Protein AF-A0AAE0RVQ1-F1 (afdb_monomer_lite)

Structure (mmCIF, N/CA/C/O backbone):
data_AF-A0AAE0RVQ1-F1
#
_entry.id   AF-A0AAE0RVQ1-F1
#
loop_
_atom_site.group_PDB
_atom_site.id
_atom_site.type_symbol
_atom_site.label_atom_id
_atom_site.label_alt_id
_atom_site.label_comp_id
_atom_site.label_asym_id
_atom_site.label_entity_id
_atom_site.label_seq_id
_atom_site.pdbx_PDB_ins_code
_atom_site.Cartn_x
_atom_site.Cartn_y
_atom_site.Cartn_z
_atom_site.occupancy
_atom_site.B_iso_or_equiv
_atom_site.auth_seq_id
_atom_site.auth_comp_id
_atom_site.auth_asym_id
_atom_site.auth_atom_id
_atom_site.pdbx_PDB_model_num
ATOM 1 N N . MET A 1 1 ? -18.631 42.397 43.138 1.00 33.09 1 MET A N 1
ATOM 2 C CA . MET A 1 1 ? -17.195 42.163 42.845 1.00 33.09 1 MET A CA 1
ATOM 3 C C . MET A 1 1 ? -16.879 40.747 42.345 1.00 33.09 1 MET A C 1
ATOM 5 O O . MET A 1 1 ? -16.081 40.637 41.428 1.00 33.09 1 MET A O 1
ATOM 9 N N . PHE A 1 2 ? -17.528 39.677 42.827 1.00 27.31 2 PHE A N 1
ATOM 10 C CA . PHE A 1 2 ? -17.230 38.291 42.397 1.00 27.31 2 PHE A CA 1
ATOM 11 C C . PHE A 1 2 ? -17.694 37.882 40.976 1.00 27.31 2 PHE A C 1
ATOM 13 O O . PHE A 1 2 ? -17.164 36.927 40.413 1.00 27.31 2 PHE A O 1
ATOM 20 N N . ILE A 1 3 ? -18.633 38.607 40.356 1.00 28.92 3 ILE A N 1
ATOM 21 C CA . ILE A 1 3 ? -19.143 38.279 39.004 1.00 28.92 3 ILE A CA 1
ATOM 22 C C . ILE A 1 3 ? -18.223 38.819 37.888 1.00 28.92 3 ILE A C 1
ATOM 24 O O . ILE A 1 3 ? -18.152 38.247 36.807 1.00 28.92 3 ILE A O 1
ATOM 28 N N . VAL A 1 4 ? -17.439 39.868 38.158 1.00 33.12 4 VAL A N 1
ATOM 29 C CA . VAL A 1 4 ? -16.517 40.457 37.164 1.00 33.12 4 VAL A CA 1
ATOM 30 C C . VAL A 1 4 ? -15.215 39.644 37.055 1.00 33.12 4 VAL A C 1
ATOM 32 O O . VAL A 1 4 ? -14.652 39.506 35.971 1.00 33.12 4 VAL A O 1
ATOM 35 N N . ALA A 1 5 ? -14.771 39.018 38.152 1.00 32.78 5 ALA A N 1
ATOM 36 C CA . ALA A 1 5 ? -13.544 38.218 38.184 1.00 32.78 5 ALA A CA 1
ATOM 37 C C . ALA A 1 5 ? -13.661 36.885 37.413 1.00 32.78 5 ALA A C 1
ATOM 39 O O . ALA A 1 5 ? -12.709 36.466 36.757 1.00 32.78 5 ALA A O 1
ATOM 40 N N . THR A 1 6 ? -14.832 36.238 37.425 1.00 34.75 6 THR A N 1
ATOM 41 C CA . THR A 1 6 ? -15.062 34.949 36.738 1.00 34.75 6 THR A CA 1
ATOM 42 C C . THR A 1 6 ? -15.210 35.092 35.218 1.00 34.75 6 THR A C 1
ATOM 44 O O . THR A 1 6 ? -14.806 34.191 34.480 1.00 34.75 6 THR A O 1
ATOM 47 N N . GLY A 1 7 ? -15.716 36.233 34.734 1.00 33.34 7 GLY A N 1
ATOM 48 C CA . GLY A 1 7 ? -15.759 36.565 33.305 1.00 33.34 7 GLY A CA 1
ATOM 49 C C . GLY A 1 7 ? -14.369 36.831 32.713 1.00 33.34 7 GLY A C 1
ATOM 50 O O . GLY A 1 7 ? -14.021 36.249 31.686 1.00 33.34 7 GLY A O 1
ATOM 51 N N . CYS A 1 8 ? -13.536 37.621 33.404 1.00 39.00 8 CYS A N 1
ATOM 52 C CA . CYS A 1 8 ? -12.151 37.902 32.998 1.00 39.00 8 CYS A CA 1
ATOM 53 C C . CYS A 1 8 ? -11.276 36.637 32.965 1.00 39.00 8 CYS A C 1
ATOM 55 O O . CYS A 1 8 ? -10.497 36.451 32.029 1.00 39.00 8 CYS A O 1
ATOM 57 N N . TYR A 1 9 ? -11.431 35.735 33.941 1.00 37.09 9 TYR A N 1
ATOM 58 C CA . TYR A 1 9 ? -10.667 34.483 33.988 1.00 37.09 9 TYR A CA 1
ATOM 59 C C . TYR A 1 9 ? -11.038 33.536 32.833 1.00 37.09 9 TYR A C 1
ATOM 61 O O . TYR A 1 9 ? -10.159 33.024 32.143 1.00 37.09 9 TYR A O 1
ATOM 69 N N . LYS A 1 10 ? -12.339 33.364 32.541 1.00 43.72 10 LYS A N 1
ATOM 70 C CA . LYS A 1 10 ? -12.804 32.530 31.414 1.00 43.72 10 LYS A CA 1
ATOM 71 C C . LYS A 1 10 ? -12.386 33.088 30.052 1.00 43.72 10 LYS A C 1
ATOM 73 O O . LYS A 1 10 ? -12.051 32.303 29.170 1.00 43.72 10 LYS A O 1
ATOM 78 N N . HIS A 1 11 ? -12.377 34.410 29.879 1.00 50.16 11 HIS A N 1
ATOM 79 C CA . HIS A 1 11 ? -11.928 35.043 28.635 1.00 50.16 11 HIS A CA 1
ATOM 80 C C . HIS A 1 11 ? -10.414 34.875 28.419 1.00 50.16 11 HIS A C 1
ATOM 82 O O . HIS A 1 11 ? -9.975 34.587 27.309 1.00 50.16 11 HIS A O 1
ATOM 88 N N . THR A 1 12 ? -9.624 34.966 29.494 1.00 51.38 12 THR A N 1
ATOM 89 C CA . THR A 1 12 ? -8.156 34.838 29.451 1.00 51.38 12 THR A CA 1
ATOM 90 C C . THR A 1 12 ? -7.708 33.401 29.148 1.00 51.38 12 THR A C 1
ATOM 92 O O . THR A 1 12 ? -6.813 33.197 28.331 1.00 51.38 12 THR A O 1
ATOM 95 N N . VAL A 1 13 ? -8.368 32.392 29.736 1.00 51.91 13 VAL A N 1
ATOM 96 C CA . VAL A 1 13 ? -8.079 30.963 29.477 1.00 51.91 13 VAL A CA 1
ATOM 97 C C . VAL A 1 13 ? -8.443 30.564 28.040 1.00 51.91 13 VAL A C 1
ATOM 99 O O . VAL A 1 13 ? -7.648 29.921 27.358 1.00 51.91 13 VAL A O 1
ATOM 102 N N . ARG A 1 14 ? -9.607 31.008 27.545 1.00 56.53 14 ARG A N 1
ATOM 103 C CA . ARG A 1 14 ? -10.054 30.780 26.156 1.00 56.53 14 ARG A CA 1
ATOM 104 C C . ARG A 1 14 ? -9.118 31.422 25.127 1.00 56.53 14 ARG A C 1
ATOM 106 O O . ARG A 1 14 ? -8.891 30.862 24.053 1.00 56.53 14 ARG A O 1
ATOM 113 N N . PHE A 1 15 ? -8.556 32.580 25.467 1.00 57.06 15 PHE A N 1
ATOM 114 C CA . PHE A 1 15 ? -7.592 33.282 24.628 1.00 57.06 15 PHE A CA 1
ATOM 115 C C . PHE A 1 15 ? -6.232 32.583 24.589 1.00 57.06 15 PHE A C 1
ATOM 117 O O . PHE A 1 15 ? -5.670 32.417 23.511 1.00 57.06 15 PHE A O 1
ATOM 124 N N . HIS A 1 16 ? -5.719 32.122 25.734 1.00 60.78 16 HIS A N 1
ATOM 125 C CA . HIS A 1 16 ? -4.441 31.410 25.779 1.00 60.78 16 HIS A CA 1
ATOM 126 C C . HIS A 1 16 ? -4.468 30.142 24.913 1.00 60.78 16 HIS A C 1
ATOM 128 O O . HIS A 1 16 ? -3.546 29.916 24.135 1.00 60.78 16 HIS A O 1
ATOM 134 N N . GLN A 1 17 ? -5.575 29.391 24.962 1.00 61.94 17 GLN A N 1
ATOM 135 C CA . GLN A 1 17 ? -5.802 28.222 24.104 1.00 61.94 17 GLN A CA 1
ATOM 136 C C . GLN A 1 17 ? -5.824 28.587 22.612 1.00 61.94 17 GLN A C 1
ATOM 138 O O . GLN A 1 17 ? -5.143 27.949 21.814 1.00 61.94 17 GLN A O 1
ATOM 143 N N . SER A 1 18 ? -6.534 29.659 22.239 1.00 66.94 18 SER A N 1
ATOM 144 C CA . SER A 1 18 ? -6.611 30.112 20.840 1.00 66.94 18 SER A CA 1
ATOM 145 C C . SER A 1 18 ? -5.250 30.613 20.332 1.00 66.94 18 SER A C 1
ATOM 147 O O . SER A 1 18 ? -4.839 30.276 19.227 1.00 66.94 18 SER A O 1
ATOM 149 N N . LYS A 1 19 ? -4.504 31.359 21.158 1.00 67.62 19 LYS A N 1
ATOM 150 C CA . LYS A 1 19 ? -3.158 31.859 20.840 1.00 67.62 19 LYS A CA 1
ATOM 151 C C . LYS A 1 19 ? -2.155 30.719 20.660 1.00 67.62 19 LYS A C 1
ATOM 153 O O . LYS A 1 19 ? -1.376 30.751 19.716 1.00 67.62 19 LYS A O 1
ATOM 158 N N . GLN A 1 20 ? -2.180 29.720 21.542 1.00 67.12 20 GLN A N 1
ATOM 159 C CA . GLN A 1 20 ? -1.285 28.565 21.462 1.00 67.12 20 GLN A CA 1
ATOM 160 C C . GLN A 1 20 ? -1.560 27.736 20.203 1.00 67.12 20 GLN A C 1
ATOM 162 O O . GLN A 1 20 ? -0.626 27.367 19.498 1.00 67.12 20 GLN A O 1
ATOM 167 N N . LEU A 1 21 ? -2.837 27.534 19.866 1.00 67.25 21 LEU A N 1
ATOM 168 C CA . LEU A 1 21 ? -3.241 26.877 18.626 1.00 67.25 21 LEU A CA 1
ATOM 169 C C . LEU A 1 21 ? -2.760 27.652 17.385 1.00 67.25 21 LEU A C 1
ATOM 171 O O . LEU A 1 21 ? -2.168 27.058 16.489 1.00 67.25 21 LEU A O 1
ATOM 175 N N . ILE A 1 22 ? -2.936 28.978 17.353 1.00 68.25 22 ILE A N 1
ATOM 176 C CA . ILE A 1 22 ? -2.476 29.830 16.241 1.00 68.25 22 ILE A CA 1
ATOM 177 C C . ILE A 1 22 ? -0.947 29.798 16.102 1.00 68.25 22 ILE A C 1
ATOM 179 O O . ILE A 1 22 ? -0.439 29.630 14.992 1.00 68.25 22 ILE A O 1
ATOM 183 N N . CYS A 1 23 ? -0.212 29.917 17.214 1.00 72.06 23 CYS A N 1
ATOM 184 C CA . CYS A 1 23 ? 1.248 29.822 17.223 1.00 72.06 23 CYS A CA 1
ATOM 185 C C . CYS A 1 23 ? 1.730 28.469 16.684 1.00 72.06 23 CYS A C 1
ATOM 187 O O . CYS A 1 23 ? 2.663 28.449 15.885 1.00 72.06 23 CYS A O 1
ATOM 189 N N . ASN A 1 24 ? 1.061 27.371 17.049 1.00 64.69 24 ASN A N 1
ATOM 190 C CA . ASN A 1 24 ? 1.392 26.030 16.569 1.00 64.69 24 ASN A CA 1
ATOM 191 C C . ASN A 1 24 ? 1.082 25.846 15.073 1.00 64.69 24 ASN A C 1
ATOM 193 O O . ASN A 1 24 ? 1.875 25.240 14.360 1.00 64.69 24 ASN A O 1
ATOM 197 N N . ILE A 1 25 ? -0.043 26.379 14.582 1.00 65.50 25 ILE A N 1
ATOM 198 C CA . ILE A 1 25 ? -0.467 26.220 13.179 1.00 65.50 25 ILE A CA 1
ATOM 199 C C . ILE A 1 25 ? 0.388 27.063 12.229 1.00 65.50 25 ILE A C 1
ATOM 201 O O . ILE A 1 25 ? 0.800 26.591 11.172 1.00 65.50 25 ILE A O 1
ATOM 205 N N . LEU A 1 26 ? 0.626 28.331 12.572 1.00 64.69 26 LEU A N 1
ATOM 206 C CA . LEU A 1 26 ? 1.289 29.284 11.675 1.00 64.69 26 LEU A CA 1
ATOM 207 C C . LEU A 1 26 ? 2.795 29.394 11.908 1.00 64.69 26 LEU A C 1
ATOM 209 O O . LEU A 1 26 ? 3.458 30.135 11.181 1.00 64.69 26 LEU A O 1
ATOM 213 N N . ASN A 1 27 ? 3.325 28.700 12.921 1.00 65.69 27 ASN A N 1
ATOM 214 C CA . ASN A 1 27 ? 4.682 28.892 13.430 1.00 65.69 27 ASN A CA 1
ATOM 215 C C . ASN A 1 27 ? 4.978 30.385 13.699 1.00 65.69 27 ASN A C 1
ATOM 217 O O . ASN A 1 27 ? 6.010 30.926 13.300 1.00 65.69 27 ASN A O 1
ATOM 221 N N . SER A 1 28 ? 4.004 31.097 14.283 1.00 72.94 28 SER A N 1
ATOM 222 C CA . SER A 1 28 ? 4.096 32.545 14.503 1.00 72.94 28 SER A CA 1
ATOM 223 C C . SER A 1 28 ? 4.915 32.868 15.749 1.00 72.94 28 SER A C 1
ATOM 225 O O . SER A 1 28 ? 4.635 32.321 16.817 1.00 72.94 28 SER A O 1
ATOM 227 N N . VAL A 1 29 ? 5.833 33.828 15.636 1.00 71.31 29 VAL A N 1
ATOM 228 C CA . VAL A 1 29 ? 6.703 34.296 16.727 1.00 71.31 29 VAL A CA 1
ATOM 229 C C . VAL A 1 29 ? 5.885 35.003 17.809 1.00 71.31 29 VAL A C 1
ATOM 231 O O . VAL A 1 29 ? 6.047 34.744 18.998 1.00 71.31 29 VAL A O 1
ATOM 234 N N . TYR A 1 30 ? 4.940 35.851 17.395 1.00 81.12 30 TYR A N 1
ATOM 235 C CA . TYR A 1 30 ? 4.038 36.558 18.300 1.00 81.12 30 TYR A CA 1
ATOM 236 C C . TYR A 1 30 ? 2.632 36.643 17.712 1.00 81.12 30 TYR A C 1
ATOM 238 O O . TYR A 1 30 ? 2.457 36.826 16.510 1.00 81.12 30 TYR A O 1
ATOM 246 N N . CYS A 1 31 ? 1.626 36.562 18.581 1.00 83.25 31 CYS A N 1
ATOM 247 C CA . CYS A 1 31 ? 0.216 36.701 18.233 1.00 83.25 31 CYS A CA 1
ATOM 248 C C . CYS A 1 31 ? -0.466 37.629 19.244 1.00 83.25 31 CYS A C 1
ATOM 250 O O . CYS A 1 31 ? -0.396 37.388 20.455 1.00 83.25 31 CYS A O 1
ATOM 252 N N . VAL A 1 32 ? -1.118 38.681 18.745 1.00 84.31 32 VAL A N 1
ATOM 253 C CA . VAL A 1 32 ? -1.872 39.659 19.542 1.00 84.31 32 VAL A CA 1
ATOM 254 C C . VAL A 1 32 ? -3.332 39.704 19.109 1.00 84.31 32 VAL A C 1
ATOM 256 O O . VAL A 1 32 ? -3.667 39.427 17.959 1.00 84.31 32 VAL A O 1
ATOM 259 N N . GLU A 1 33 ? -4.202 40.051 20.050 1.00 84.06 33 GLU A N 1
ATOM 260 C CA . GLU A 1 33 ? -5.625 40.262 19.799 1.00 84.06 33 GLU A CA 1
ATOM 261 C C . GLU A 1 33 ? -5.888 41.734 19.509 1.00 84.06 33 GLU A C 1
ATOM 263 O O . GLU A 1 33 ? -5.426 42.598 20.259 1.00 84.06 33 GLU A O 1
ATOM 268 N N . GLY A 1 34 ? -6.666 42.010 18.468 1.00 81.38 34 GLY A N 1
ATOM 269 C CA . GLY A 1 34 ? -7.185 43.340 18.198 1.00 81.38 34 GLY A CA 1
ATOM 270 C C . GLY A 1 34 ? -8.636 43.315 17.762 1.00 81.38 34 GLY A C 1
ATOM 271 O O . GLY A 1 34 ? -9.132 42.320 17.238 1.00 81.38 34 GLY A O 1
ATOM 272 N N . THR A 1 35 ? -9.325 44.429 17.965 1.00 80.94 35 THR A N 1
ATOM 273 C CA . THR A 1 35 ? -10.671 44.640 17.430 1.00 80.94 35 THR A CA 1
ATOM 274 C C . THR A 1 35 ? -10.609 45.591 16.249 1.00 80.94 35 THR A C 1
ATOM 276 O O . THR A 1 35 ? -9.922 46.609 16.297 1.00 80.94 35 THR A O 1
ATOM 279 N N . THR A 1 36 ? -11.312 45.255 15.174 1.00 80.81 36 THR A N 1
ATOM 280 C CA . THR A 1 36 ? -11.461 46.117 14.000 1.00 80.81 36 THR A CA 1
ATOM 281 C C . THR A 1 36 ? -12.943 46.302 13.700 1.00 80.81 36 THR A C 1
ATOM 283 O O . THR A 1 36 ? -13.744 45.390 13.920 1.00 80.81 36 THR A O 1
ATOM 286 N N . GLU A 1 37 ? -13.322 47.490 13.251 1.00 72.88 37 GLU A N 1
ATOM 287 C CA . GLU A 1 37 ? -14.710 47.822 12.945 1.00 72.88 37 GLU A CA 1
ATOM 288 C C . GLU A 1 37 ? -15.016 47.418 11.499 1.00 72.88 37 GLU A C 1
ATOM 290 O O . GLU A 1 37 ? -14.401 47.914 10.554 1.00 72.88 37 GLU A O 1
ATOM 295 N N . VAL A 1 38 ? -15.949 46.481 11.326 1.00 67.50 38 VAL A N 1
ATOM 296 C CA . VAL A 1 38 ? -16.407 46.006 10.015 1.00 67.50 38 VAL A CA 1
ATOM 297 C C . VAL A 1 38 ? -17.926 46.117 9.992 1.00 67.50 38 VAL A C 1
ATOM 299 O O . VAL A 1 38 ? -18.594 45.463 10.786 1.00 67.50 38 VAL A O 1
ATOM 302 N N . ASN A 1 39 ? -18.479 46.931 9.087 1.00 64.38 39 ASN A N 1
ATOM 303 C CA . ASN A 1 39 ? -19.926 47.176 8.962 1.00 64.38 39 ASN A CA 1
ATOM 304 C C . ASN A 1 39 ? -20.595 47.614 10.287 1.00 64.38 39 ASN A C 1
ATOM 306 O O . ASN A 1 39 ? -21.596 47.025 10.692 1.00 64.38 39 ASN A O 1
ATOM 310 N N . ASP A 1 40 ? -20.014 48.601 10.979 1.00 60.69 40 ASP A N 1
ATOM 311 C CA . ASP A 1 40 ? -20.473 49.121 12.283 1.00 60.69 40 ASP A CA 1
ATOM 312 C C . ASP A 1 40 ? -20.512 48.070 13.417 1.00 60.69 40 ASP A C 1
ATOM 314 O O . ASP A 1 40 ? -21.199 48.234 14.430 1.00 60.69 40 ASP A O 1
ATOM 318 N N . GLN A 1 41 ? -19.769 46.966 13.265 1.00 62.53 41 GLN A N 1
ATOM 319 C CA . GLN A 1 41 ? -19.599 45.938 14.289 1.00 62.53 41 GLN A CA 1
ATOM 320 C C . GLN A 1 41 ? -18.121 45.732 14.629 1.00 62.53 41 GLN A C 1
ATOM 322 O O . GLN A 1 41 ? -17.282 45.489 13.758 1.00 62.53 41 GLN A O 1
ATOM 327 N N . ASN A 1 42 ? -17.808 45.765 15.927 1.00 70.00 42 ASN A N 1
ATOM 328 C CA . ASN A 1 42 ? -16.478 45.438 16.433 1.00 70.00 42 ASN A CA 1
ATOM 329 C C . ASN A 1 42 ? -16.228 43.936 16.319 1.00 70.00 42 ASN A C 1
ATOM 331 O O . ASN A 1 42 ? -16.789 43.137 17.071 1.00 70.00 42 ASN A O 1
ATOM 335 N N . CYS A 1 43 ? -15.357 43.562 15.390 1.00 77.12 43 CYS A N 1
ATOM 336 C CA . CYS A 1 43 ? -14.996 42.182 15.127 1.00 77.12 43 CYS A CA 1
ATOM 337 C C . CYS A 1 43 ? -13.586 41.889 15.655 1.00 77.12 43 CYS A C 1
ATOM 339 O O . CYS A 1 43 ? -12.645 42.647 15.412 1.00 77.12 43 CYS A O 1
ATOM 341 N N . GLN A 1 44 ? -13.421 40.768 16.358 1.00 78.69 44 GLN A N 1
ATOM 342 C CA . GLN A 1 44 ? -12.112 40.326 16.846 1.00 78.69 44 GLN A CA 1
ATOM 343 C C . GLN A 1 44 ? -11.246 39.778 15.711 1.00 78.69 44 GLN A C 1
ATOM 345 O O . GLN A 1 44 ? -11.724 39.083 14.806 1.00 78.69 44 GLN A O 1
ATOM 350 N N . ARG A 1 45 ? -9.958 40.104 15.771 1.00 87.62 45 ARG A N 1
ATOM 351 C CA . ARG A 1 45 ? -8.914 39.663 14.852 1.00 87.62 45 ARG A CA 1
ATOM 352 C C . ARG A 1 45 ? -7.675 39.259 15.628 1.00 87.62 45 ARG A C 1
ATOM 354 O O . ARG A 1 45 ? -7.329 39.867 16.640 1.00 87.62 45 ARG A O 1
ATOM 361 N N . PHE A 1 46 ? -6.989 38.254 15.109 1.00 87.06 46 PHE A N 1
ATOM 362 C CA . PHE A 1 46 ? -5.654 37.895 15.555 1.00 87.06 46 PHE A CA 1
ATOM 363 C C . PHE A 1 46 ? -4.649 38.476 14.569 1.00 87.06 46 PHE A C 1
ATOM 365 O O . PHE A 1 46 ? -4.778 38.288 13.358 1.00 87.06 46 PHE A O 1
ATOM 372 N N . VAL A 1 47 ? -3.664 39.200 15.090 1.00 88.44 47 VAL A N 1
ATOM 373 C CA . VAL A 1 47 ? -2.560 39.752 14.306 1.00 88.44 47 VAL A CA 1
ATOM 374 C C . VAL A 1 47 ? -1.300 39.002 14.708 1.00 88.44 47 VAL A C 1
ATOM 376 O O . VAL A 1 47 ? -0.874 39.046 15.865 1.00 88.44 47 VAL A O 1
ATOM 379 N N . CYS A 1 48 ? -0.725 38.276 13.757 1.00 88.00 48 CYS A N 1
ATOM 380 C CA . CYS A 1 48 ? 0.380 37.358 13.990 1.00 88.00 48 CYS A CA 1
ATOM 381 C C . CYS A 1 48 ? 1.606 37.789 13.197 1.00 88.00 48 CYS A C 1
ATOM 383 O O . CYS A 1 48 ? 1.505 38.097 12.012 1.00 88.00 48 CYS A O 1
ATOM 385 N N . LEU A 1 49 ? 2.770 37.766 13.838 1.00 86.94 49 LEU A N 1
ATOM 386 C CA . LEU A 1 49 ? 4.053 37.935 13.172 1.00 86.94 49 LEU A CA 1
ATOM 387 C C . LEU A 1 49 ? 4.628 36.545 12.914 1.00 86.94 49 LEU A C 1
ATOM 389 O O . LEU A 1 49 ? 4.938 35.812 13.852 1.00 86.94 49 LEU A O 1
ATOM 393 N N . ILE A 1 50 ? 4.719 36.171 11.645 1.00 86.88 50 ILE A N 1
ATOM 394 C CA . ILE A 1 50 ? 5.252 34.886 11.195 1.00 86.88 50 ILE A CA 1
ATOM 395 C C . ILE A 1 50 ? 6.632 35.100 10.579 1.00 86.88 50 ILE A C 1
ATOM 397 O O . ILE A 1 50 ? 6.884 36.141 9.972 1.00 86.88 50 ILE A O 1
ATOM 401 N N . THR A 1 51 ? 7.520 34.122 10.736 1.00 80.69 51 THR A N 1
ATOM 402 C CA . THR A 1 51 ? 8.868 34.174 10.163 1.00 80.69 51 THR A CA 1
ATOM 403 C C . THR A 1 51 ? 9.209 32.887 9.428 1.00 80.69 51 THR A C 1
ATOM 405 O O . THR A 1 51 ? 8.784 31.798 9.821 1.00 80.69 51 THR A O 1
ATOM 408 N N . ARG A 1 52 ? 9.983 33.005 8.349 1.00 76.38 52 ARG A N 1
ATOM 409 C CA . ARG A 1 52 ? 10.569 31.866 7.644 1.00 76.38 52 ARG A CA 1
ATOM 410 C C . ARG A 1 52 ? 11.940 32.264 7.114 1.00 76.38 52 ARG A C 1
ATOM 412 O O . ARG A 1 52 ? 12.037 33.174 6.306 1.00 76.38 52 ARG A O 1
ATOM 419 N N . GLN A 1 53 ? 12.987 31.563 7.555 1.00 69.19 53 GLN A N 1
ATOM 420 C CA . GLN A 1 53 ? 14.367 31.751 7.070 1.00 69.19 53 GLN A CA 1
ATOM 421 C C . GLN A 1 53 ? 14.874 33.211 7.140 1.00 69.19 53 GLN A C 1
ATOM 423 O O . GLN A 1 53 ? 15.632 33.644 6.282 1.00 69.19 53 GLN A O 1
ATOM 428 N N . GLY A 1 54 ? 14.471 33.965 8.171 1.00 69.81 54 GLY A N 1
ATOM 429 C CA . GLY A 1 54 ? 14.879 35.364 8.367 1.00 69.81 54 GLY A CA 1
ATOM 430 C C . GLY A 1 54 ? 13.956 36.401 7.719 1.00 69.81 54 GLY A C 1
ATOM 431 O O . GLY A 1 54 ? 14.081 37.583 8.027 1.00 69.81 54 GLY A O 1
ATOM 432 N N . ASP A 1 55 ? 12.990 35.970 6.903 1.00 79.81 55 ASP A N 1
ATOM 433 C CA . ASP A 1 55 ? 11.926 36.826 6.381 1.00 79.81 55 ASP A CA 1
ATOM 434 C C . ASP A 1 55 ? 10.754 36.881 7.355 1.00 79.81 55 ASP A C 1
ATOM 436 O O . ASP A 1 55 ? 10.392 35.870 7.961 1.00 79.81 55 ASP A O 1
ATOM 440 N N . TYR A 1 56 ? 10.115 38.042 7.467 1.00 87.38 56 TYR A N 1
ATOM 441 C CA . TYR A 1 56 ? 8.972 38.253 8.352 1.00 87.38 56 TYR A CA 1
ATOM 442 C C . TYR A 1 56 ? 7.734 38.677 7.563 1.00 87.38 56 TYR A C 1
ATOM 444 O O . TYR A 1 56 ? 7.823 39.405 6.577 1.00 87.38 56 TYR A O 1
ATOM 452 N N . ALA A 1 57 ? 6.557 38.246 8.009 1.00 88.56 57 ALA A N 1
ATOM 453 C CA . ALA A 1 57 ? 5.277 38.690 7.468 1.00 88.56 57 ALA A CA 1
ATOM 454 C C . ALA A 1 57 ? 4.235 38.849 8.579 1.00 88.56 57 ALA A C 1
ATOM 456 O O . ALA A 1 57 ? 4.261 38.147 9.591 1.00 88.56 57 ALA A O 1
ATOM 457 N N . VAL A 1 58 ? 3.296 39.770 8.384 1.00 89.38 58 VAL A N 1
ATOM 458 C CA . VAL A 1 58 ? 2.150 39.976 9.268 1.00 89.38 58 VAL A CA 1
ATOM 459 C C . VAL A 1 58 ? 0.948 39.229 8.700 1.00 89.38 58 VAL A C 1
ATOM 461 O O . VAL A 1 58 ? 0.449 39.565 7.630 1.00 89.38 58 VAL A O 1
ATOM 464 N N . CYS A 1 59 ? 0.462 38.227 9.425 1.00 88.75 59 CYS A N 1
ATOM 465 C CA . CYS A 1 59 ? -0.742 37.471 9.099 1.00 88.75 59 CYS A CA 1
ATOM 466 C C . CYS A 1 59 ? -1.922 37.984 9.928 1.00 88.75 59 CYS A C 1
ATOM 468 O O . CYS A 1 59 ? -1.831 38.074 11.153 1.00 88.75 59 CYS A O 1
ATOM 470 N N . ILE A 1 60 ? -3.035 38.300 9.268 1.00 88.06 60 ILE A N 1
ATOM 471 C CA . ILE A 1 60 ? -4.270 38.753 9.917 1.00 88.06 60 ILE A CA 1
ATOM 472 C C . ILE A 1 60 ? -5.307 37.642 9.788 1.00 88.06 60 ILE A C 1
ATOM 474 O O . ILE A 1 60 ? -5.626 37.205 8.678 1.00 88.06 60 ILE A O 1
ATOM 478 N N . LEU A 1 61 ? -5.831 37.186 10.926 1.00 85.88 61 LEU A N 1
ATOM 479 C CA . LEU A 1 61 ? -6.822 36.117 10.992 1.00 85.88 61 LEU A CA 1
ATOM 480 C C . LEU A 1 61 ? -8.114 36.583 11.648 1.00 85.88 61 LEU A C 1
ATOM 482 O O . LEU A 1 61 ? -8.118 37.358 12.606 1.00 85.88 61 LEU A O 1
ATOM 486 N N . SER A 1 62 ? -9.211 36.021 11.163 1.00 85.75 62 SER A N 1
ATOM 487 C CA . SER A 1 62 ? -10.502 36.016 11.839 1.00 85.75 62 SER A CA 1
ATOM 488 C C . SER A 1 62 ? -10.781 34.619 12.392 1.00 85.75 62 SER A C 1
ATOM 490 O O . SER A 1 62 ? -10.153 33.645 11.974 1.00 85.75 62 SER A O 1
ATOM 492 N N . SER A 1 63 ? -11.702 34.521 13.349 1.00 78.94 63 SER A N 1
ATOM 493 C CA . SER A 1 63 ? -12.164 33.231 13.858 1.00 78.94 63 SER A CA 1
ATOM 494 C C . SER A 1 63 ? -13.661 33.060 13.638 1.00 78.94 63 SER A C 1
ATOM 496 O O . SER A 1 63 ? -14.428 34.007 13.818 1.00 78.94 63 SER A O 1
ATOM 498 N N . LEU A 1 64 ? -14.069 31.839 13.295 1.00 74.81 64 LEU A N 1
ATOM 499 C CA . LEU A 1 64 ? -15.462 31.407 13.210 1.00 74.81 64 LEU A CA 1
ATOM 500 C C . LEU A 1 64 ? -16.098 31.211 14.592 1.00 74.81 64 LEU A C 1
ATOM 502 O O . LEU A 1 64 ? -17.322 31.271 14.715 1.00 74.81 64 LEU A O 1
ATOM 506 N N . ARG A 1 65 ? -15.291 30.992 15.641 1.00 68.31 65 ARG A N 1
ATOM 507 C CA . ARG A 1 65 ? -15.767 30.864 17.027 1.00 68.31 65 ARG A CA 1
ATOM 508 C C . ARG A 1 65 ? -14.680 31.127 18.067 1.00 68.31 65 ARG A C 1
ATOM 510 O O . ARG A 1 65 ? -13.491 31.023 17.794 1.00 68.31 65 ARG A O 1
ATOM 517 N N . ILE A 1 66 ? -15.084 31.433 19.299 1.00 60.53 66 ILE A N 1
ATOM 518 C CA . ILE A 1 66 ? -14.147 31.674 20.405 1.00 60.53 66 ILE A CA 1
ATOM 519 C C . ILE A 1 66 ? -14.564 30.838 21.626 1.00 60.53 66 ILE A C 1
ATOM 521 O O . ILE A 1 66 ? -15.693 30.997 22.105 1.00 60.53 66 ILE A O 1
ATOM 525 N N . PRO A 1 67 ? -13.680 29.980 22.180 1.00 64.38 67 PRO A N 1
ATOM 526 C CA . PRO A 1 67 ? -12.282 29.737 21.783 1.00 64.38 67 PRO A CA 1
ATOM 527 C C . PRO A 1 67 ? -12.152 28.957 20.464 1.00 64.38 67 PRO A C 1
ATOM 529 O O . PRO A 1 67 ? -13.039 28.176 20.122 1.00 64.38 67 PRO A O 1
ATOM 532 N N . CYS A 1 68 ? -11.031 29.135 19.763 1.00 67.44 68 CYS A N 1
ATOM 533 C CA . CYS A 1 68 ? -10.652 28.267 18.647 1.00 67.44 68 CYS A CA 1
ATOM 534 C C . CYS A 1 68 ? -10.218 26.910 19.220 1.00 67.44 68 CYS A C 1
ATOM 536 O O . CYS A 1 68 ? -9.330 26.879 20.072 1.00 67.44 68 CYS A O 1
ATOM 538 N N . LEU A 1 69 ? -10.833 25.807 18.784 1.00 65.69 69 LEU A N 1
ATOM 539 C CA . LEU A 1 69 ? -10.428 24.454 19.203 1.00 65.69 69 LEU A CA 1
ATOM 540 C C . LEU A 1 69 ? -9.728 23.687 18.075 1.00 65.69 69 LEU A C 1
ATOM 542 O O . LEU A 1 69 ? -8.959 22.777 18.364 1.00 65.69 69 LEU A O 1
ATOM 546 N N . HIS A 1 70 ? -9.964 24.063 16.814 1.00 70.06 70 HIS A N 1
ATOM 547 C CA . HIS A 1 70 ? -9.357 23.430 15.638 1.00 70.06 70 HIS A CA 1
ATOM 548 C C . HIS A 1 70 ? -8.817 24.472 14.653 1.00 70.06 70 HIS A C 1
ATOM 550 O O . HIS A 1 70 ? -9.205 25.640 14.697 1.00 70.06 70 HIS A O 1
ATOM 556 N N . SER A 1 71 ? -7.930 24.051 13.747 1.00 61.31 71 SER A N 1
ATOM 557 C CA . SER A 1 71 ? -7.404 24.906 12.672 1.00 61.31 71 SER A CA 1
ATOM 558 C C . SER A 1 71 ? -8.502 25.484 11.787 1.00 61.31 71 SER A C 1
ATOM 560 O O . SER A 1 71 ? -8.400 26.630 11.362 1.00 61.31 71 SER A O 1
ATOM 562 N N . ASP A 1 72 ? -9.572 24.719 11.579 1.00 73.25 72 ASP A N 1
ATOM 563 C CA . ASP A 1 72 ? -10.702 25.094 10.725 1.00 73.25 72 ASP A CA 1
ATOM 564 C C . ASP A 1 72 ? -11.543 26.229 11.321 1.00 73.25 72 ASP A C 1
ATOM 566 O O . ASP A 1 72 ? -12.316 26.871 10.613 1.00 73.25 72 ASP A O 1
ATOM 570 N N . ASP A 1 73 ? -11.369 26.518 12.616 1.00 75.00 73 ASP A N 1
ATOM 571 C CA . ASP A 1 73 ? -11.998 27.667 13.261 1.00 75.00 73 ASP A CA 1
ATOM 572 C C . ASP A 1 73 ? -11.346 28.994 12.821 1.00 75.00 73 ASP A C 1
ATOM 574 O O . ASP A 1 73 ? -11.923 30.054 13.053 1.00 75.00 73 ASP A O 1
ATOM 578 N N . LEU A 1 74 ? -10.161 28.969 12.193 1.00 76.25 74 LEU A N 1
ATOM 579 C CA . LEU A 1 74 ? -9.384 30.151 11.816 1.00 76.25 74 LEU A CA 1
ATOM 580 C C . LEU A 1 74 ? -9.446 30.419 10.312 1.00 76.25 74 LEU A C 1
ATOM 582 O O . LEU A 1 74 ? -9.219 29.542 9.484 1.00 76.25 74 LEU A O 1
ATOM 586 N N . ILE A 1 75 ? -9.658 31.681 9.949 1.00 80.94 75 ILE A N 1
ATOM 587 C CA . ILE A 1 75 ? -9.657 32.127 8.557 1.00 80.94 75 ILE A CA 1
ATOM 588 C C . ILE A 1 75 ? -8.573 33.184 8.383 1.00 80.94 75 ILE A C 1
ATOM 590 O O . ILE A 1 75 ? -8.659 34.271 8.958 1.00 80.94 75 ILE A O 1
ATOM 594 N N . ILE A 1 76 ? -7.584 32.887 7.537 1.00 84.75 76 ILE A N 1
ATOM 595 C CA . ILE A 1 76 ? -6.597 33.871 7.083 1.00 84.75 76 ILE A CA 1
ATOM 596 C C . ILE A 1 76 ? -7.314 34.882 6.186 1.00 84.75 76 ILE A C 1
ATOM 598 O O . ILE A 1 76 ? -7.833 34.545 5.117 1.00 84.75 76 ILE A O 1
ATOM 602 N N . GLU A 1 77 ? -7.362 36.132 6.634 1.00 83.25 77 GLU A N 1
ATOM 603 C CA . GLU A 1 77 ? -7.935 37.224 5.852 1.00 83.25 77 GLU A CA 1
ATOM 604 C C . GLU A 1 77 ? -6.917 37.764 4.859 1.00 83.25 77 GLU A C 1
ATOM 606 O O . GLU A 1 77 ? -7.242 37.983 3.692 1.00 83.25 77 GLU A O 1
ATOM 611 N N . THR A 1 78 ? -5.685 37.963 5.324 1.00 86.31 78 THR A N 1
ATOM 612 C CA . THR A 1 78 ? -4.593 38.494 4.515 1.00 86.31 78 THR A CA 1
ATOM 613 C C . THR A 1 78 ? -3.243 38.170 5.147 1.00 86.31 78 THR A C 1
ATOM 615 O O . THR A 1 78 ? -3.149 37.932 6.356 1.00 86.31 78 THR A O 1
ATOM 618 N N . VAL A 1 79 ? -2.191 38.213 4.332 1.00 86.88 79 VAL A N 1
ATOM 619 C CA . VAL A 1 79 ? -0.805 38.155 4.797 1.00 86.88 79 VAL A CA 1
ATOM 620 C C . VAL A 1 79 ? 0.000 39.233 4.086 1.00 86.88 79 VAL A C 1
ATOM 622 O O . VAL A 1 79 ? -0.036 39.338 2.861 1.00 86.88 79 VAL A O 1
ATOM 625 N N . LEU A 1 80 ? 0.701 40.048 4.866 1.00 88.12 80 LEU A N 1
ATOM 626 C CA . LEU A 1 80 ? 1.480 41.188 4.402 1.00 88.12 80 LEU A CA 1
ATOM 627 C C . LEU A 1 80 ? 2.972 40.906 4.622 1.00 88.12 80 LEU A C 1
ATOM 629 O O . LEU A 1 80 ? 3.356 40.691 5.774 1.00 88.12 80 LEU A O 1
ATOM 633 N N . PRO A 1 81 ? 3.821 40.906 3.581 1.00 88.44 81 PRO A N 1
ATOM 634 C CA . PRO A 1 81 ? 5.266 40.826 3.783 1.00 88.44 81 PRO A CA 1
ATOM 635 C C . PRO A 1 81 ? 5.755 42.029 4.602 1.00 88.44 81 PRO A C 1
ATOM 637 O O . PRO A 1 81 ? 5.242 43.137 4.448 1.00 88.44 81 PRO A O 1
ATOM 640 N N . VAL A 1 82 ? 6.741 41.822 5.479 1.00 87.62 82 VAL A N 1
ATOM 641 C CA . VAL A 1 82 ? 7.498 42.916 6.109 1.00 87.62 82 VAL A CA 1
ATOM 642 C C . VAL A 1 82 ? 8.592 43.334 5.130 1.00 87.62 82 VAL A C 1
ATOM 644 O O . VAL A 1 82 ? 9.758 43.000 5.304 1.00 87.62 82 VAL A O 1
ATOM 647 N N . ASP A 1 83 ? 8.184 44.008 4.060 1.00 83.38 83 ASP A N 1
ATOM 648 C CA . ASP A 1 83 ? 9.055 44.568 3.028 1.00 83.38 83 ASP A CA 1
ATOM 649 C C . ASP A 1 83 ? 9.191 46.098 3.187 1.00 83.38 83 ASP A C 1
ATOM 651 O O . ASP A 1 83 ? 8.712 46.691 4.159 1.00 83.38 83 ASP A O 1
ATOM 655 N N . GLU A 1 84 ? 9.843 46.759 2.227 1.00 77.62 84 GLU A N 1
ATOM 656 C CA . GLU A 1 84 ? 10.005 48.222 2.219 1.00 77.62 84 GLU A CA 1
ATOM 657 C C . GLU A 1 84 ? 8.666 48.979 2.134 1.00 77.62 84 GLU A C 1
ATOM 659 O O . GLU A 1 84 ? 8.581 50.149 2.520 1.00 77.62 84 GLU A O 1
ATOM 664 N N . ASN A 1 85 ? 7.605 48.310 1.678 1.00 81.38 85 ASN A N 1
ATOM 665 C CA . ASN A 1 85 ? 6.291 48.904 1.470 1.00 81.38 85 ASN A CA 1
ATOM 666 C C . ASN A 1 85 ? 5.416 48.822 2.731 1.00 81.38 85 ASN A C 1
ATOM 668 O O . ASN A 1 85 ? 4.417 49.541 2.827 1.00 81.38 85 ASN A O 1
ATOM 672 N N . LEU A 1 86 ? 5.773 47.991 3.721 1.00 85.62 86 LEU A N 1
ATOM 673 C CA . LEU A 1 86 ? 5.007 47.842 4.957 1.00 85.62 86 LEU A CA 1
ATOM 674 C C . LEU A 1 86 ? 5.218 49.023 5.920 1.00 85.62 86 LEU A C 1
ATOM 676 O O . LEU A 1 86 ? 6.274 49.227 6.525 1.00 85.62 86 LEU A O 1
ATOM 680 N N . ARG A 1 87 ? 4.146 49.778 6.149 1.00 83.00 87 ARG A N 1
ATOM 681 C CA . ARG A 1 87 ? 4.080 50.921 7.064 1.00 83.00 87 ARG A CA 1
ATOM 682 C C . ARG A 1 87 ? 3.249 50.564 8.290 1.00 83.00 87 ARG A C 1
ATOM 684 O O . ARG A 1 87 ? 2.148 50.030 8.175 1.00 83.00 87 ARG A O 1
ATOM 691 N N . THR A 1 88 ? 3.761 50.905 9.469 1.00 85.38 88 THR A N 1
ATOM 692 C CA . THR A 1 88 ? 3.095 50.673 10.755 1.00 85.38 88 THR A CA 1
ATOM 693 C C . THR A 1 88 ? 3.011 51.979 11.542 1.00 85.38 88 THR A C 1
ATOM 695 O O . THR A 1 88 ? 3.977 52.741 11.603 1.00 85.38 88 THR A O 1
ATOM 698 N N . LYS A 1 89 ? 1.848 52.268 12.133 1.00 81.75 89 LYS A N 1
ATOM 699 C CA . LYS A 1 89 ? 1.616 53.454 12.973 1.00 81.75 89 LYS A CA 1
ATOM 700 C C . LYS A 1 89 ? 0.849 53.056 14.228 1.00 81.75 89 LYS A C 1
ATOM 702 O O . LYS A 1 89 ? -0.108 52.296 14.132 1.00 81.75 89 LYS A O 1
ATOM 707 N N . LEU A 1 90 ? 1.259 53.571 15.384 1.00 81.75 90 LEU A N 1
ATOM 708 C CA . LEU A 1 90 ? 0.589 53.341 16.661 1.00 81.75 90 LEU A CA 1
ATOM 709 C C . LEU A 1 90 ? 0.115 54.680 17.227 1.00 81.75 90 LEU A C 1
ATOM 711 O O . LEU A 1 90 ? 0.944 55.531 17.545 1.00 81.75 90 LEU A O 1
ATOM 715 N N . ASP A 1 91 ? -1.198 54.854 17.346 1.00 79.06 91 ASP A N 1
ATOM 716 C CA . ASP A 1 91 ? -1.819 56.056 17.910 1.00 79.06 91 ASP A CA 1
ATOM 717 C C . ASP A 1 91 ? -2.537 55.712 19.234 1.00 79.06 91 ASP A C 1
ATOM 719 O O . ASP A 1 91 ? -3.101 54.622 19.348 1.00 79.06 91 ASP A O 1
ATOM 723 N N . PRO A 1 92 ? -2.546 56.591 20.252 1.00 75.38 92 PRO A N 1
ATOM 724 C CA . PRO A 1 92 ? -3.381 56.397 21.440 1.00 75.38 92 PRO A CA 1
ATOM 725 C C . PRO A 1 92 ? -4.874 56.478 21.074 1.00 75.38 92 PRO A C 1
ATOM 727 O O . PRO A 1 92 ? -5.274 57.324 20.271 1.00 75.38 92 PRO A O 1
ATOM 730 N N . ALA A 1 93 ? -5.706 55.607 21.652 1.00 70.19 93 ALA A N 1
ATOM 731 C CA . ALA A 1 93 ? -7.149 55.628 21.418 1.00 70.19 93 ALA A CA 1
ATOM 732 C C . ALA A 1 93 ? -7.790 56.869 22.070 1.00 70.19 93 ALA A C 1
ATOM 734 O O . ALA A 1 93 ? -7.462 57.246 23.192 1.00 70.19 93 ALA A O 1
ATOM 735 N N . THR A 1 94 ? -8.721 57.524 21.377 1.00 58.53 94 THR A N 1
ATOM 736 C CA . THR A 1 94 ? -9.251 58.848 21.757 1.00 58.53 94 THR A CA 1
ATOM 737 C C . THR A 1 94 ? -10.273 58.843 22.905 1.00 58.53 94 THR A C 1
ATOM 739 O O . THR A 1 94 ? -10.739 59.914 23.281 1.00 58.53 94 THR A O 1
ATOM 742 N N . ASN A 1 95 ? -10.608 57.685 23.491 1.00 57.91 95 ASN A N 1
ATOM 743 C CA . ASN A 1 95 ? -11.716 57.523 24.449 1.00 57.91 95 ASN A CA 1
ATOM 744 C C . ASN A 1 95 ? -11.355 56.695 25.703 1.00 57.91 95 ASN A C 1
ATOM 746 O O . ASN A 1 95 ? -12.132 55.837 26.132 1.00 57.91 95 ASN A O 1
ATOM 750 N N . ASP A 1 96 ? -10.206 56.947 26.332 1.00 53.66 96 ASP A N 1
ATOM 751 C CA . ASP A 1 96 ? -9.886 56.293 27.606 1.00 53.66 96 ASP A CA 1
ATOM 752 C C . ASP A 1 96 ? -10.654 56.946 28.774 1.00 53.66 96 ASP A C 1
ATOM 754 O O . ASP A 1 96 ? -10.445 58.108 29.130 1.00 53.66 96 ASP A O 1
ATOM 758 N N . LYS A 1 97 ? -11.558 56.176 29.400 1.00 52.88 97 LYS A N 1
ATOM 759 C CA . LYS A 1 97 ? -12.084 56.500 30.735 1.00 52.88 97 LYS A CA 1
ATOM 760 C C . LYS A 1 97 ? -10.946 56.331 31.759 1.00 52.88 97 LYS A C 1
ATOM 762 O O . LYS A 1 97 ? -10.140 55.420 31.586 1.00 52.88 97 LYS A O 1
ATOM 767 N N . PRO A 1 98 ? -10.905 57.106 32.861 1.00 50.88 98 PRO A N 1
ATOM 768 C CA . PRO A 1 98 ? -9.758 57.138 33.783 1.00 50.88 98 PRO A CA 1
ATOM 769 C C . PRO A 1 9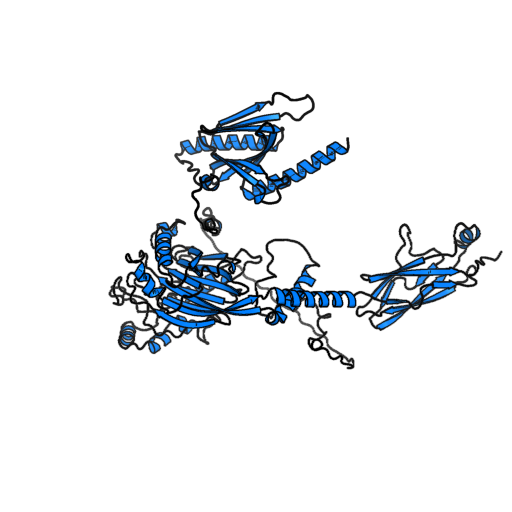8 ? -9.377 55.809 34.467 1.00 50.88 98 PRO A C 1
ATOM 771 O O . PRO A 1 98 ? -8.331 55.752 35.100 1.00 50.88 98 PRO A O 1
ATOM 774 N N . ASP A 1 99 ? -10.202 54.761 34.347 1.00 50.00 99 ASP A N 1
ATOM 775 C CA . ASP A 1 99 ? -10.073 53.479 35.061 1.00 50.00 99 ASP A CA 1
ATOM 776 C C . ASP A 1 99 ? -9.972 52.242 34.132 1.00 50.00 99 ASP A C 1
ATOM 778 O O . ASP A 1 99 ? -10.052 51.101 34.593 1.00 50.00 99 ASP A O 1
ATOM 782 N N . SER A 1 100 ? -9.811 52.419 32.811 1.00 57.09 100 SER A N 1
ATOM 783 C CA . SER A 1 100 ? -9.609 51.310 31.857 1.00 57.09 100 SER A CA 1
ATOM 784 C C . SER A 1 100 ? -8.158 51.212 31.375 1.00 57.09 100 SER A C 1
ATOM 786 O O . SER A 1 100 ? -7.498 52.230 31.197 1.00 57.09 100 SER A O 1
ATOM 788 N N . LYS A 1 101 ? -7.662 49.982 31.139 1.00 61.59 101 LYS A N 1
ATOM 789 C CA . LYS A 1 101 ? -6.355 49.731 30.492 1.00 61.59 101 LYS A CA 1
ATOM 790 C C . LYS A 1 101 ? -6.218 50.611 29.246 1.00 61.59 101 LYS A C 1
ATOM 792 O O . LYS A 1 101 ? -7.146 50.604 28.437 1.00 61.59 101 LYS A O 1
ATOM 797 N N . LYS A 1 102 ? -5.083 51.306 29.089 1.00 66.00 102 LYS A N 1
ATOM 798 C CA . LYS A 1 102 ? -4.843 52.175 27.928 1.00 66.00 102 LYS A CA 1
ATOM 799 C C . LYS A 1 102 ? -5.012 51.386 26.639 1.00 66.00 102 LYS A C 1
ATOM 801 O O . LYS A 1 102 ? -4.574 50.233 26.549 1.00 66.00 102 LYS A O 1
ATOM 806 N N . ARG A 1 103 ? -5.638 52.000 25.642 1.00 75.19 103 ARG A N 1
ATOM 807 C CA . ARG A 1 103 ? -5.828 51.380 24.329 1.00 75.19 103 ARG A CA 1
ATOM 808 C C . ARG A 1 103 ? -5.044 52.111 23.253 1.00 75.19 103 ARG A C 1
ATOM 810 O O . ARG A 1 103 ? -4.869 53.327 23.295 1.00 75.19 103 ARG A O 1
ATOM 817 N N . PHE A 1 104 ? -4.582 51.352 22.270 1.00 79.38 104 PHE A N 1
ATOM 818 C CA . PHE A 1 104 ? -3.816 51.863 21.141 1.00 79.38 104 PHE A CA 1
ATOM 819 C C . PHE A 1 104 ? -4.431 51.388 19.836 1.00 79.38 104 PHE A C 1
ATOM 821 O O . PHE A 1 104 ? -4.868 50.247 19.733 1.00 79.38 104 PHE A O 1
ATOM 828 N N . VAL A 1 105 ? -4.413 52.238 18.821 1.00 83.19 105 VAL A N 1
ATOM 829 C CA . VAL A 1 105 ? -4.798 51.876 17.463 1.00 83.19 105 VAL A CA 1
ATOM 830 C C . VAL A 1 105 ? -3.531 51.573 16.674 1.00 83.19 105 VAL A C 1
ATOM 832 O O . VAL A 1 105 ? -2.754 52.476 16.356 1.00 83.19 105 VAL A O 1
ATOM 835 N N . LEU A 1 106 ? -3.315 50.296 16.363 1.00 85.62 106 LEU A N 1
ATOM 836 C CA . LEU A 1 106 ? -2.272 49.845 15.452 1.00 85.62 106 LEU A CA 1
ATOM 837 C C . LEU A 1 106 ? -2.805 49.889 14.021 1.00 85.62 106 LEU A C 1
ATOM 839 O O . LEU A 1 106 ? -3.725 49.158 13.661 1.00 85.62 106 LEU A O 1
ATOM 843 N N . THR A 1 107 ? -2.200 50.735 13.197 1.00 86.06 107 THR A N 1
ATOM 844 C CA . THR A 1 107 ? -2.423 50.775 11.753 1.00 86.06 107 THR A CA 1
ATOM 845 C C . THR A 1 107 ? -1.291 50.034 11.051 1.00 86.06 107 THR A C 1
ATOM 847 O O . THR A 1 107 ? -0.127 50.370 11.265 1.00 86.06 107 THR A O 1
ATOM 850 N N . ILE A 1 108 ? -1.621 49.055 10.209 1.00 87.44 108 ILE A N 1
ATOM 851 C CA . ILE A 1 108 ? -0.680 48.320 9.353 1.00 87.44 108 ILE A CA 1
ATOM 852 C C . ILE A 1 108 ? -1.134 48.492 7.909 1.00 87.44 108 ILE A C 1
ATOM 854 O O . ILE A 1 108 ? -2.269 48.159 7.581 1.00 87.44 108 ILE A O 1
ATOM 858 N N . SER A 1 109 ? -0.273 49.005 7.042 1.00 84.31 109 SER A N 1
ATOM 859 C CA . SER A 1 109 ? -0.620 49.278 5.647 1.00 84.31 109 SER A CA 1
ATOM 860 C C . SER A 1 109 ? 0.537 48.999 4.707 1.00 84.31 109 SER A C 1
ATOM 862 O O . SER A 1 109 ? 1.683 49.202 5.088 1.00 84.31 109 SER A O 1
ATOM 864 N N . ASN A 1 110 ? 0.234 48.618 3.475 1.00 84.69 110 ASN A N 1
ATOM 865 C CA . ASN A 1 110 ? 1.157 48.692 2.346 1.00 84.69 110 ASN A CA 1
ATOM 866 C C . ASN A 1 110 ? 0.601 49.667 1.291 1.00 84.69 110 ASN A C 1
ATOM 868 O O . ASN A 1 110 ? -0.385 50.362 1.547 1.00 84.69 110 ASN A O 1
ATOM 872 N N . ASP A 1 111 ? 1.196 49.712 0.101 1.00 75.75 111 ASP A N 1
ATOM 873 C CA . ASP A 1 111 ? 0.763 50.629 -0.965 1.00 75.75 111 ASP A CA 1
ATOM 874 C C . ASP A 1 111 ? -0.629 50.309 -1.550 1.00 75.75 111 ASP A C 1
ATOM 876 O O . ASP A 1 111 ? -1.193 51.116 -2.289 1.00 75.75 111 ASP A O 1
ATOM 880 N N . HIS A 1 112 ? -1.215 49.155 -1.213 1.00 72.94 112 HIS A N 1
ATOM 881 C CA . HIS A 1 112 ? -2.499 48.696 -1.750 1.00 72.94 112 HIS A CA 1
ATOM 882 C C . HIS A 1 112 ? -3.635 48.685 -0.721 1.00 72.94 112 HIS A C 1
ATOM 884 O O . HIS A 1 112 ? -4.796 48.847 -1.094 1.00 72.94 112 HIS A O 1
ATOM 890 N N . GLN A 1 113 ? -3.332 48.467 0.560 1.00 78.06 113 GLN A N 1
ATOM 891 C CA . GLN A 1 113 ? -4.336 48.239 1.599 1.00 78.06 113 GLN A CA 1
ATOM 892 C C . GLN A 1 113 ? -3.835 48.641 2.988 1.00 78.06 113 GLN A C 1
ATOM 894 O O . GLN A 1 113 ? -2.645 48.561 3.285 1.00 78.06 113 GLN A O 1
ATOM 899 N N . GLY A 1 114 ? -4.762 49.054 3.857 1.00 83.69 114 GLY A N 1
ATOM 900 C CA . GLY A 1 114 ? -4.482 49.443 5.235 1.00 83.69 114 GLY A CA 1
ATOM 901 C C . GLY A 1 114 ? -5.507 48.873 6.207 1.00 83.69 114 GLY A C 1
ATOM 902 O O . GLY A 1 114 ? -6.705 48.899 5.945 1.00 83.69 114 GLY A O 1
ATOM 903 N N . TYR A 1 115 ? -5.020 48.391 7.343 1.00 86.06 115 TYR A N 1
ATOM 904 C CA . TYR A 1 115 ? -5.793 47.757 8.402 1.00 86.06 115 TYR A CA 1
ATOM 905 C C . TYR A 1 115 ? -5.585 48.512 9.709 1.00 86.06 115 TYR A C 1
ATOM 907 O O . TYR A 1 115 ? -4.467 48.930 10.010 1.00 86.06 115 TYR A O 1
ATOM 915 N N . LYS A 1 116 ? -6.654 48.682 10.491 1.00 87.44 116 LYS A N 1
ATOM 916 C CA . LYS A 1 116 ? -6.619 49.340 11.801 1.00 87.44 116 LYS A CA 1
ATOM 917 C C . LYS A 1 116 ? -7.161 48.400 12.865 1.00 87.44 116 LYS A C 1
ATOM 919 O O . LYS A 1 116 ? -8.251 47.856 12.703 1.00 87.44 116 LYS A O 1
ATOM 924 N N . PHE A 1 117 ? -6.415 48.252 13.950 1.00 86.88 117 PHE A N 1
ATOM 925 C CA . PHE A 1 117 ? -6.759 47.384 15.069 1.00 86.88 117 PHE A CA 1
ATOM 926 C C . PHE A 1 117 ? -6.660 48.162 16.374 1.00 86.88 117 PHE A C 1
ATOM 928 O O . PHE A 1 117 ? -5.613 48.732 16.672 1.00 86.88 117 PHE A O 1
ATOM 935 N N . GLU A 1 118 ? -7.727 48.170 17.162 1.00 83.94 118 GLU A N 1
ATOM 936 C CA . GLU A 1 118 ? -7.694 48.649 18.540 1.00 83.94 118 GLU A CA 1
ATOM 937 C C . GLU A 1 118 ? -7.169 47.522 19.443 1.00 83.94 118 GLU A C 1
ATOM 939 O O . GLU A 1 118 ? -7.703 46.412 19.461 1.00 83.94 118 GLU A O 1
ATOM 944 N N . LEU A 1 119 ? -6.080 47.799 20.157 1.00 82.69 119 LEU A N 1
ATOM 945 C CA . LEU A 1 119 ? -5.340 46.881 21.019 1.00 82.69 119 LEU A CA 1
ATOM 946 C C . LEU A 1 119 ? -5.382 47.392 22.464 1.00 82.69 119 LEU A C 1
ATOM 948 O O . LEU A 1 119 ? -5.304 48.596 22.705 1.00 82.69 119 LEU A O 1
ATOM 952 N N . SER A 1 120 ? -5.454 46.488 23.442 1.00 76.06 120 SER A N 1
ATOM 953 C CA . SER A 1 120 ? -5.409 46.837 24.875 1.00 76.06 120 SER A CA 1
ATOM 954 C C . SER A 1 120 ? -4.006 46.650 25.449 1.00 76.06 120 SER A C 1
ATOM 956 O O . SER A 1 120 ? -3.416 45.601 25.235 1.00 76.06 120 SER A O 1
ATOM 958 N N . GLU A 1 121 ? -3.480 47.606 26.215 1.00 68.69 121 GLU A N 1
ATOM 959 C CA . GLU A 1 121 ? -2.114 47.558 26.762 1.00 68.69 121 GLU A CA 1
ATOM 960 C C . GLU A 1 121 ? -1.800 46.250 27.524 1.00 68.69 121 GLU A C 1
ATOM 962 O O . GLU A 1 121 ? -2.557 45.805 28.397 1.00 68.69 121 GLU A O 1
ATOM 967 N N . GLY A 1 122 ? -0.660 45.633 27.187 1.00 69.62 122 GLY A N 1
ATOM 968 C CA . GLY A 1 122 ? -0.177 44.391 27.789 1.00 69.62 122 GLY A CA 1
ATOM 969 C C . GLY A 1 122 ? 1.217 43.988 27.293 1.00 69.62 122 GLY A C 1
ATOM 970 O O . GLY A 1 122 ? 1.661 44.412 26.226 1.00 69.62 122 GLY A O 1
ATOM 971 N N . GLU A 1 123 ? 1.904 43.146 28.066 1.00 68.31 123 GLU A N 1
ATOM 972 C CA . GLU A 1 123 ? 3.295 42.722 27.826 1.00 68.31 123 GLU A CA 1
ATOM 973 C C . GLU A 1 123 ? 3.495 42.057 26.452 1.00 68.31 123 GLU A C 1
ATOM 975 O O . GLU A 1 123 ? 4.442 42.368 25.732 1.00 68.31 123 GLU A O 1
ATOM 980 N N . THR A 1 124 ? 2.542 41.222 26.025 1.00 70.50 124 THR A N 1
ATOM 981 C CA . THR A 1 124 ? 2.579 40.552 24.714 1.00 70.50 124 THR A CA 1
ATOM 982 C C . THR A 1 124 ? 2.565 41.536 23.538 1.00 70.50 124 THR A C 1
ATOM 984 O O . THR A 1 124 ? 3.183 41.269 22.512 1.00 70.50 124 THR A O 1
ATOM 987 N N . ILE A 1 125 ? 1.886 42.681 23.667 1.00 75.88 125 ILE A N 1
ATOM 988 C CA . ILE A 1 125 ? 1.841 43.691 22.599 1.00 75.88 125 ILE A CA 1
ATOM 989 C C . ILE A 1 125 ? 3.164 44.443 22.509 1.00 75.88 125 ILE A C 1
ATOM 991 O O . ILE A 1 125 ? 3.632 44.708 21.406 1.00 75.88 125 ILE A O 1
ATOM 995 N N . GLN A 1 126 ? 3.804 44.734 23.644 1.00 75.62 126 GLN A N 1
ATOM 996 C CA . GLN A 1 126 ? 5.131 45.354 23.640 1.00 75.62 126 GLN A CA 1
ATOM 997 C C . GLN A 1 126 ? 6.165 44.440 22.967 1.00 75.62 126 GLN A C 1
ATOM 999 O O . GLN A 1 126 ? 6.947 44.902 22.136 1.00 75.62 126 GLN A O 1
ATOM 1004 N N . GLN A 1 127 ? 6.111 43.134 23.246 1.00 78.50 127 GLN A N 1
ATOM 1005 C CA . GLN A 1 127 ? 6.963 42.136 22.592 1.00 78.50 127 GLN A CA 1
ATOM 1006 C C . GLN A 1 127 ? 6.693 42.056 21.081 1.00 78.50 127 GLN A C 1
ATOM 1008 O O . GLN A 1 127 ? 7.626 42.172 20.291 1.00 78.50 127 GLN A O 1
ATOM 1013 N N . PHE A 1 128 ? 5.421 41.979 20.669 1.00 83.62 128 PHE A N 1
ATOM 1014 C CA . PHE A 1 128 ? 5.029 41.983 19.254 1.00 83.62 128 PHE A CA 1
ATOM 1015 C C . PHE A 1 128 ? 5.537 43.226 18.505 1.00 83.62 128 PHE A C 1
ATOM 1017 O O . PHE A 1 128 ? 6.093 43.114 17.416 1.00 83.62 128 PHE A O 1
ATOM 1024 N N . LEU A 1 129 ? 5.376 44.419 19.086 1.00 82.25 129 LEU A N 1
ATOM 1025 C CA . LEU A 1 129 ? 5.829 45.671 18.471 1.00 82.25 129 LEU A CA 1
ATOM 1026 C C . LEU A 1 129 ? 7.355 45.784 18.419 1.00 82.25 129 LEU A C 1
ATOM 1028 O O . LEU A 1 129 ? 7.884 46.400 17.495 1.00 82.25 129 LEU A O 1
ATOM 1032 N N . THR A 1 130 ? 8.055 45.216 19.401 1.00 82.19 130 THR A N 1
ATOM 1033 C CA . THR A 1 130 ? 9.523 45.184 19.432 1.00 82.19 130 THR A CA 1
ATOM 1034 C C . THR A 1 130 ? 10.054 44.282 18.325 1.00 82.19 130 THR A C 1
ATOM 1036 O O . THR A 1 130 ? 10.893 44.716 17.540 1.00 82.19 130 THR A O 1
ATOM 1039 N N . GLU A 1 131 ? 9.497 43.080 18.191 1.00 83.94 131 GLU A N 1
ATOM 1040 C CA . GLU A 1 131 ? 9.893 42.130 17.151 1.00 83.94 131 GLU A CA 1
ATOM 1041 C C . GLU A 1 131 ? 9.572 42.655 15.748 1.00 83.94 131 GLU A C 1
ATOM 1043 O O . GLU A 1 131 ? 10.388 42.561 14.839 1.00 83.94 131 GLU A O 1
ATOM 1048 N N . LEU A 1 132 ? 8.410 43.290 15.564 1.00 84.31 132 LEU A N 1
ATOM 1049 C CA . LEU A 1 132 ? 8.036 43.881 14.278 1.00 84.31 132 LEU A CA 1
ATOM 1050 C C . LEU A 1 132 ? 8.997 45.004 13.849 1.00 84.31 132 LEU A C 1
ATOM 1052 O O . LEU A 1 132 ? 9.248 45.181 12.657 1.00 84.31 132 LEU A O 1
ATOM 1056 N N . LYS A 1 133 ? 9.546 45.761 14.809 1.00 83.00 133 LYS A N 1
ATOM 1057 C CA . LYS A 1 133 ? 10.608 46.743 14.538 1.00 83.00 133 LYS A CA 1
ATOM 1058 C C . LYS A 1 133 ? 11.925 46.053 14.183 1.00 83.00 133 LYS A C 1
ATOM 1060 O O . LYS A 1 133 ? 12.512 46.399 13.165 1.00 83.00 133 LYS A O 1
ATOM 1065 N N . GLN A 1 134 ? 12.336 45.043 14.951 1.00 82.75 134 GLN A N 1
ATOM 1066 C CA . GLN A 1 134 ? 13.558 44.277 14.677 1.00 82.75 134 GLN A CA 1
ATOM 1067 C C . GLN A 1 134 ? 13.530 43.607 13.298 1.00 82.75 134 GLN A C 1
ATOM 1069 O O . GLN A 1 134 ? 14.518 43.661 12.573 1.00 82.75 134 GLN A O 1
ATOM 1074 N N . ALA A 1 135 ? 12.384 43.059 12.891 1.00 82.38 135 ALA A N 1
ATOM 1075 C CA . ALA A 1 135 ? 12.174 42.487 11.565 1.00 82.38 135 ALA A CA 1
ATOM 1076 C C . ALA A 1 135 ? 12.427 43.501 10.432 1.00 82.38 135 ALA A C 1
ATOM 1078 O O . ALA A 1 135 ? 13.052 43.171 9.425 1.00 82.38 135 ALA A O 1
ATOM 1079 N N . ARG A 1 136 ? 11.995 44.758 10.606 1.00 80.31 136 ARG A N 1
ATOM 1080 C CA . ARG A 1 136 ? 12.279 45.843 9.650 1.00 80.31 136 ARG A CA 1
ATOM 1081 C C . ARG A 1 136 ? 13.750 46.252 9.637 1.00 80.31 136 ARG A C 1
ATOM 1083 O O . ARG A 1 136 ? 14.295 46.550 8.572 1.00 80.31 136 ARG A O 1
ATOM 1090 N N . ASP A 1 137 ? 14.385 46.278 10.802 1.00 78.31 137 ASP A N 1
ATOM 1091 C CA . ASP A 1 137 ? 15.803 46.619 10.915 1.00 78.31 137 ASP A CA 1
ATOM 1092 C C . ASP A 1 137 ? 16.677 45.532 10.259 1.00 78.31 137 ASP A C 1
ATOM 1094 O O . ASP A 1 137 ? 17.625 45.852 9.542 1.00 78.31 137 ASP A O 1
ATOM 1098 N N . LEU A 1 138 ? 16.305 44.255 10.412 1.00 74.56 138 LEU A N 1
ATOM 1099 C CA . LEU A 1 138 ? 16.927 43.102 9.747 1.00 74.56 138 LEU A CA 1
ATOM 1100 C C . LEU A 1 138 ? 16.776 43.151 8.223 1.00 74.56 138 LEU A C 1
ATOM 1102 O O . LEU A 1 138 ? 17.757 42.935 7.513 1.00 74.56 138 LEU A O 1
ATOM 1106 N N . LEU A 1 139 ? 15.589 43.498 7.709 1.00 71.69 139 LEU A N 1
ATOM 1107 C CA . LEU A 1 139 ? 15.377 43.716 6.272 1.00 71.69 139 LEU A CA 1
ATOM 1108 C C . LEU A 1 139 ? 16.339 44.788 5.730 1.00 71.69 139 LEU A C 1
ATOM 1110 O O . LEU A 1 139 ? 17.001 44.585 4.713 1.00 71.69 139 LEU A O 1
ATOM 1114 N N . SER A 1 140 ? 16.463 45.902 6.458 1.00 65.44 140 SER A N 1
ATOM 1115 C CA . SER A 1 140 ? 17.334 47.025 6.088 1.00 65.44 140 SER A CA 1
ATOM 1116 C C . SER A 1 140 ? 18.821 46.636 6.092 1.00 65.44 140 SER A C 1
ATOM 1118 O O . SER A 1 140 ? 19.590 47.114 5.261 1.00 65.44 140 SER A O 1
ATOM 1120 N N . GLN A 1 141 ? 19.238 45.747 7.000 1.00 65.44 141 GLN A N 1
ATOM 1121 C CA . GLN A 1 141 ? 20.603 45.213 7.044 1.00 65.44 141 GLN A CA 1
ATOM 1122 C C . GLN A 1 141 ? 20.866 44.197 5.924 1.00 65.44 141 GLN A C 1
ATOM 1124 O O . GLN A 1 141 ? 21.906 44.274 5.275 1.00 65.44 141 GLN A O 1
ATOM 1129 N N . ASN A 1 142 ? 19.927 43.288 5.646 1.00 65.00 142 ASN A N 1
ATOM 1130 C CA . ASN A 1 142 ? 20.066 42.254 4.612 1.00 65.00 142 ASN A CA 1
ATOM 1131 C C . ASN A 1 142 ? 20.100 42.837 3.189 1.00 65.00 142 ASN A C 1
ATOM 1133 O O . ASN A 1 142 ? 20.855 42.349 2.342 1.00 65.00 142 ASN A O 1
ATOM 1137 N N . ALA A 1 143 ? 19.364 43.926 2.943 1.00 59.41 143 ALA A N 1
ATOM 1138 C CA . ALA A 1 143 ? 19.422 44.670 1.686 1.00 59.41 143 ALA A CA 1
ATOM 1139 C C . ALA A 1 143 ? 20.837 45.215 1.388 1.00 59.41 143 ALA A C 1
ATOM 1141 O O . ALA A 1 143 ? 21.279 45.182 0.239 1.00 59.41 143 ALA A O 1
ATOM 1142 N N . CYS A 1 144 ? 21.600 45.621 2.414 1.00 54.25 144 CYS A N 1
ATOM 1143 C CA . CYS A 1 144 ? 22.993 46.071 2.265 1.00 54.25 144 CYS A CA 1
ATOM 1144 C C . CYS A 1 144 ? 23.971 44.955 1.848 1.00 54.25 144 CYS A C 1
ATOM 1146 O O . CYS A 1 144 ? 25.054 45.263 1.351 1.00 54.25 144 CYS A O 1
ATOM 1148 N N . PHE A 1 145 ? 23.608 43.677 2.015 1.00 54.19 145 PHE A N 1
ATOM 1149 C CA . PHE A 1 145 ? 24.435 42.518 1.648 1.00 54.19 145 PHE A CA 1
ATOM 1150 C C . PHE A 1 145 ? 24.006 41.838 0.337 1.00 54.19 145 PHE A C 1
ATOM 1152 O O . PHE A 1 145 ? 24.571 40.809 -0.029 1.00 54.19 145 PHE A O 1
ATOM 1159 N N . GLY A 1 146 ? 23.035 42.402 -0.393 1.00 46.22 146 GLY A N 1
ATOM 1160 C CA . GLY A 1 146 ? 22.606 41.872 -1.693 1.00 46.22 146 GLY A CA 1
ATOM 1161 C C . GLY A 1 146 ? 21.867 40.531 -1.617 1.00 46.22 146 GLY A C 1
ATOM 1162 O O . GLY A 1 146 ? 21.894 39.772 -2.584 1.00 46.22 146 GLY A O 1
ATOM 1163 N N . LEU A 1 147 ? 21.216 40.234 -0.487 1.00 52.59 147 LEU A N 1
ATOM 1164 C CA . LEU A 1 147 ? 20.349 39.067 -0.298 1.00 52.59 147 LEU A CA 1
ATOM 1165 C C . LEU A 1 147 ? 18.877 39.495 -0.468 1.00 52.59 147 LEU A C 1
ATOM 1167 O O . LEU A 1 147 ? 18.269 39.944 0.504 1.00 52.59 147 LEU A O 1
ATOM 1171 N N . PRO A 1 148 ? 18.281 39.424 -1.676 1.00 52.84 148 PRO A N 1
ATOM 1172 C CA . PRO A 1 148 ? 16.882 39.794 -1.857 1.00 52.84 148 PRO A CA 1
ATOM 1173 C C . PRO A 1 148 ? 15.949 38.740 -1.247 1.00 52.84 148 PRO A C 1
ATOM 1175 O O . PRO A 1 148 ? 16.031 37.553 -1.565 1.00 52.84 148 PRO A O 1
ATOM 1178 N N . SER A 1 149 ? 15.028 39.198 -0.398 1.00 60.84 149 SER A N 1
ATOM 1179 C CA . SER A 1 149 ? 13.923 38.392 0.117 1.00 60.84 149 SER A CA 1
ATOM 1180 C C . SER A 1 149 ? 12.895 38.152 -0.991 1.00 60.84 149 SER A C 1
ATOM 1182 O O . SER A 1 149 ? 12.427 39.097 -1.627 1.00 60.84 149 SER A O 1
ATOM 1184 N N . SER A 1 150 ? 12.561 36.888 -1.264 1.00 65.50 150 SER A N 1
ATOM 1185 C CA . SER A 1 150 ? 11.657 36.543 -2.370 1.00 65.50 150 SER A CA 1
ATOM 1186 C C . SER A 1 150 ? 10.183 36.533 -1.961 1.00 65.50 150 SER A C 1
ATOM 1188 O O . SER A 1 150 ? 9.321 36.612 -2.830 1.00 65.50 150 SER A O 1
ATOM 1190 N N . PHE A 1 151 ? 9.879 36.410 -0.660 1.00 76.88 151 PHE A N 1
ATOM 1191 C CA . PHE A 1 151 ? 8.528 36.249 -0.093 1.00 76.88 151 PHE A CA 1
ATOM 1192 C C . PHE A 1 151 ? 7.610 35.227 -0.809 1.00 76.88 151 PHE A C 1
ATOM 1194 O O . PHE A 1 151 ? 6.423 35.153 -0.495 1.00 76.88 151 PHE A O 1
ATOM 1201 N N . ILE A 1 152 ? 8.139 34.373 -1.700 1.00 69.62 152 ILE A N 1
ATOM 1202 C CA . ILE A 1 152 ? 7.390 33.382 -2.504 1.00 69.62 152 ILE A CA 1
ATOM 1203 C C . ILE A 1 152 ? 6.605 32.430 -1.593 1.00 69.62 152 ILE A C 1
ATOM 1205 O O . ILE A 1 152 ? 5.501 31.987 -1.899 1.00 69.62 152 ILE A O 1
ATOM 1209 N N . TRP A 1 153 ? 7.130 32.170 -0.395 1.00 72.31 153 TRP A N 1
ATOM 1210 C CA . TRP A 1 153 ? 6.473 31.349 0.615 1.00 72.31 153 TRP A CA 1
ATOM 1211 C C . TRP A 1 153 ? 5.135 31.912 1.124 1.00 72.31 153 TRP A C 1
ATOM 1213 O O . TRP A 1 153 ? 4.413 31.180 1.804 1.00 72.31 153 TRP A O 1
ATOM 1223 N N . LEU A 1 154 ? 4.803 33.173 0.826 1.00 76.69 154 LEU A N 1
ATOM 1224 C CA . LEU A 1 154 ? 3.515 33.789 1.142 1.00 76.69 154 LEU A CA 1
ATOM 1225 C C . LEU A 1 154 ? 2.419 33.454 0.129 1.00 76.69 154 LEU A C 1
ATOM 1227 O O . LEU A 1 154 ? 1.243 33.593 0.465 1.00 76.69 154 LEU A O 1
ATOM 1231 N N . GLU A 1 155 ? 2.760 32.966 -1.067 1.00 74.31 155 GLU A N 1
ATOM 1232 C CA . GLU A 1 155 ? 1.781 32.651 -2.117 1.00 74.31 155 GLU A CA 1
ATOM 1233 C C . GLU A 1 155 ? 0.751 31.608 -1.667 1.00 74.31 155 GLU A C 1
ATOM 1235 O O . GLU A 1 155 ? -0.422 31.708 -2.022 1.00 74.31 155 GLU A O 1
ATOM 1240 N N . LYS A 1 156 ? 1.139 30.661 -0.800 1.00 67.94 156 LYS A N 1
ATOM 1241 C CA . LYS A 1 156 ? 0.208 29.679 -0.211 1.00 67.94 156 LYS A CA 1
ATOM 1242 C C . LYS A 1 156 ? -0.893 30.303 0.655 1.00 67.94 156 LYS A C 1
ATOM 1244 O O . LYS A 1 156 ? -1.902 29.654 0.907 1.00 67.94 156 LYS A O 1
ATOM 1249 N N . TYR A 1 157 ? -0.703 31.536 1.123 1.00 67.69 157 TYR A N 1
ATOM 1250 C CA . TYR A 1 157 ? -1.680 32.262 1.936 1.00 67.69 157 TYR A CA 1
ATOM 1251 C C . TYR A 1 157 ? -2.474 33.299 1.132 1.00 67.69 157 TYR A C 1
ATOM 1253 O O . TYR A 1 157 ? -3.441 33.869 1.640 1.00 67.69 157 TYR A O 1
ATOM 1261 N N . GLN A 1 158 ? -2.098 33.550 -0.124 1.00 65.25 158 GLN A N 1
ATOM 1262 C CA . GLN A 1 158 ? -2.812 34.463 -1.006 1.00 65.25 158 GLN A CA 1
ATOM 1263 C C . GLN A 1 158 ? -3.947 33.708 -1.710 1.00 65.25 158 GLN A C 1
ATOM 1265 O O . GLN A 1 158 ? -3.731 32.722 -2.413 1.00 65.25 158 GLN A O 1
ATOM 1270 N N . LYS A 1 159 ? -5.196 34.160 -1.531 1.00 52.59 159 LYS A N 1
ATOM 1271 C CA . LYS A 1 159 ? -6.365 33.545 -2.182 1.00 52.59 159 LYS A CA 1
ATOM 1272 C C . LYS A 1 159 ? -6.243 33.655 -3.711 1.00 52.59 159 LYS A C 1
ATOM 1274 O O . LYS A 1 159 ? -6.484 34.723 -4.274 1.00 52.59 159 LYS A O 1
ATOM 1279 N N . LYS A 1 160 ? -5.925 32.549 -4.399 1.00 41.28 160 LYS A N 1
ATOM 1280 C CA . LYS A 1 160 ? -6.022 32.443 -5.868 1.00 41.28 160 LYS A CA 1
ATOM 1281 C C . LYS A 1 160 ? -7.468 32.730 -6.300 1.00 41.28 160 LYS A C 1
ATOM 1283 O O . LYS A 1 160 ? -8.393 32.031 -5.883 1.00 41.28 160 LYS A O 1
ATOM 1288 N N . LYS A 1 161 ? -7.678 33.745 -7.151 1.00 32.81 161 LYS A N 1
ATOM 1289 C CA . LYS A 1 161 ? -8.957 33.942 -7.858 1.00 32.81 161 LYS A CA 1
ATOM 1290 C C . LYS A 1 161 ? -9.231 32.690 -8.697 1.00 32.81 161 LYS A C 1
ATOM 1292 O O . LYS A 1 161 ? -8.460 32.345 -9.585 1.00 32.81 161 LYS A O 1
ATOM 1297 N N . THR A 1 162 ? -10.298 31.988 -8.351 1.00 29.98 162 THR A N 1
ATOM 1298 C CA . THR A 1 162 ? -10.615 30.633 -8.799 1.00 29.98 162 THR A CA 1
ATOM 1299 C C . THR A 1 162 ? -11.141 30.631 -10.239 1.00 29.98 162 THR A C 1
ATOM 1301 O O . THR A 1 162 ? -12.157 31.261 -10.519 1.00 29.98 162 THR A O 1
ATOM 1304 N N . TYR A 1 163 ? -10.517 29.856 -11.130 1.00 29.38 163 TYR A N 1
ATOM 1305 C CA . TYR A 1 163 ? -11.238 29.167 -12.205 1.00 29.38 163 TYR A CA 1
ATOM 1306 C C . TYR A 1 163 ? -11.405 27.709 -11.764 1.00 29.38 163 TYR A C 1
ATOM 1308 O O . TYR A 1 163 ? -10.453 27.086 -11.303 1.00 29.38 163 TYR A O 1
ATOM 1316 N N . LYS A 1 164 ? -12.642 27.203 -11.816 1.00 32.28 164 LYS A N 1
ATOM 1317 C CA . LYS A 1 164 ? -13.026 25.876 -11.313 1.00 32.28 164 LYS A CA 1
ATOM 1318 C C . LYS A 1 164 ? -12.329 24.753 -12.096 1.00 32.28 164 LYS A C 1
ATOM 1320 O O . LYS A 1 164 ? -12.555 24.619 -13.295 1.00 32.28 164 LYS A O 1
ATOM 1325 N N . SER A 1 165 ? -11.569 23.926 -11.381 1.00 29.11 165 SER A N 1
ATOM 1326 C CA . SER A 1 165 ? -11.095 22.592 -11.771 1.00 29.11 165 SER A CA 1
ATOM 1327 C C . SER A 1 165 ? -11.798 21.569 -10.865 1.00 29.11 165 SER A C 1
ATOM 1329 O O . SER A 1 165 ? -11.821 21.733 -9.647 1.00 29.11 165 SER A O 1
ATOM 1331 N N . GLU A 1 166 ? -12.444 20.554 -11.447 1.00 38.28 166 GLU A N 1
ATOM 1332 C CA . GLU A 1 166 ? -13.121 19.462 -10.727 1.00 38.28 166 GLU A CA 1
ATOM 1333 C C . GLU A 1 166 ? -12.126 18.353 -10.334 1.00 38.28 166 GLU A C 1
ATOM 1335 O O . GLU A 1 166 ? -12.209 17.220 -10.818 1.00 38.28 166 GLU A O 1
ATOM 1340 N N . ASN A 1 167 ? -11.170 18.665 -9.457 1.00 42.25 167 ASN A N 1
ATOM 1341 C CA . ASN A 1 167 ? -10.308 17.660 -8.837 1.00 42.25 167 ASN A CA 1
ATOM 1342 C C . ASN A 1 167 ? -10.315 17.804 -7.300 1.00 42.25 167 ASN A C 1
ATOM 1344 O O . ASN A 1 167 ? -9.688 18.718 -6.771 1.00 42.25 167 ASN A O 1
ATOM 1348 N N . PRO A 1 168 ? -10.989 16.903 -6.557 1.00 39.88 168 PRO A N 1
ATOM 1349 C CA . PRO A 1 168 ? -11.063 16.974 -5.095 1.00 39.88 168 PRO A CA 1
ATOM 1350 C C . PRO A 1 168 ? -9.740 16.638 -4.378 1.00 39.88 168 PRO A C 1
ATOM 1352 O O . PRO A 1 168 ? -9.675 16.764 -3.160 1.00 39.88 168 PRO A O 1
ATOM 1355 N N . PHE A 1 169 ? -8.682 16.257 -5.106 1.00 40.50 169 PHE A N 1
ATOM 1356 C CA . PHE A 1 169 ? -7.369 15.890 -4.552 1.00 40.50 169 PHE A CA 1
ATOM 1357 C C . PHE A 1 169 ? -6.228 16.817 -5.016 1.00 40.50 169 PHE A C 1
ATOM 1359 O O . PHE A 1 169 ? -5.055 16.475 -4.888 1.00 40.50 169 PHE A O 1
ATOM 1366 N N . GLU A 1 170 ? -6.551 17.980 -5.594 1.00 38.53 170 GLU A N 1
ATOM 1367 C CA . GLU A 1 170 ? -5.579 18.873 -6.254 1.00 38.53 170 GLU A CA 1
ATOM 1368 C C . GLU A 1 170 ? -4.552 19.509 -5.297 1.00 38.53 170 GLU A C 1
ATOM 1370 O O . GLU A 1 170 ? -3.478 19.901 -5.738 1.00 38.53 170 GLU A O 1
ATOM 1375 N N . ASN A 1 171 ? -4.835 19.563 -3.992 1.00 35.28 171 ASN A N 1
ATOM 1376 C CA . ASN A 1 171 ? -4.007 20.290 -3.020 1.00 35.28 171 ASN A CA 1
ATOM 1377 C C . ASN A 1 171 ? -3.039 19.413 -2.211 1.00 35.28 171 ASN A C 1
ATOM 1379 O O . ASN A 1 171 ? -2.402 19.903 -1.282 1.00 35.28 171 ASN A O 1
ATOM 1383 N N . ASP A 1 172 ? -2.917 18.132 -2.545 1.00 39.00 172 ASP A N 1
ATOM 1384 C CA . ASP A 1 172 ? -2.200 17.161 -1.721 1.00 39.00 172 ASP A CA 1
ATOM 1385 C C . ASP A 1 172 ? -0.822 16.833 -2.326 1.00 39.00 172 ASP A C 1
ATOM 1387 O O . ASP A 1 172 ? -0.558 15.718 -2.797 1.00 39.00 172 ASP A O 1
ATOM 1391 N N . THR A 1 173 ? 0.028 17.865 -2.376 1.00 34.81 173 THR A N 1
ATOM 1392 C CA . THR A 1 173 ? 1.406 17.831 -2.897 1.00 34.81 173 THR A CA 1
ATOM 1393 C C . THR A 1 173 ? 2.404 17.654 -1.753 1.00 34.81 173 THR A C 1
ATOM 1395 O O . THR A 1 173 ? 2.445 18.452 -0.820 1.00 34.81 173 THR A O 1
ATOM 1398 N N . PHE A 1 174 ? 3.215 16.600 -1.838 1.00 38.03 174 PHE A N 1
ATOM 1399 C CA . PHE A 1 174 ? 4.250 16.238 -0.868 1.00 38.03 174 PHE A CA 1
ATOM 1400 C C . PHE A 1 174 ? 5.456 17.194 -0.943 1.00 38.03 174 PHE A C 1
ATOM 1402 O O . PHE A 1 174 ? 6.011 17.390 -2.023 1.00 38.03 174 PHE A O 1
ATOM 1409 N N . ASP A 1 175 ? 5.872 17.755 0.202 1.00 38.44 175 ASP A N 1
ATOM 1410 C CA . ASP A 1 175 ? 7.112 18.531 0.378 1.00 38.44 175 ASP A CA 1
ATOM 1411 C C . ASP A 1 175 ? 8.197 17.634 1.023 1.00 38.44 175 ASP A C 1
ATOM 1413 O O . ASP A 1 175 ? 8.155 17.381 2.233 1.00 38.44 175 ASP A O 1
ATOM 1417 N N . PRO A 1 176 ? 9.180 17.131 0.254 1.00 33.22 176 PRO A N 1
ATOM 1418 C CA . PRO A 1 176 ? 10.176 16.176 0.739 1.00 33.22 176 PRO A CA 1
ATOM 1419 C C . PRO A 1 176 ? 11.172 16.764 1.750 1.00 33.22 176 PRO A C 1
ATOM 1421 O O . PRO A 1 176 ? 11.802 16.011 2.497 1.00 33.22 176 PRO A O 1
ATOM 1424 N N . LEU A 1 177 ? 11.344 18.092 1.800 1.00 34.09 177 LEU A N 1
ATOM 1425 C CA . LEU A 1 177 ? 12.351 18.730 2.660 1.00 34.09 177 LEU A CA 1
ATOM 1426 C C . LEU A 1 177 ? 11.933 18.732 4.135 1.00 34.09 177 LEU A C 1
ATOM 1428 O O . LEU A 1 177 ? 12.787 18.651 5.016 1.00 34.09 177 LEU A O 1
ATOM 1432 N N . ALA A 1 178 ? 10.628 18.726 4.412 1.00 36.41 178 ALA A N 1
ATOM 1433 C CA . ALA A 1 178 ? 10.087 18.615 5.765 1.00 36.41 178 ALA A CA 1
ATOM 1434 C C . ALA A 1 178 ? 10.210 17.195 6.361 1.00 36.41 178 ALA A C 1
ATOM 1436 O O . ALA A 1 178 ? 9.988 17.005 7.557 1.00 36.41 178 ALA A O 1
ATOM 1437 N N . HIS A 1 179 ? 10.555 16.187 5.550 1.00 34.62 179 HIS A N 1
ATOM 1438 C CA . HIS A 1 179 ? 10.566 14.779 5.964 1.00 34.62 179 HIS A CA 1
ATOM 1439 C C . HIS A 1 179 ? 11.938 14.105 5.987 1.00 34.62 179 HIS A C 1
ATOM 1441 O O . HIS A 1 179 ? 12.064 13.056 6.616 1.00 34.62 179 HIS A O 1
ATOM 1447 N N . MET A 1 180 ? 12.973 14.694 5.380 1.00 32.03 180 MET A N 1
ATOM 1448 C CA . MET A 1 180 ? 14.312 14.091 5.375 1.00 32.03 180 MET A CA 1
ATOM 1449 C C . MET A 1 180 ? 15.167 14.404 6.614 1.00 32.03 180 MET A C 1
ATOM 1451 O O . MET A 1 180 ? 16.208 13.780 6.781 1.00 32.03 180 MET A O 1
ATOM 1455 N N . GLY A 1 181 ? 14.759 15.320 7.502 1.00 32.00 181 GLY A N 1
ATOM 1456 C CA . GLY A 1 181 ? 15.473 15.580 8.766 1.00 32.00 181 GLY A CA 1
ATOM 1457 C C . GLY A 1 181 ? 16.953 15.967 8.606 1.00 32.00 181 GLY A C 1
ATOM 1458 O O . GLY A 1 181 ? 17.738 15.764 9.528 1.00 32.00 181 GLY A O 1
ATOM 1459 N N . ILE A 1 182 ? 17.352 16.485 7.439 1.00 31.31 182 ILE A N 1
ATOM 1460 C CA . ILE A 1 182 ? 18.738 16.869 7.162 1.00 31.31 182 ILE A CA 1
ATOM 1461 C C . ILE A 1 182 ? 18.937 18.311 7.620 1.00 31.31 182 ILE A C 1
ATOM 1463 O O . ILE A 1 182 ? 18.576 19.259 6.924 1.00 31.31 182 ILE A O 1
ATOM 1467 N N . ASP A 1 183 ? 19.540 18.462 8.794 1.00 34.34 183 ASP A N 1
ATOM 1468 C CA . ASP A 1 183 ? 20.160 19.711 9.211 1.00 34.34 183 ASP A CA 1
ATOM 1469 C C . ASP A 1 183 ? 21.535 19.831 8.529 1.00 34.34 183 ASP A C 1
ATOM 1471 O O . ASP A 1 183 ? 22.488 19.126 8.863 1.00 34.34 183 ASP A O 1
ATOM 1475 N N . LEU A 1 184 ? 21.635 20.712 7.529 1.00 32.41 184 LEU A N 1
ATOM 1476 C CA . LEU A 1 184 ? 22.873 20.981 6.786 1.00 32.41 184 LEU A CA 1
ATOM 1477 C C . LEU A 1 184 ? 23.906 21.791 7.596 1.00 32.41 184 LEU A C 1
ATOM 1479 O O . LEU A 1 184 ? 24.949 22.156 7.054 1.00 32.41 184 LEU A O 1
ATOM 1483 N N . SER A 1 185 ? 23.663 22.061 8.882 1.00 32.53 185 SER A N 1
ATOM 1484 C CA . SER A 1 185 ? 24.599 22.803 9.733 1.00 32.53 185 SER A CA 1
ATOM 1485 C C . SER A 1 185 ? 25.679 21.946 10.412 1.00 32.53 185 SER A C 1
ATOM 1487 O O . SER A 1 185 ? 26.593 22.501 11.021 1.00 32.53 185 SER A O 1
ATOM 1489 N N . GLN A 1 186 ? 25.658 20.613 10.279 1.00 35.22 186 GLN A N 1
ATOM 1490 C CA . GLN A 1 186 ? 26.629 19.738 10.954 1.00 35.22 186 GLN A CA 1
ATOM 1491 C C . GLN A 1 186 ? 27.360 18.796 9.994 1.00 35.22 186 GLN A C 1
ATOM 1493 O O . GLN A 1 186 ? 27.100 17.599 9.916 1.00 35.22 186 GLN A O 1
ATOM 1498 N N . CYS A 1 187 ? 28.348 19.335 9.282 1.00 26.83 187 CYS A N 1
ATOM 1499 C CA . CYS A 1 187 ? 29.368 18.543 8.597 1.00 26.83 187 CYS A CA 1
ATOM 1500 C C . CYS A 1 187 ? 30.758 19.151 8.812 1.00 26.83 187 CYS A C 1
ATOM 1502 O O . CYS A 1 187 ? 31.295 19.776 7.905 1.00 26.83 187 CYS A O 1
ATOM 1504 N N . GLN A 1 188 ? 31.362 18.930 9.991 1.00 27.28 188 GLN A N 1
ATOM 1505 C CA . GLN A 1 188 ? 32.822 18.984 10.181 1.00 27.28 188 GLN A CA 1
ATOM 1506 C C . GLN A 1 188 ? 33.317 17.952 11.228 1.00 27.28 188 GLN A C 1
ATOM 1508 O O . GLN A 1 188 ? 33.109 18.102 12.423 1.00 27.28 188 GLN A O 1
ATOM 1513 N N . LEU A 1 189 ? 33.988 16.911 10.710 1.00 25.56 189 LEU A N 1
ATOM 1514 C CA . LEU A 1 189 ? 35.178 16.179 11.207 1.00 25.56 189 LEU A CA 1
ATOM 1515 C C . LEU A 1 189 ? 35.267 15.564 12.638 1.00 25.56 189 LEU A C 1
ATOM 1517 O O . LEU A 1 189 ? 35.583 16.229 13.613 1.00 25.56 189 LEU A O 1
ATOM 1521 N N . ALA A 1 190 ? 35.208 14.217 12.646 1.00 25.11 190 ALA A N 1
ATOM 1522 C CA . ALA A 1 190 ? 36.163 13.212 13.181 1.00 25.11 190 ALA A CA 1
ATOM 1523 C C . ALA A 1 190 ? 36.585 13.148 14.681 1.00 25.11 190 ALA A C 1
ATOM 1525 O O . ALA A 1 190 ? 37.374 13.956 15.155 1.00 25.11 190 ALA A O 1
ATOM 1526 N N . SER A 1 191 ? 36.315 12.013 15.360 1.00 22.50 191 SER A N 1
ATOM 1527 C CA . SER A 1 191 ? 37.276 10.891 15.581 1.00 22.50 191 SER A CA 1
ATOM 1528 C C . SER A 1 191 ? 36.893 9.914 16.730 1.00 22.50 191 SER A C 1
ATOM 1530 O O . SER A 1 191 ? 36.131 10.229 17.633 1.00 22.50 191 SER A O 1
ATOM 1532 N N . ALA A 1 192 ? 37.420 8.687 16.613 1.00 24.38 192 ALA A N 1
ATOM 1533 C CA . ALA A 1 192 ? 37.207 7.408 17.320 1.00 24.38 192 ALA A CA 1
ATOM 1534 C C . ALA A 1 192 ? 37.193 7.327 18.877 1.00 24.38 192 ALA A C 1
ATOM 1536 O O . ALA A 1 192 ? 38.035 7.940 19.525 1.00 24.38 192 ALA A O 1
ATOM 1537 N N . LYS A 1 193 ? 36.416 6.373 19.453 1.00 24.00 193 LYS A N 1
ATOM 1538 C CA . LYS A 1 193 ? 36.872 5.082 20.074 1.00 24.00 193 LYS A CA 1
ATOM 1539 C C . LYS A 1 193 ? 35.821 4.392 20.991 1.00 24.00 193 LYS A C 1
ATOM 1541 O O . LYS A 1 193 ? 35.209 5.029 21.830 1.00 24.00 193 LYS A O 1
ATOM 1546 N N . GLN A 1 194 ? 35.716 3.062 20.823 1.00 22.94 194 GLN A N 1
ATOM 1547 C CA . GLN A 1 194 ? 35.422 1.952 21.771 1.00 22.94 194 GLN A CA 1
ATOM 1548 C C . GLN A 1 194 ? 34.574 2.161 23.050 1.00 22.94 194 GLN A C 1
ATOM 1550 O O . GLN A 1 194 ? 34.993 2.843 23.975 1.00 22.94 194 GLN A O 1
ATOM 1555 N N . SER A 1 195 ? 33.557 1.308 23.254 1.00 23.88 195 SER A N 1
ATOM 1556 C CA . SER A 1 195 ? 33.645 0.100 24.116 1.00 23.88 195 SER A CA 1
ATOM 1557 C C . SER A 1 195 ? 32.308 -0.668 24.173 1.00 23.88 195 SER A C 1
ATOM 1559 O O . SER A 1 195 ? 31.252 -0.138 23.843 1.00 23.88 195 SER A O 1
ATOM 1561 N N . ARG A 1 196 ? 32.389 -1.962 24.504 1.00 24.22 196 ARG A N 1
ATOM 1562 C CA . ARG A 1 196 ? 31.357 -3.007 24.404 1.00 24.22 196 ARG A CA 1
ATOM 1563 C C . ARG A 1 196 ? 31.371 -3.806 25.716 1.00 24.22 196 ARG A C 1
ATOM 1565 O O . ARG A 1 196 ? 32.456 -4.227 26.101 1.00 24.22 196 ARG A O 1
ATOM 1572 N N . ALA A 1 197 ? 30.215 -4.031 26.345 1.00 24.06 197 ALA A N 1
ATOM 1573 C CA . ALA A 1 197 ? 29.946 -5.035 27.399 1.00 24.06 197 ALA A CA 1
ATOM 1574 C C . ALA A 1 197 ? 28.418 -5.034 27.669 1.00 24.06 197 ALA A C 1
ATOM 1576 O O . ALA A 1 197 ? 27.870 -3.979 27.965 1.00 24.06 197 ALA A O 1
ATOM 1577 N N . SER A 1 198 ? 27.646 -6.041 27.235 1.00 23.92 198 SER A N 1
ATOM 1578 C CA . SER A 1 198 ? 27.291 -7.309 27.919 1.00 23.92 198 SER A CA 1
ATOM 1579 C C . SER A 1 198 ? 26.408 -7.129 29.157 1.00 23.92 198 SER A C 1
ATOM 1581 O O . SER A 1 198 ? 26.902 -6.574 30.122 1.00 23.92 198 SER A O 1
ATOM 1583 N N . PHE A 1 199 ? 25.176 -7.660 29.142 1.00 22.59 199 PHE A N 1
ATOM 1584 C CA . PHE A 1 199 ? 24.513 -8.328 30.281 1.00 22.59 199 PHE A CA 1
ATOM 1585 C C . PHE A 1 199 ? 23.228 -9.033 29.786 1.00 22.59 199 PHE A C 1
ATOM 1587 O O . PHE A 1 199 ? 22.260 -8.380 29.405 1.00 22.59 199 PHE A O 1
ATOM 1594 N N . ILE A 1 200 ? 23.260 -10.369 29.757 1.00 23.50 200 ILE A N 1
ATOM 1595 C CA . ILE A 1 200 ? 22.113 -11.292 29.759 1.00 23.50 200 ILE A CA 1
ATOM 1596 C C . ILE A 1 200 ? 22.467 -12.350 30.799 1.00 23.50 200 ILE A C 1
ATOM 1598 O O . ILE A 1 200 ? 23.591 -12.835 30.768 1.00 23.50 200 ILE A O 1
ATOM 1602 N N . ASP A 1 201 ? 21.518 -12.600 31.694 1.00 24.09 201 ASP A N 1
ATOM 1603 C CA . ASP A 1 201 ? 21.229 -13.784 32.524 1.00 24.09 201 ASP A CA 1
ATOM 1604 C C . ASP A 1 201 ? 20.188 -13.276 33.545 1.00 24.09 201 ASP A C 1
ATOM 1606 O O . ASP A 1 201 ? 20.192 -12.092 33.881 1.00 24.09 201 ASP A O 1
ATOM 1610 N N . GLU A 1 202 ? 19.234 -13.994 34.117 1.00 24.62 202 GLU A N 1
ATOM 1611 C CA . GLU A 1 202 ? 18.613 -15.316 34.005 1.00 24.62 202 GLU A CA 1
ATOM 1612 C C . GLU A 1 202 ? 17.332 -15.181 34.880 1.00 24.62 202 GLU A C 1
ATOM 1614 O O . GLU A 1 202 ? 17.219 -14.222 35.644 1.00 24.62 202 GLU A O 1
ATOM 1619 N N . ILE A 1 203 ? 16.372 -16.110 34.799 1.00 23.28 203 ILE A N 1
ATOM 1620 C CA . ILE A 1 203 ? 15.719 -16.773 35.957 1.00 23.28 203 ILE A CA 1
ATOM 1621 C C . ILE A 1 203 ? 14.527 -17.596 35.445 1.00 23.28 203 ILE A C 1
ATOM 1623 O O . ILE A 1 203 ? 13.540 -17.075 34.930 1.00 23.28 203 ILE A O 1
ATOM 1627 N N . SER A 1 204 ? 14.629 -18.908 35.655 1.00 23.77 204 SER A N 1
ATOM 1628 C CA . SER A 1 204 ? 13.519 -19.858 35.732 1.00 23.77 204 SER A CA 1
ATOM 1629 C C . SER A 1 204 ? 13.462 -20.380 37.164 1.00 23.77 204 SER A C 1
ATOM 1631 O O . SER A 1 204 ? 14.533 -20.641 37.702 1.00 23.77 204 SER A O 1
ATOM 1633 N N . TYR A 1 205 ? 12.276 -20.624 37.725 1.00 25.30 205 TYR A N 1
ATOM 1634 C CA . TYR A 1 205 ? 12.029 -21.733 38.657 1.00 25.30 205 TYR A CA 1
ATOM 1635 C C . TYR A 1 205 ? 10.544 -22.125 38.624 1.00 25.30 205 TYR A C 1
ATOM 1637 O O . TYR A 1 205 ? 9.664 -21.280 38.473 1.00 25.30 205 TYR A O 1
ATOM 1645 N N . ALA A 1 206 ? 10.318 -23.434 38.719 1.00 25.22 206 ALA A N 1
ATOM 1646 C CA . ALA A 1 206 ? 9.050 -24.153 38.658 1.00 25.22 206 ALA A CA 1
ATOM 1647 C C . ALA A 1 206 ? 8.363 -24.288 40.032 1.00 25.22 206 ALA A C 1
ATOM 1649 O O . ALA A 1 206 ? 9.024 -24.111 41.054 1.00 25.22 206 ALA A O 1
ATOM 1650 N N . CYS A 1 207 ? 7.083 -24.689 40.039 1.00 23.25 207 CYS A N 1
ATOM 1651 C CA . CYS A 1 207 ? 6.520 -25.669 40.984 1.00 23.25 207 CYS A CA 1
ATOM 1652 C C . CYS A 1 207 ? 5.155 -26.207 40.497 1.00 23.25 207 CYS A C 1
ATOM 1654 O O . CYS A 1 207 ? 4.331 -25.450 39.986 1.00 23.25 207 CYS A O 1
ATOM 1656 N N . ASP A 1 208 ? 4.975 -27.518 40.677 1.00 24.31 208 ASP A N 1
ATOM 1657 C CA . ASP A 1 208 ? 3.881 -28.398 40.238 1.00 24.31 208 ASP A CA 1
ATOM 1658 C C . ASP A 1 208 ? 2.742 -28.593 41.282 1.00 24.31 208 ASP A C 1
ATOM 1660 O O . ASP A 1 208 ? 2.896 -28.252 42.455 1.00 24.31 208 ASP A O 1
ATOM 1664 N N . ASP A 1 209 ? 1.661 -29.247 40.804 1.00 25.78 209 ASP A N 1
ATOM 1665 C CA . ASP A 1 209 ? 0.742 -30.225 41.455 1.00 25.78 209 ASP A CA 1
ATOM 1666 C C . ASP A 1 209 ? -0.682 -29.859 41.998 1.00 25.78 209 ASP A C 1
ATOM 1668 O O . ASP A 1 209 ? -0.849 -29.502 43.159 1.00 25.78 209 ASP A O 1
ATOM 1672 N N . LEU A 1 210 ? -1.704 -30.126 41.135 1.00 23.59 210 LEU A N 1
ATOM 1673 C CA . LEU A 1 210 ? -2.924 -31.009 41.247 1.00 23.59 210 LEU A CA 1
ATOM 1674 C C . LEU A 1 210 ? -4.012 -30.814 42.362 1.00 23.59 210 LEU A C 1
ATOM 1676 O O . LEU A 1 210 ? -3.703 -30.255 43.405 1.00 23.59 210 LEU A O 1
ATOM 1680 N N . PRO A 1 211 ? -5.253 -31.405 42.293 1.00 30.64 211 PRO A N 1
ATOM 1681 C CA . PRO A 1 211 ? -6.092 -31.926 41.177 1.00 30.64 211 PRO A CA 1
ATOM 1682 C C . PRO A 1 211 ? -7.639 -31.639 41.246 1.00 30.64 211 PRO A C 1
ATOM 1684 O O . PRO A 1 211 ? -8.223 -31.495 42.313 1.00 30.64 211 PRO A O 1
ATOM 1687 N N . GLY A 1 212 ? -8.338 -31.781 40.101 1.00 26.27 212 GLY A N 1
ATOM 1688 C CA . GLY A 1 212 ? -9.658 -32.450 39.980 1.00 26.27 212 GLY A CA 1
ATOM 1689 C C . GLY A 1 212 ? -10.968 -31.652 40.156 1.00 26.27 212 GLY A C 1
ATOM 1690 O O . GLY A 1 212 ? -11.359 -31.328 41.270 1.00 26.27 212 GLY A O 1
ATOM 1691 N N . MET A 1 213 ? -11.764 -31.515 39.082 1.00 25.61 213 MET A N 1
ATOM 1692 C CA . MET A 1 213 ? -13.211 -31.253 39.180 1.00 25.61 213 MET A CA 1
ATOM 1693 C C . MET A 1 213 ? -14.009 -31.898 38.032 1.00 25.61 213 MET A C 1
ATOM 1695 O O . MET A 1 213 ? -13.520 -32.069 36.920 1.00 25.61 213 MET A O 1
ATOM 1699 N N . ARG A 1 214 ? -15.217 -32.348 38.385 1.00 26.95 214 ARG A N 1
ATOM 1700 C CA . ARG A 1 214 ? -16.096 -33.296 37.679 1.00 26.95 214 ARG A CA 1
ATOM 1701 C C . ARG A 1 214 ? -16.923 -32.641 36.564 1.00 26.95 214 ARG A C 1
ATOM 1703 O O . ARG A 1 214 ? -17.409 -31.531 36.731 1.00 26.95 214 ARG A O 1
ATOM 1710 N N . GLU A 1 215 ? -17.185 -33.400 35.501 1.00 31.20 215 GLU A N 1
ATOM 1711 C CA . GLU A 1 215 ? -18.157 -33.081 34.442 1.00 31.20 215 GLU A CA 1
ATOM 1712 C C . GLU A 1 215 ? -19.629 -33.258 34.875 1.00 31.20 215 GLU A C 1
ATOM 1714 O O . GLU A 1 215 ? -19.953 -34.227 35.573 1.00 31.20 215 GLU A O 1
ATOM 1719 N N . ARG A 1 216 ? -20.504 -32.368 34.361 1.00 26.41 216 ARG A N 1
ATOM 1720 C CA . ARG A 1 216 ? -21.925 -32.503 33.899 1.00 26.41 216 ARG A CA 1
ATOM 1721 C C . ARG A 1 216 ? -22.587 -31.108 33.990 1.00 26.41 216 ARG A C 1
ATOM 1723 O O . ARG A 1 216 ? -22.322 -30.409 34.951 1.00 26.41 216 ARG A O 1
ATOM 1730 N N . SER A 1 217 ? -23.449 -30.603 33.100 1.00 26.77 217 SER A N 1
ATOM 1731 C CA . SER A 1 217 ? -24.320 -31.167 32.057 1.00 26.77 217 SER A CA 1
ATOM 1732 C C . SER A 1 217 ? -24.615 -30.120 30.963 1.00 26.77 217 SER A C 1
ATOM 1734 O O . SER A 1 217 ? -24.749 -28.941 31.267 1.00 26.77 217 SER A O 1
ATOM 1736 N N . SER A 1 218 ? -24.790 -30.580 29.723 1.00 27.48 218 SER A N 1
ATOM 1737 C CA . SER A 1 218 ? -25.003 -29.811 28.485 1.00 27.48 218 SER A CA 1
ATOM 1738 C C . SER A 1 218 ? -26.378 -29.134 28.333 1.00 27.48 218 SER A C 1
ATOM 1740 O O . SER A 1 218 ? -27.405 -29.809 28.465 1.00 27.48 218 SER A O 1
ATOM 1742 N N . SER A 1 219 ? -26.389 -27.878 27.873 1.00 26.52 219 SER A N 1
ATOM 1743 C CA . SER A 1 219 ? -27.474 -27.261 27.090 1.00 26.52 219 SER A CA 1
ATOM 1744 C C . SER A 1 219 ? -27.137 -27.288 25.594 1.00 26.52 219 SER A C 1
ATOM 1746 O O . SER A 1 219 ? -25.978 -27.354 25.204 1.00 26.52 219 SER A O 1
ATOM 1748 N N . LYS A 1 220 ? -28.162 -27.337 24.737 1.00 31.06 220 LYS A N 1
ATOM 1749 C CA . LYS A 1 220 ? -28.028 -27.423 23.276 1.00 31.06 220 LYS A CA 1
ATOM 1750 C C . LYS A 1 220 ? -28.153 -26.033 22.653 1.00 31.06 220 LYS A C 1
ATOM 1752 O O . LYS A 1 220 ? -29.223 -25.715 22.152 1.00 31.06 220 LYS A O 1
ATOM 1757 N N . ASP A 1 221 ? -27.071 -25.265 22.635 1.00 32.19 221 ASP A N 1
ATOM 1758 C CA . ASP A 1 221 ? -26.906 -24.133 21.721 1.00 32.19 221 ASP A CA 1
ATOM 1759 C C . ASP A 1 221 ? -25.539 -24.239 21.033 1.00 32.19 221 ASP A C 1
ATOM 1761 O O . ASP A 1 221 ? -24.536 -24.607 21.641 1.00 32.19 221 ASP A O 1
ATOM 1765 N N . SER A 1 222 ? -25.478 -23.942 19.733 1.00 39.84 222 SER A N 1
ATOM 1766 C CA . SER A 1 222 ? -24.281 -24.101 18.885 1.00 39.84 222 SER A CA 1
ATOM 1767 C C . SER A 1 222 ? -23.124 -23.136 19.213 1.00 39.84 222 SER A C 1
ATOM 1769 O O . SER A 1 222 ? -22.205 -22.986 18.410 1.00 39.84 222 SER A O 1
ATOM 1771 N N . LEU A 1 223 ? -23.174 -22.471 20.369 1.00 42.75 223 LEU A N 1
ATOM 1772 C CA . LEU A 1 223 ? -22.222 -21.465 20.843 1.00 42.75 223 LEU A CA 1
ATOM 1773 C C . LEU A 1 223 ? -21.454 -21.897 22.107 1.00 42.75 223 LEU A C 1
ATOM 1775 O O . LEU A 1 223 ? -20.444 -21.271 22.413 1.00 42.75 223 LEU A O 1
ATOM 1779 N N . ASP A 1 224 ? -21.831 -23.006 22.756 1.00 38.50 224 ASP A N 1
ATOM 1780 C CA . ASP A 1 224 ? -21.132 -23.559 23.937 1.00 38.50 224 ASP A CA 1
ATOM 1781 C C . ASP A 1 224 ? -19.793 -24.253 23.582 1.00 38.50 224 ASP A C 1
ATOM 1783 O O . ASP A 1 224 ? -19.081 -24.754 24.448 1.00 38.50 224 ASP A O 1
ATOM 1787 N N . ALA A 1 225 ? -19.424 -24.297 22.295 1.00 38.47 225 ALA A N 1
ATOM 1788 C CA . ALA A 1 225 ? -18.211 -24.958 21.798 1.00 38.47 225 ALA A CA 1
ATOM 1789 C C . ALA A 1 225 ? -16.947 -24.069 21.809 1.00 38.47 225 ALA A C 1
ATOM 1791 O O . ALA A 1 225 ? -15.867 -24.534 21.445 1.00 38.47 225 ALA A O 1
ATOM 1792 N N . LEU A 1 226 ? -17.067 -22.793 22.191 1.00 41.41 226 LEU A N 1
ATOM 1793 C CA . LEU A 1 226 ? -15.953 -21.844 22.284 1.00 41.41 226 LEU A CA 1
ATOM 1794 C C . LEU A 1 226 ? -15.701 -21.541 23.769 1.00 41.41 226 LEU A C 1
ATOM 1796 O O . LEU A 1 226 ? -16.261 -20.610 24.330 1.00 41.41 226 LEU A O 1
ATOM 1800 N N . ASP A 1 227 ? -14.909 -22.422 24.371 1.00 36.31 227 ASP A N 1
ATOM 1801 C CA . ASP A 1 227 ? -14.612 -22.633 25.793 1.00 36.31 227 ASP A CA 1
ATOM 1802 C C . ASP A 1 227 ? -14.481 -21.402 26.733 1.00 36.31 227 ASP A C 1
ATOM 1804 O O . ASP A 1 227 ? -13.970 -20.337 26.382 1.00 36.31 227 ASP A O 1
ATOM 1808 N N . SER A 1 228 ? -14.878 -21.654 27.987 1.00 35.53 228 SER A N 1
ATOM 1809 C CA . SER A 1 228 ? -14.988 -20.814 29.192 1.00 35.53 228 SER A CA 1
ATOM 1810 C C . SER A 1 228 ? -13.656 -20.601 29.946 1.00 35.53 228 SER A C 1
ATOM 1812 O O . SER A 1 228 ? -13.651 -20.170 31.101 1.00 35.53 228 SER A O 1
ATOM 1814 N N . SER A 1 229 ? -12.505 -20.902 29.343 1.00 32.91 229 SER A N 1
ATOM 1815 C CA . SER A 1 229 ? -11.211 -20.948 30.048 1.00 32.91 229 SER A CA 1
ATOM 1816 C C . SER A 1 229 ? -10.394 -19.645 30.036 1.00 32.91 229 SER A C 1
ATOM 1818 O O . SER A 1 229 ? -9.321 -19.590 30.632 1.00 32.91 229 SER A O 1
ATOM 1820 N N . TYR A 1 230 ? -10.890 -18.562 29.429 1.00 35.59 230 TYR A N 1
ATOM 1821 C CA . TYR A 1 230 ? -10.111 -17.322 29.265 1.00 35.59 230 TYR A CA 1
ATOM 1822 C C . TYR A 1 230 ? -10.264 -16.279 30.378 1.00 35.59 230 TYR A C 1
ATOM 1824 O O . TYR A 1 230 ? -9.514 -15.304 30.390 1.00 35.59 230 TYR A O 1
ATOM 1832 N N . PHE A 1 231 ? -11.191 -16.455 31.323 1.00 34.44 231 PHE A N 1
ATOM 1833 C CA . PHE A 1 231 ? -11.449 -15.421 32.335 1.00 34.44 231 PHE A CA 1
ATOM 1834 C C . PHE A 1 231 ? -10.435 -15.416 33.497 1.00 34.44 231 PHE A C 1
ATOM 1836 O O . PHE A 1 231 ? -10.445 -14.504 34.319 1.00 34.44 231 PHE A O 1
ATOM 1843 N N . THR A 1 232 ? -9.529 -16.400 33.565 1.00 30.62 232 THR A N 1
ATOM 1844 C CA . THR A 1 232 ? -8.629 -16.601 34.719 1.00 30.62 232 THR A CA 1
ATOM 1845 C C . THR A 1 232 ? -7.133 -16.646 34.402 1.00 30.62 232 THR A C 1
ATOM 1847 O O . THR A 1 232 ? -6.341 -16.788 35.332 1.00 30.62 232 THR A O 1
ATOM 1850 N N . GLN A 1 233 ? -6.700 -16.460 33.149 1.00 25.23 233 GLN A N 1
ATOM 1851 C CA . GLN A 1 233 ? -5.272 -16.339 32.822 1.00 25.23 233 GLN A CA 1
ATOM 1852 C C . GLN A 1 233 ? -4.886 -14.914 32.411 1.00 25.23 233 GLN A C 1
ATOM 1854 O O . GLN A 1 233 ? -5.456 -14.297 31.516 1.00 25.23 233 GLN A O 1
ATOM 1859 N N . SER A 1 234 ? -3.894 -14.406 33.130 1.00 30.39 234 SER A N 1
ATOM 1860 C CA . SER A 1 234 ? -3.267 -13.095 33.053 1.00 30.39 234 SER A CA 1
ATOM 1861 C C . SER A 1 234 ? -2.884 -12.649 31.631 1.00 30.39 234 SER A C 1
ATOM 1863 O O . SER A 1 234 ? -2.357 -13.399 30.812 1.00 30.39 234 SER A O 1
ATOM 1865 N N . ILE A 1 235 ? -3.111 -11.356 31.378 1.00 36.22 235 ILE A N 1
ATOM 1866 C CA . ILE A 1 235 ? -3.043 -10.616 30.102 1.00 36.22 235 ILE A CA 1
ATOM 1867 C C . ILE A 1 235 ? -1.619 -10.448 29.509 1.00 36.22 235 ILE A C 1
ATOM 1869 O O . ILE A 1 235 ? -1.401 -9.650 28.604 1.00 36.22 235 ILE A O 1
ATOM 1873 N N . GLU A 1 236 ? -0.627 -11.242 29.911 1.00 30.34 236 GLU A N 1
ATOM 1874 C CA . GLU A 1 236 ? 0.731 -11.129 29.345 1.00 30.34 236 GLU A CA 1
ATOM 1875 C C . GLU A 1 236 ? 0.957 -11.964 28.069 1.00 30.34 236 GLU A C 1
ATOM 1877 O O . GLU A 1 236 ? 1.906 -11.718 27.325 1.00 30.34 236 GLU A O 1
ATOM 1882 N N . THR A 1 237 ? 0.078 -12.916 27.737 1.00 29.03 237 THR A N 1
ATOM 1883 C CA . THR A 1 237 ? 0.367 -13.903 26.672 1.00 29.03 237 THR A CA 1
ATOM 1884 C C . THR A 1 237 ? -0.253 -13.589 25.299 1.00 29.03 237 THR A C 1
ATOM 1886 O O . THR A 1 237 ? 0.102 -14.220 24.304 1.00 29.03 237 THR A O 1
ATOM 1889 N N . ILE A 1 238 ? -1.115 -12.571 25.169 1.00 34.47 238 ILE A N 1
ATOM 1890 C CA . ILE A 1 238 ? -1.810 -12.273 23.892 1.00 34.47 238 ILE A CA 1
ATOM 1891 C C . ILE A 1 238 ? -0.897 -11.580 22.852 1.00 34.47 238 ILE A C 1
ATOM 1893 O O . ILE A 1 238 ? -1.239 -11.481 21.676 1.00 34.47 238 ILE A O 1
ATOM 1897 N N . HIS A 1 239 ? 0.328 -11.188 23.213 1.00 30.45 239 HIS A N 1
ATOM 1898 C CA . HIS A 1 239 ? 1.202 -10.416 22.323 1.00 30.45 239 HIS A CA 1
ATOM 1899 C C . HIS A 1 239 ? 2.011 -11.195 21.271 1.00 30.45 239 HIS A C 1
ATOM 1901 O O . HIS A 1 239 ? 2.865 -10.580 20.631 1.00 30.45 239 HIS A O 1
ATOM 1907 N N . ARG A 1 240 ? 1.799 -12.503 21.040 1.00 28.69 240 ARG A N 1
ATOM 1908 C CA . ARG A 1 240 ? 2.728 -13.240 20.152 1.00 28.69 240 ARG A CA 1
ATOM 1909 C C . ARG A 1 240 ? 2.227 -14.060 18.982 1.00 28.69 240 ARG A C 1
ATOM 1911 O O . ARG A 1 240 ? 3.081 -14.377 18.170 1.00 28.69 240 ARG A O 1
ATOM 1918 N N . ASN A 1 241 ? 0.947 -14.353 18.781 1.00 27.94 241 ASN A N 1
ATOM 1919 C CA . ASN A 1 241 ? 0.571 -15.158 17.610 1.00 27.94 241 ASN A CA 1
ATOM 1920 C C . ASN A 1 241 ? -0.874 -14.913 17.167 1.00 27.94 241 ASN A C 1
ATOM 1922 O O . ASN A 1 241 ? -1.755 -15.606 17.649 1.00 27.94 241 ASN A O 1
ATOM 1926 N N . HIS A 1 242 ? -1.115 -13.991 16.225 1.00 25.78 242 HIS A N 1
ATOM 1927 C CA . HIS A 1 242 ? -2.178 -14.126 15.213 1.00 25.78 242 HIS A CA 1
ATOM 1928 C C . HIS A 1 242 ? -2.000 -13.094 14.073 1.00 25.78 242 HIS A C 1
ATOM 1930 O O . HIS A 1 242 ? -1.897 -11.903 14.355 1.00 25.78 242 HIS A O 1
ATOM 1936 N N . PRO A 1 243 ? -1.941 -13.515 12.790 1.00 29.98 243 PRO A N 1
ATOM 1937 C CA . PRO A 1 243 ? -1.749 -12.611 11.659 1.00 29.98 243 PRO A CA 1
ATOM 1938 C C . PRO A 1 243 ? -3.081 -12.152 11.032 1.00 29.98 243 PRO A C 1
ATOM 1940 O O . PRO A 1 243 ? -3.905 -12.986 10.669 1.00 29.98 243 PRO A O 1
ATOM 1943 N N . TYR A 1 244 ? -3.203 -10.829 10.877 1.00 34.09 244 TYR A N 1
ATOM 1944 C CA . TYR A 1 244 ? -3.934 -10.037 9.869 1.00 34.09 244 TYR A CA 1
ATOM 1945 C C . TYR A 1 244 ? -5.275 -10.529 9.300 1.00 34.09 244 TYR A C 1
ATOM 1947 O O . TYR A 1 244 ? -5.291 -11.477 8.515 1.00 34.09 244 TYR A O 1
ATOM 1955 N N . THR A 1 245 ? -6.320 -9.714 9.510 1.00 33.50 245 THR A N 1
ATOM 1956 C CA . THR A 1 245 ? -7.312 -9.281 8.498 1.00 33.50 245 THR A CA 1
ATOM 1957 C C . THR A 1 245 ? -8.035 -8.010 8.979 1.00 33.50 245 THR A C 1
ATOM 1959 O O . THR A 1 245 ? -8.438 -7.948 10.133 1.00 33.50 245 THR A O 1
ATOM 1962 N N . GLY A 1 246 ? -8.189 -7.004 8.103 1.00 35.72 246 GLY A N 1
ATOM 1963 C CA . GLY A 1 246 ? -9.092 -5.852 8.290 1.00 35.72 246 GLY A CA 1
ATOM 1964 C C . GLY A 1 246 ? -8.536 -4.658 9.086 1.00 35.72 246 GLY A C 1
ATOM 1965 O O . GLY A 1 246 ? -8.801 -4.504 10.273 1.00 35.72 246 GLY A O 1
ATOM 1966 N N . ILE A 1 247 ? -7.828 -3.732 8.424 1.00 39.94 247 ILE A N 1
ATOM 1967 C CA . ILE A 1 247 ? -7.390 -2.432 9.002 1.00 39.94 247 ILE A CA 1
ATOM 1968 C C . ILE A 1 247 ? -8.565 -1.494 9.369 1.00 39.94 247 ILE A C 1
ATOM 1970 O O . ILE A 1 247 ? -8.395 -0.419 9.939 1.00 39.94 247 ILE A O 1
ATOM 1974 N N . THR A 1 248 ? -9.798 -1.891 9.117 1.00 37.16 248 THR A N 1
ATOM 1975 C CA . THR A 1 248 ? -10.994 -1.126 9.454 1.00 37.16 248 THR A CA 1
ATOM 1976 C C . THR A 1 248 ? -11.466 -1.470 10.869 1.00 37.16 248 THR A C 1
ATOM 1978 O O . THR A 1 248 ? -11.912 -2.586 11.117 1.00 37.16 248 THR A O 1
ATOM 1981 N N . SER A 1 249 ? -11.408 -0.476 11.766 1.00 36.91 249 SER A N 1
ATOM 1982 C CA . SER A 1 249 ? -11.973 -0.417 13.136 1.00 36.91 249 SER A CA 1
ATOM 1983 C C . SER A 1 249 ? -11.048 -0.624 14.352 1.00 36.91 249 SER A C 1
ATOM 1985 O O . SER A 1 249 ? -11.537 -0.831 15.456 1.00 36.91 249 SER A O 1
ATOM 1987 N N . GLY A 1 250 ? -9.718 -0.481 14.244 1.00 39.53 250 GLY A N 1
ATOM 1988 C CA . GLY A 1 250 ? -8.912 -0.362 15.480 1.00 39.53 250 GLY A CA 1
ATOM 1989 C C . GLY A 1 250 ? -7.508 0.224 15.377 1.00 39.53 250 GLY A C 1
ATOM 1990 O O . GLY A 1 250 ? -6.676 -0.109 16.213 1.00 39.53 250 GLY A O 1
ATOM 1991 N N . LEU A 1 251 ? -7.240 1.064 14.377 1.00 37.75 251 LEU A N 1
ATOM 1992 C CA . LEU A 1 251 ? -6.147 2.036 14.456 1.00 37.75 251 LEU A CA 1
ATOM 1993 C C . LEU A 1 251 ? -6.774 3.351 14.912 1.00 37.75 251 LEU A C 1
ATOM 1995 O O . LEU A 1 251 ? -7.746 3.802 14.304 1.00 37.75 251 LEU A O 1
ATOM 1999 N N . GLN A 1 252 ? -6.271 3.915 16.006 1.00 36.66 252 GLN A N 1
ATOM 2000 C CA . GLN A 1 252 ? -6.728 5.215 16.481 1.00 36.66 252 GLN A CA 1
ATOM 2001 C C . GLN A 1 252 ? -6.275 6.279 15.477 1.00 36.66 252 GLN A C 1
ATOM 2003 O O . GLN A 1 252 ? -5.084 6.430 15.207 1.00 36.66 252 GLN A O 1
ATOM 2008 N N . LEU A 1 253 ? -7.245 6.994 14.907 1.00 43.84 253 LEU A N 1
ATOM 2009 C CA . LEU A 1 253 ? -7.032 8.375 14.489 1.00 43.84 253 LEU A CA 1
ATOM 2010 C C . LEU A 1 253 ? -6.916 9.177 15.790 1.00 43.84 253 LEU A C 1
ATOM 2012 O O . LEU A 1 253 ? -7.738 8.959 16.679 1.00 43.84 253 LEU A O 1
ATOM 2016 N N . ASP A 1 254 ? -5.880 10.007 15.919 1.00 33.72 254 ASP A N 1
ATOM 2017 C CA . ASP A 1 254 ? -5.481 10.698 17.155 1.00 33.72 254 ASP A CA 1
ATOM 2018 C C . ASP A 1 254 ? -6.659 11.106 18.060 1.00 33.72 254 ASP A C 1
ATOM 2020 O O . ASP A 1 254 ? -7.354 12.094 17.817 1.00 33.72 254 ASP A O 1
ATOM 2024 N N . SER A 1 255 ? -6.865 10.356 19.146 1.00 32.94 255 SER A N 1
ATOM 2025 C CA . SER A 1 255 ? -7.642 10.812 20.298 1.00 32.94 255 SER A CA 1
ATOM 2026 C C . SER A 1 255 ? -7.199 10.060 21.554 1.00 32.94 255 SER A C 1
ATOM 2028 O O . SER A 1 255 ? -7.493 8.874 21.725 1.00 32.94 255 SER A O 1
ATOM 2030 N N . GLU A 1 256 ? -6.476 10.755 22.429 1.00 36.09 256 GLU A N 1
ATOM 2031 C CA . GLU A 1 256 ? -6.098 10.281 23.759 1.00 36.09 256 GLU A CA 1
ATOM 2032 C C . GLU A 1 256 ? -7.322 10.271 24.680 1.00 36.09 256 GLU A C 1
ATOM 2034 O O . GLU A 1 256 ? -7.685 11.303 25.231 1.00 36.09 256 GLU A O 1
ATOM 2039 N N . GLU A 1 257 ? -7.959 9.113 24.876 1.00 38.84 257 GLU A N 1
ATOM 2040 C CA . GLU A 1 257 ? -8.740 8.847 26.090 1.00 38.84 257 GLU A CA 1
ATOM 2041 C C . GLU A 1 257 ? -9.142 7.360 26.210 1.00 38.84 257 GLU A C 1
ATOM 2043 O O . GLU A 1 257 ? -9.656 6.782 25.257 1.00 38.84 257 GLU A O 1
ATOM 2048 N N . ARG A 1 258 ? -9.014 6.807 27.433 1.00 39.62 258 ARG A N 1
ATOM 2049 C CA . ARG A 1 258 ? -9.805 5.708 28.062 1.00 39.62 258 ARG A CA 1
ATOM 2050 C C . ARG A 1 258 ? -9.102 4.376 28.347 1.00 39.62 258 ARG A C 1
ATOM 2052 O O . ARG A 1 258 ? -8.777 3.591 27.465 1.00 39.62 258 ARG A O 1
ATOM 2059 N N . SER A 1 259 ? -9.032 4.057 29.641 1.00 45.81 259 SER A N 1
ATOM 2060 C CA . SER A 1 259 ? -8.534 2.791 30.194 1.00 45.81 259 SER A CA 1
ATOM 2061 C C . SER A 1 259 ? -9.614 1.721 30.449 1.00 45.81 259 SER A C 1
ATOM 2063 O O . SER A 1 259 ? -9.255 0.572 30.678 1.00 45.81 259 SER A O 1
ATOM 2065 N N . THR A 1 260 ? -10.916 2.029 30.353 1.00 39.94 260 THR A N 1
ATOM 2066 C CA . THR A 1 260 ? -12.013 1.041 30.532 1.00 39.94 260 THR A CA 1
ATOM 2067 C C . THR A 1 260 ? -12.881 0.838 29.291 1.00 39.94 260 THR A C 1
ATOM 2069 O O . THR A 1 260 ? -13.244 -0.295 28.984 1.00 39.94 260 THR A O 1
ATOM 2072 N N . LEU A 1 261 ? -13.138 1.891 28.506 1.00 46.56 261 LEU A N 1
ATOM 2073 C CA . LEU A 1 261 ? -13.886 1.767 27.246 1.00 46.56 261 LEU A CA 1
ATOM 2074 C C . LEU A 1 261 ? -13.156 0.889 26.213 1.00 46.56 261 LEU A C 1
ATOM 2076 O O . LEU A 1 261 ? -13.785 0.148 25.460 1.00 46.56 261 LEU A O 1
ATOM 2080 N N . GLY A 1 262 ? -11.821 0.884 26.261 1.00 59.31 262 GLY A N 1
ATOM 2081 C CA . GLY A 1 262 ? -10.997 0.112 25.338 1.00 59.31 262 GLY A CA 1
ATOM 2082 C C . GLY A 1 262 ? -11.120 -1.409 25.488 1.00 59.31 262 GLY A C 1
ATOM 2083 O O . GLY A 1 262 ? -10.832 -2.117 24.531 1.00 59.31 262 GLY A O 1
ATOM 2084 N N . TYR A 1 263 ? -11.533 -1.952 26.642 1.00 67.56 263 TYR A N 1
ATOM 2085 C CA . TYR A 1 263 ? -11.671 -3.412 26.790 1.00 67.56 263 TYR A CA 1
ATOM 2086 C C . TYR A 1 263 ? -12.907 -3.940 26.056 1.00 67.56 263 TYR A C 1
ATOM 2088 O O . TYR A 1 263 ? -12.812 -4.882 25.268 1.00 67.56 263 TYR A O 1
ATOM 2096 N N . ARG A 1 264 ? -14.050 -3.276 26.252 1.00 73.94 264 ARG A N 1
ATOM 2097 C CA . ARG A 1 264 ? -15.301 -3.620 25.572 1.00 73.94 264 ARG A CA 1
ATOM 2098 C C . ARG A 1 264 ? -15.180 -3.460 24.057 1.00 73.94 264 ARG A C 1
ATOM 2100 O O . ARG A 1 264 ? -15.605 -4.338 23.311 1.00 73.94 264 ARG A O 1
ATOM 2107 N N . GLU A 1 265 ? -14.535 -2.389 23.599 1.00 70.38 265 GLU A N 1
ATOM 2108 C CA . GLU A 1 265 ? -14.240 -2.174 22.176 1.00 70.38 265 GLU A CA 1
ATOM 2109 C C . GLU A 1 265 ? -13.327 -3.266 21.596 1.00 70.38 265 GLU A C 1
ATOM 2111 O O . GLU A 1 265 ? -13.580 -3.757 20.495 1.00 70.38 265 GLU A O 1
ATOM 2116 N N . LYS A 1 266 ? -12.310 -3.717 22.345 1.00 75.56 266 LYS A N 1
ATOM 2117 C CA . LYS A 1 266 ? -11.441 -4.834 21.930 1.00 75.56 266 LYS A CA 1
ATOM 2118 C C . LYS A 1 266 ? -12.210 -6.147 21.791 1.00 75.56 266 LYS A C 1
ATOM 2120 O O . LYS A 1 266 ? -12.004 -6.853 20.805 1.00 75.56 266 LYS A O 1
ATOM 2125 N N . LEU A 1 267 ? -13.090 -6.473 22.741 1.00 78.88 267 LEU A N 1
ATOM 2126 C CA . LEU A 1 267 ? -13.920 -7.681 22.674 1.00 78.88 267 LEU A CA 1
ATOM 2127 C C . LEU A 1 267 ? -14.913 -7.627 21.513 1.00 78.88 267 LEU A C 1
ATOM 2129 O O . LEU A 1 267 ? -15.033 -8.593 20.762 1.00 78.88 267 LEU A O 1
ATOM 2133 N N . LEU A 1 268 ? -15.585 -6.487 21.332 1.00 81.12 268 LEU A N 1
ATOM 2134 C CA . LEU A 1 268 ? -16.453 -6.251 20.183 1.00 81.12 268 LEU A CA 1
ATOM 2135 C C . LEU A 1 268 ? -15.699 -6.503 18.874 1.00 81.12 268 LEU A C 1
ATOM 2137 O O . LEU A 1 268 ? -16.175 -7.266 18.035 1.00 81.12 268 LEU A O 1
ATOM 2141 N N . LYS A 1 269 ? -14.524 -5.885 18.712 1.00 74.75 269 LYS A N 1
ATOM 2142 C CA . LYS A 1 269 ? -13.700 -6.044 17.513 1.00 74.75 269 LYS A CA 1
ATOM 2143 C C . LYS A 1 269 ? -13.320 -7.506 17.290 1.00 74.75 269 LYS A C 1
ATOM 2145 O O . LYS A 1 269 ? -13.522 -8.030 16.203 1.00 74.75 269 LYS A O 1
ATOM 2150 N N . TYR A 1 270 ? -12.857 -8.187 18.337 1.00 83.44 270 TYR A N 1
ATOM 2151 C CA . TYR A 1 270 ? -12.522 -9.608 18.275 1.00 83.44 270 TYR A CA 1
ATOM 2152 C C . TYR A 1 270 ? -13.696 -10.469 17.780 1.00 83.44 270 TYR A C 1
ATOM 2154 O O . TYR A 1 270 ? -13.522 -11.320 16.906 1.00 83.44 270 TYR A O 1
ATOM 2162 N N . TYR A 1 271 ? -14.903 -10.247 18.308 1.00 83.56 271 TYR A N 1
ATOM 2163 C CA . TYR A 1 271 ? -16.083 -11.000 17.887 1.00 83.56 271 TYR A CA 1
ATOM 2164 C C . TYR A 1 271 ? -16.550 -10.639 16.470 1.00 83.56 271 TYR A C 1
ATOM 2166 O O . TYR A 1 271 ? -16.980 -11.537 15.742 1.00 83.56 271 TYR A O 1
ATOM 2174 N N . LEU A 1 272 ? -16.446 -9.370 16.060 1.00 82.25 272 LEU A N 1
ATOM 2175 C CA . LEU A 1 272 ? -16.731 -8.948 14.684 1.00 82.25 272 LEU A CA 1
ATOM 2176 C C . LEU A 1 272 ? -15.768 -9.613 13.697 1.00 82.25 272 LEU A C 1
ATOM 2178 O O . LEU A 1 272 ? -16.227 -10.170 12.703 1.00 82.25 272 LEU A O 1
ATOM 2182 N N . ASP A 1 273 ? -14.472 -9.651 14.008 1.00 79.25 273 ASP A N 1
ATOM 2183 C CA . ASP A 1 273 ? -13.453 -10.292 13.168 1.00 79.25 273 ASP A CA 1
ATOM 2184 C C . ASP A 1 273 ? -13.731 -11.795 13.001 1.00 79.25 273 ASP A C 1
ATOM 2186 O O . ASP A 1 273 ? -13.657 -12.343 11.901 1.00 79.25 273 ASP A O 1
ATOM 2190 N N . LYS A 1 274 ? -14.128 -12.489 14.078 1.00 86.38 274 LYS A N 1
ATOM 2191 C CA . LYS A 1 274 ? -14.490 -13.919 14.016 1.00 86.38 274 LYS A CA 1
ATOM 2192 C C . LYS A 1 274 ? -15.728 -14.191 13.163 1.00 86.38 274 LYS A C 1
ATOM 2194 O O . LYS A 1 274 ? -15.844 -15.281 12.603 1.00 86.38 274 LYS A O 1
ATOM 2199 N N . ARG A 1 275 ? -16.635 -13.219 13.071 1.00 87.81 275 ARG A N 1
ATOM 2200 C CA . ARG A 1 275 ? -17.901 -13.311 12.334 1.00 87.81 275 ARG A CA 1
ATOM 2201 C C . ARG A 1 275 ? -17.871 -12.542 11.009 1.00 87.81 275 ARG A C 1
ATOM 2203 O O . ARG A 1 275 ? -18.918 -12.376 10.391 1.00 87.81 275 ARG A O 1
ATOM 2210 N N . GLU A 1 276 ? -16.692 -12.130 10.524 1.00 83.12 276 GLU A N 1
ATOM 2211 C CA . GLU A 1 276 ? -16.542 -11.296 9.317 1.00 83.12 276 GLU A CA 1
ATOM 2212 C C . GLU A 1 276 ? -17.250 -11.900 8.094 1.00 83.12 276 GLU A C 1
ATOM 2214 O O . GLU A 1 276 ? -17.906 -11.201 7.320 1.00 83.12 276 GLU A O 1
ATOM 2219 N N . THR A 1 277 ? -17.188 -13.224 7.943 1.00 87.19 277 THR A N 1
ATOM 2220 C CA . THR A 1 277 ? -17.821 -13.942 6.822 1.00 87.19 277 THR A CA 1
ATOM 2221 C C . THR A 1 277 ? -19.352 -13.860 6.803 1.00 87.19 277 THR A C 1
ATOM 2223 O O . THR A 1 277 ? -19.957 -14.067 5.753 1.00 87.19 277 THR A O 1
ATOM 2226 N N . GLU A 1 278 ? -19.998 -13.526 7.924 1.00 89.12 278 GLU A N 1
ATOM 2227 C CA . GLU A 1 278 ? -21.457 -13.387 8.001 1.00 89.12 278 GLU A CA 1
ATOM 2228 C C . GLU A 1 278 ? -21.948 -12.072 7.382 1.00 89.12 278 GLU A C 1
ATOM 2230 O O . GLU A 1 278 ? -23.091 -11.990 6.925 1.00 89.12 278 GLU A O 1
ATOM 2235 N N . PHE A 1 279 ? -21.088 -11.051 7.342 1.00 86.69 279 PHE A N 1
ATOM 2236 C CA . PHE A 1 279 ? -21.432 -9.712 6.869 1.00 86.69 279 PHE A CA 1
ATOM 2237 C C . PHE A 1 279 ? -20.542 -9.192 5.739 1.00 86.69 279 PHE A C 1
ATOM 2239 O O . PHE A 1 279 ? -20.702 -8.047 5.328 1.00 86.69 279 PHE A O 1
ATOM 2246 N N . THR A 1 280 ? -19.637 -10.005 5.196 1.00 86.88 280 THR A N 1
ATOM 2247 C CA . THR A 1 280 ? -18.818 -9.632 4.036 1.00 86.88 280 THR A CA 1
ATOM 2248 C C . THR A 1 280 ? -19.109 -10.505 2.820 1.00 86.88 280 THR A C 1
ATOM 2250 O O . THR A 1 280 ? -19.516 -11.661 2.924 1.00 86.88 280 THR A O 1
ATOM 2253 N N . ARG A 1 281 ? -18.897 -9.941 1.629 1.00 87.94 281 ARG A N 1
ATOM 2254 C CA . ARG A 1 281 ? -18.854 -10.669 0.354 1.00 87.94 281 ARG A CA 1
ATOM 2255 C C . ARG A 1 281 ? -17.546 -10.373 -0.366 1.00 87.94 281 ARG A C 1
ATOM 2257 O O . ARG A 1 281 ? -17.057 -9.247 -0.315 1.00 87.94 281 ARG A O 1
ATOM 2264 N N . ALA A 1 282 ? -17.004 -11.360 -1.070 1.00 87.50 282 ALA A N 1
ATOM 2265 C CA . ALA A 1 282 ? -15.855 -11.155 -1.942 1.00 87.50 282 ALA A CA 1
ATOM 2266 C C . ALA A 1 282 ? -16.318 -10.676 -3.326 1.00 87.50 282 ALA A C 1
ATOM 2268 O O . ALA A 1 282 ? -17.243 -11.235 -3.917 1.00 87.50 282 ALA A O 1
ATOM 2269 N N . THR A 1 283 ? -15.661 -9.645 -3.842 1.00 92.56 283 THR A N 1
ATOM 2270 C CA . THR A 1 283 ? -15.800 -9.150 -5.215 1.00 92.56 283 THR A CA 1
ATOM 2271 C C . THR A 1 283 ? -14.433 -9.172 -5.878 1.00 92.56 283 THR A C 1
ATOM 2273 O O . THR A 1 283 ? -13.429 -8.923 -5.223 1.00 92.56 283 THR A O 1
ATOM 2276 N N . THR A 1 284 ? -14.357 -9.510 -7.160 1.00 96.31 284 THR A N 1
ATOM 2277 C CA . THR A 1 284 ? -13.070 -9.595 -7.857 1.00 96.31 284 THR A CA 1
ATOM 2278 C C . THR A 1 284 ? -12.777 -8.290 -8.580 1.00 96.31 284 THR A C 1
ATOM 2280 O O . THR A 1 284 ? -13.563 -7.869 -9.423 1.00 96.31 284 THR A O 1
ATOM 2283 N N . PHE A 1 285 ? -11.629 -7.691 -8.278 1.00 97.50 285 PHE A N 1
ATOM 2284 C CA . PHE A 1 285 ? -11.088 -6.525 -8.966 1.00 97.50 285 PHE A CA 1
ATOM 2285 C C . PHE A 1 285 ? -9.924 -6.939 -9.854 1.00 97.50 285 PHE A C 1
ATOM 2287 O O . PHE A 1 285 ? -9.047 -7.698 -9.441 1.00 97.50 285 PHE A O 1
ATOM 2294 N N . ARG A 1 286 ? -9.872 -6.394 -11.065 1.00 98.50 286 ARG A N 1
ATOM 2295 C CA . ARG A 1 286 ? -8.744 -6.569 -11.970 1.00 98.50 286 ARG A CA 1
ATOM 2296 C C . ARG A 1 286 ? -7.705 -5.476 -11.753 1.00 98.50 286 ARG A C 1
ATOM 2298 O O . ARG A 1 286 ? -7.978 -4.299 -11.966 1.00 98.50 286 ARG A O 1
ATOM 2305 N N . VAL A 1 287 ? -6.494 -5.862 -11.381 1.00 98.81 287 VAL A N 1
ATOM 2306 C CA . VAL A 1 287 ? -5.378 -4.950 -11.110 1.00 98.81 287 VAL A CA 1
ATOM 2307 C C . VAL A 1 287 ? -4.322 -5.094 -12.202 1.00 98.81 287 VAL A C 1
ATOM 2309 O O . VAL A 1 287 ? -3.788 -6.180 -12.425 1.00 98.81 287 VAL A O 1
ATOM 2312 N N . PHE A 1 288 ? -4.016 -3.995 -12.888 1.00 98.88 288 PHE A N 1
ATOM 2313 C CA . PHE A 1 288 ? -2.871 -3.868 -13.784 1.00 98.88 288 PHE A CA 1
ATOM 2314 C C . PHE A 1 288 ? -1.690 -3.303 -13.000 1.00 98.88 288 PHE A C 1
ATOM 2316 O O . PHE A 1 288 ? -1.786 -2.218 -12.430 1.00 98.88 288 PHE A O 1
ATOM 2323 N N . CYS A 1 289 ? -0.554 -3.989 -13.041 1.00 98.88 289 CYS A N 1
ATOM 2324 C CA . CYS A 1 289 ? 0.725 -3.458 -12.589 1.00 98.88 289 CYS A CA 1
ATOM 2325 C C . CYS A 1 289 ? 1.653 -3.317 -13.794 1.00 98.88 289 CYS A C 1
ATOM 2327 O O . CYS A 1 289 ? 1.817 -4.272 -14.552 1.00 98.88 289 CYS A O 1
ATOM 2329 N N . GLY A 1 290 ? 2.273 -2.154 -13.976 1.00 98.81 290 GLY A N 1
ATOM 2330 C CA . GLY A 1 290 ? 3.262 -1.929 -15.026 1.00 98.81 290 GLY A CA 1
ATOM 2331 C C . GLY A 1 290 ? 4.491 -1.219 -14.493 1.00 98.81 290 GLY A C 1
ATOM 2332 O O . GLY A 1 290 ? 4.361 -0.329 -13.663 1.00 98.81 290 GLY A O 1
ATOM 2333 N N . THR A 1 291 ? 5.669 -1.594 -14.983 1.00 98.88 291 THR A N 1
ATOM 2334 C CA . THR A 1 291 ? 6.932 -0.921 -14.663 1.00 98.88 291 THR A CA 1
ATOM 2335 C C . THR A 1 291 ? 7.724 -0.603 -15.927 1.00 98.88 291 THR A C 1
ATOM 2337 O O . THR A 1 291 ? 7.718 -1.405 -16.866 1.00 98.88 291 THR A O 1
ATOM 2340 N N . TRP A 1 292 ? 8.389 0.554 -15.962 1.00 98.62 292 TRP A N 1
ATOM 2341 C CA . TRP A 1 292 ? 9.290 0.920 -17.052 1.00 98.62 292 TRP A CA 1
ATOM 2342 C C . TRP A 1 292 ? 10.396 1.888 -16.612 1.00 98.62 292 TRP A C 1
ATOM 2344 O O . TRP A 1 292 ? 10.119 3.033 -16.246 1.00 98.62 292 TRP A O 1
ATOM 2354 N N . ASN A 1 293 ? 11.656 1.466 -16.726 1.00 98.50 293 ASN A N 1
ATOM 2355 C CA . ASN A 1 293 ? 12.788 2.386 -16.680 1.00 98.50 293 ASN A CA 1
ATOM 2356 C C . ASN A 1 293 ? 12.852 3.163 -18.010 1.00 98.50 293 ASN A C 1
ATOM 2358 O O . ASN A 1 293 ? 12.989 2.573 -19.084 1.00 98.50 293 ASN A O 1
ATOM 2362 N N . VAL A 1 294 ? 12.693 4.487 -17.961 1.00 97.25 294 VAL A N 1
ATOM 2363 C CA . VAL A 1 294 ? 12.572 5.334 -19.161 1.00 97.25 294 VAL A CA 1
ATOM 2364 C C . VAL A 1 294 ? 13.868 6.040 -19.542 1.00 97.25 294 VAL A C 1
ATOM 2366 O O . VAL A 1 294 ? 13.868 6.741 -20.549 1.00 97.25 294 VAL A O 1
ATOM 2369 N N . ASN A 1 295 ? 14.956 5.866 -18.782 1.00 95.50 295 ASN A N 1
ATOM 2370 C CA . ASN A 1 295 ? 16.290 6.394 -19.100 1.00 95.50 295 ASN A CA 1
ATOM 2371 C C . ASN A 1 295 ? 16.290 7.888 -19.505 1.00 95.50 295 ASN A C 1
ATOM 2373 O O . ASN A 1 295 ? 16.791 8.296 -20.559 1.00 95.50 295 ASN A O 1
ATOM 2377 N N . GLY A 1 296 ? 15.604 8.712 -18.710 1.00 92.94 296 GLY A N 1
ATOM 2378 C CA . GLY A 1 296 ? 15.446 10.159 -18.887 1.00 92.94 296 GLY A CA 1
ATOM 2379 C C . GLY A 1 296 ? 14.626 10.586 -20.111 1.00 92.94 296 GLY A C 1
ATOM 2380 O O . GLY A 1 296 ? 14.493 11.786 -20.385 1.00 92.94 296 GLY A O 1
ATOM 2381 N N . GLN A 1 297 ? 14.079 9.640 -20.878 1.00 93.12 297 GLN A N 1
ATOM 2382 C CA . GLN A 1 297 ? 13.372 9.934 -22.120 1.00 93.12 297 GLN A CA 1
ATOM 2383 C C . GLN A 1 297 ? 11.992 10.541 -21.854 1.00 93.12 297 GLN A C 1
ATOM 2385 O O . GLN A 1 297 ? 11.317 10.241 -20.868 1.00 93.12 297 GLN A O 1
ATOM 2390 N N . SER A 1 298 ? 11.566 11.426 -22.756 1.00 91.94 298 SER A N 1
ATOM 2391 C CA . SER A 1 298 ? 10.179 11.905 -22.788 1.00 91.94 298 SER A CA 1
ATOM 2392 C C . SER A 1 298 ? 9.256 10.817 -23.349 1.00 91.94 298 SER A C 1
ATOM 2394 O O . SER A 1 298 ? 9.718 9.953 -24.104 1.00 91.94 298 SER A O 1
ATOM 2396 N N . PRO A 1 299 ? 7.953 10.844 -23.017 1.00 91.25 299 PRO A N 1
ATOM 2397 C CA . PRO A 1 299 ? 6.996 9.902 -23.580 1.00 91.25 299 PRO A CA 1
ATOM 2398 C C . PRO A 1 299 ? 6.975 9.964 -25.120 1.00 91.25 299 PRO A C 1
ATOM 2400 O O . PRO A 1 299 ? 7.275 11.010 -25.705 1.00 91.25 299 PRO A O 1
ATOM 2403 N N . PRO A 1 300 ? 6.598 8.868 -25.809 1.00 84.44 300 PRO A N 1
ATOM 2404 C CA . PRO A 1 300 ? 6.523 8.855 -27.267 1.00 84.44 300 PRO A CA 1
ATOM 2405 C C . PRO A 1 300 ? 5.597 9.957 -27.805 1.00 84.44 300 PRO A C 1
ATOM 2407 O O . PRO A 1 300 ? 4.485 10.123 -27.307 1.00 84.44 300 PRO A O 1
ATOM 2410 N N . LEU A 1 301 ? 6.017 10.648 -28.874 1.00 76.88 301 LEU A N 1
ATOM 2411 C CA . LEU A 1 301 ? 5.244 11.735 -29.504 1.00 76.88 301 LEU A CA 1
ATOM 2412 C C . LEU A 1 301 ? 3.821 11.301 -29.889 1.00 76.88 301 LEU A C 1
ATOM 2414 O O . LEU A 1 301 ? 2.851 12.027 -29.678 1.00 76.88 301 LEU A O 1
ATOM 2418 N N . ALA A 1 302 ? 3.688 10.091 -30.434 1.00 78.69 302 ALA A N 1
ATOM 2419 C CA . ALA A 1 302 ? 2.395 9.462 -30.646 1.00 78.69 302 ALA A CA 1
ATOM 2420 C C . ALA A 1 302 ? 1.943 8.815 -29.334 1.00 78.69 302 ALA A C 1
ATOM 2422 O O . ALA A 1 302 ? 2.234 7.642 -29.096 1.00 78.69 302 ALA A O 1
ATOM 2423 N N . VAL A 1 303 ? 1.229 9.581 -28.507 1.00 66.56 303 VAL A N 1
ATOM 2424 C CA . VAL A 1 303 ? 0.733 9.173 -27.180 1.00 66.56 303 VAL A CA 1
ATOM 2425 C C . VAL A 1 303 ? 0.021 7.812 -27.226 1.00 66.56 303 VAL A C 1
ATOM 2427 O O . VAL A 1 303 ? 0.311 6.950 -26.402 1.00 66.56 303 VAL A O 1
ATOM 2430 N N . GLU A 1 304 ? -0.763 7.538 -28.278 1.00 71.12 304 GLU A N 1
ATOM 2431 C CA . GLU A 1 304 ? -1.437 6.246 -28.527 1.00 71.12 304 GLU A CA 1
ATOM 2432 C C . GLU A 1 304 ? -0.490 5.024 -28.504 1.00 71.12 304 GLU A C 1
ATOM 2434 O O . GLU A 1 304 ? -0.916 3.893 -28.274 1.00 71.12 304 GLU A O 1
ATOM 2439 N N . SER A 1 305 ? 0.819 5.227 -28.674 1.00 83.25 305 SER A N 1
ATOM 2440 C CA . SER A 1 305 ? 1.829 4.172 -28.548 1.00 83.25 305 SER A CA 1
ATOM 2441 C C . SER A 1 305 ? 1.834 3.531 -27.159 1.00 83.25 305 SER A C 1
ATOM 2443 O O . SER A 1 305 ? 2.057 2.325 -27.065 1.00 83.25 305 SER A O 1
ATOM 2445 N N . LEU A 1 306 ? 1.533 4.285 -26.092 1.00 93.75 306 LEU A N 1
ATOM 2446 C CA . LEU A 1 306 ? 1.463 3.739 -24.731 1.00 93.75 306 LEU A CA 1
ATOM 2447 C C . LEU A 1 306 ? 0.281 2.778 -24.544 1.00 93.75 306 LEU A C 1
ATOM 2449 O O . LEU A 1 306 ? 0.349 1.899 -23.686 1.00 93.75 306 LEU A O 1
ATOM 2453 N N . ARG A 1 307 ? -0.767 2.846 -25.380 1.00 94.62 307 ARG A N 1
ATOM 2454 C CA . ARG A 1 307 ? -1.869 1.863 -25.342 1.00 94.62 307 ARG A CA 1
ATOM 2455 C C . ARG A 1 307 ? -1.399 0.449 -25.643 1.00 94.62 307 ARG A C 1
ATOM 2457 O O . ARG A 1 307 ? -1.950 -0.507 -25.107 1.00 94.62 307 ARG A O 1
ATOM 2464 N N . LYS A 1 308 ? -0.333 0.320 -26.436 1.00 94.25 308 LYS A N 1
ATOM 2465 C CA . LYS A 1 308 ? 0.304 -0.965 -26.744 1.00 94.25 308 LYS A CA 1
ATOM 2466 C C . LYS A 1 308 ? 0.994 -1.603 -25.536 1.00 94.25 308 LYS A C 1
ATOM 2468 O O . LYS A 1 308 ? 1.446 -2.732 -25.649 1.00 94.25 308 LYS A O 1
ATOM 2473 N N . TRP A 1 309 ? 1.066 -0.892 -24.411 1.00 97.19 309 TRP A N 1
ATOM 2474 C CA . TRP A 1 309 ? 1.473 -1.407 -23.107 1.00 97.19 309 TRP A CA 1
ATOM 2475 C C . TRP A 1 309 ? 0.299 -1.447 -22.123 1.00 97.19 309 TRP A C 1
ATOM 2477 O O . TRP A 1 309 ? 0.045 -2.474 -21.493 1.00 97.19 309 TRP A O 1
ATOM 2487 N N . LEU A 1 310 ? -0.440 -0.340 -22.015 1.00 97.44 310 LEU A N 1
ATOM 2488 C CA . LEU A 1 310 ? -1.436 -0.115 -20.965 1.00 97.44 310 LEU A CA 1
ATOM 2489 C C . LEU A 1 310 ? -2.817 -0.723 -21.264 1.00 97.44 310 LEU A C 1
ATOM 2491 O O . LEU A 1 310 ? -3.585 -0.966 -20.336 1.00 97.44 310 LEU A O 1
ATOM 2495 N N . ALA A 1 311 ? -3.156 -0.972 -22.530 1.00 96.25 311 ALA A N 1
ATOM 2496 C CA . ALA A 1 311 ? -4.505 -1.349 -22.965 1.00 96.25 311 ALA A CA 1
ATOM 2497 C C . ALA A 1 311 ? -4.505 -2.544 -23.938 1.00 96.25 311 ALA A C 1
ATOM 2499 O O . ALA A 1 311 ? -5.271 -2.573 -24.898 1.00 96.25 311 ALA A O 1
ATOM 2500 N N . VAL A 1 312 ? -3.625 -3.524 -23.704 1.00 94.81 312 VAL A N 1
ATOM 2501 C CA . VAL A 1 312 ? -3.506 -4.721 -24.560 1.00 94.81 312 VAL A CA 1
ATOM 2502 C C . VAL A 1 312 ? -4.515 -5.821 -24.231 1.00 94.81 312 VAL A C 1
ATOM 2504 O O . VAL A 1 312 ? -4.774 -6.689 -25.061 1.00 94.81 312 VAL A O 1
ATOM 2507 N N . ASP A 1 313 ? -5.064 -5.818 -23.016 1.00 95.81 313 ASP A N 1
ATOM 2508 C CA . ASP A 1 313 ? -6.051 -6.805 -22.589 1.00 95.81 313 ASP A CA 1
ATOM 2509 C C . ASP A 1 313 ? -7.442 -6.456 -23.127 1.00 95.81 313 ASP A C 1
ATOM 2511 O O . ASP A 1 313 ? -7.761 -5.297 -23.377 1.00 95.81 313 ASP A O 1
ATOM 2515 N N . LYS A 1 314 ? -8.293 -7.473 -23.302 1.00 94.69 314 LYS A N 1
ATOM 2516 C CA . LYS A 1 314 ? -9.646 -7.301 -23.855 1.00 94.69 314 LYS A CA 1
ATOM 2517 C C . LYS A 1 314 ? -10.550 -6.442 -22.964 1.00 94.69 314 LYS A C 1
ATOM 2519 O O . LYS A 1 314 ? -11.385 -5.689 -23.483 1.00 94.69 314 LYS A O 1
ATOM 2524 N N . ASP A 1 315 ? -10.433 -6.629 -21.654 1.00 96.06 315 ASP A N 1
ATOM 2525 C CA . ASP A 1 315 ? -11.316 -6.042 -20.651 1.00 96.06 315 ASP A CA 1
ATOM 2526 C C . ASP A 1 315 ? -10.545 -5.026 -19.795 1.00 96.06 315 ASP A C 1
ATOM 2528 O O . ASP A 1 315 ? -9.396 -5.291 -19.427 1.00 96.06 315 ASP A O 1
ATOM 2532 N N . PRO A 1 316 ? -11.171 -3.890 -19.436 1.00 97.81 316 PRO A N 1
ATOM 2533 C CA . PRO A 1 316 ? -10.516 -2.847 -18.657 1.00 97.81 316 PRO A CA 1
ATOM 2534 C C . PRO A 1 316 ? -10.198 -3.320 -17.230 1.00 97.81 316 PRO A C 1
ATOM 2536 O O . PRO A 1 316 ? -11.109 -3.814 -16.553 1.00 97.81 316 PRO A O 1
ATOM 2539 N N . PRO A 1 317 ? -8.969 -3.109 -16.720 1.00 98.38 317 PRO A N 1
ATOM 2540 C CA . PRO A 1 317 ? -8.663 -3.339 -15.312 1.00 98.38 317 PRO A CA 1
ATOM 2541 C C . PRO A 1 317 ? -9.364 -2.297 -14.435 1.00 98.38 317 PRO A C 1
ATOM 2543 O O . PRO A 1 317 ? -9.558 -1.160 -14.862 1.00 98.38 317 PRO A O 1
ATOM 2546 N N . ASP A 1 318 ? -9.754 -2.666 -13.222 1.00 98.56 318 ASP A N 1
ATOM 2547 C CA . ASP A 1 318 ? -10.349 -1.767 -12.230 1.00 98.56 318 ASP A CA 1
ATOM 2548 C C . ASP A 1 318 ? -9.320 -0.801 -11.638 1.00 98.56 318 ASP A C 1
ATOM 2550 O O . ASP A 1 318 ? -9.636 0.365 -11.408 1.00 98.56 318 ASP A O 1
ATOM 2554 N N . ILE A 1 319 ? -8.083 -1.265 -11.449 1.00 98.81 319 ILE A N 1
ATOM 2555 C CA . ILE A 1 319 ? -6.976 -0.489 -10.878 1.00 98.81 319 ILE A CA 1
ATOM 2556 C C . ILE A 1 319 ? -5.766 -0.570 -11.813 1.00 98.81 319 ILE A C 1
ATOM 2558 O O . ILE A 1 319 ? -5.422 -1.646 -12.299 1.00 98.81 319 ILE A O 1
ATOM 2562 N N . TYR A 1 320 ? -5.093 0.557 -12.024 1.00 98.88 320 TYR A N 1
ATOM 2563 C CA . TYR A 1 320 ? -3.766 0.633 -12.632 1.00 98.88 320 TYR A CA 1
ATOM 2564 C C . TYR A 1 320 ? -2.756 1.103 -11.591 1.00 98.88 320 TYR A C 1
ATOM 2566 O O . TYR A 1 320 ? -2.960 2.150 -10.991 1.00 98.88 320 TYR A O 1
ATOM 2574 N N . ALA A 1 321 ? -1.642 0.396 -11.447 1.00 98.81 321 ALA A N 1
ATOM 2575 C CA . ALA A 1 321 ? -0.446 0.853 -10.752 1.00 98.81 321 ALA A CA 1
ATOM 2576 C C . ALA A 1 321 ? 0.721 0.877 -11.744 1.00 98.81 321 ALA A C 1
ATOM 2578 O O . ALA A 1 321 ? 1.111 -0.162 -12.279 1.00 98.81 321 ALA A O 1
ATOM 2579 N N . ILE A 1 322 ? 1.239 2.069 -12.033 1.00 98.81 322 ILE A N 1
ATOM 2580 C CA . ILE A 1 322 ? 2.233 2.301 -13.084 1.00 98.81 322 ILE A CA 1
ATOM 2581 C C . ILE A 1 322 ? 3.469 2.933 -12.448 1.00 98.81 322 ILE A C 1
ATOM 2583 O O . ILE A 1 322 ? 3.409 4.052 -11.937 1.00 98.81 322 ILE A O 1
ATOM 2587 N N . GLY A 1 323 ? 4.572 2.191 -12.462 1.00 98.62 323 GLY A N 1
ATOM 2588 C CA . GLY A 1 323 ? 5.873 2.604 -11.959 1.00 98.62 323 GLY A CA 1
ATOM 2589 C C . GLY A 1 323 ? 6.817 3.009 -13.087 1.00 98.62 323 GLY A C 1
ATOM 2590 O O . GLY A 1 323 ? 6.944 2.299 -14.081 1.00 98.62 323 GLY A O 1
ATOM 2591 N N . PHE A 1 324 ? 7.512 4.125 -12.909 1.00 98.44 324 PHE A N 1
ATOM 2592 C CA . PHE A 1 324 ? 8.610 4.558 -13.764 1.00 98.44 324 PHE A CA 1
ATOM 2593 C C . PHE A 1 324 ? 9.901 4.680 -12.960 1.00 98.44 324 PHE A C 1
ATOM 2595 O O . PHE A 1 324 ? 9.866 4.997 -11.766 1.00 98.44 324 PHE A O 1
ATOM 2602 N N . GLN A 1 325 ? 11.034 4.438 -13.612 1.00 97.81 325 GLN A N 1
ATOM 2603 C CA . GLN A 1 325 ? 12.374 4.660 -13.066 1.00 97.81 325 GLN A CA 1
ATOM 2604 C C . GLN A 1 325 ? 13.199 5.482 -14.058 1.00 97.81 325 GLN A C 1
ATOM 2606 O O . GLN A 1 325 ? 12.900 5.494 -15.250 1.00 97.81 325 GLN A O 1
ATOM 2611 N N . GLU A 1 326 ? 14.213 6.191 -13.556 1.00 94.44 326 GLU A N 1
ATOM 2612 C CA . GLU A 1 326 ? 15.018 7.138 -14.346 1.00 94.44 326 GLU A CA 1
ATOM 2613 C C . GLU A 1 326 ? 14.165 8.152 -15.112 1.00 94.44 326 GLU A C 1
ATOM 2615 O O . GLU A 1 326 ? 14.475 8.517 -16.237 1.00 94.44 326 GLU A O 1
ATOM 2620 N N . LEU A 1 327 ? 13.070 8.612 -14.506 1.00 91.19 327 LEU A N 1
ATOM 2621 C CA . LEU A 1 327 ? 12.155 9.563 -15.132 1.00 91.19 327 LEU A CA 1
ATOM 2622 C C . LEU A 1 327 ? 12.862 10.846 -15.590 1.00 91.19 327 LEU A C 1
ATOM 2624 O O . LEU A 1 327 ? 12.605 11.366 -16.675 1.00 91.19 327 LEU A O 1
ATOM 2628 N N . ASP A 1 328 ? 13.760 11.337 -14.740 1.00 83.19 328 ASP A N 1
ATOM 2629 C CA . ASP A 1 328 ? 14.542 12.540 -14.953 1.00 83.19 328 ASP A CA 1
ATOM 2630 C C . ASP A 1 328 ? 15.962 12.304 -14.424 1.00 83.19 328 ASP A C 1
ATOM 2632 O O . ASP A 1 328 ? 16.173 12.061 -13.234 1.00 83.19 328 ASP A O 1
ATOM 2636 N N . LEU A 1 329 ? 16.926 12.304 -15.346 1.00 78.88 329 LEU A N 1
ATOM 2637 C CA . LEU A 1 329 ? 18.350 12.111 -15.065 1.00 78.88 329 LEU A CA 1
ATOM 2638 C C . LEU A 1 329 ? 19.091 13.446 -14.891 1.00 78.88 329 LEU A C 1
ATOM 2640 O O . LEU A 1 329 ? 20.312 13.454 -14.731 1.00 78.88 329 LEU A O 1
ATOM 2644 N N . SER A 1 330 ? 18.381 14.576 -14.958 1.00 71.88 330 SER A N 1
ATOM 2645 C CA . SER A 1 330 ? 18.983 15.892 -14.790 1.00 71.88 330 SER A CA 1
ATOM 2646 C C . SER A 1 330 ? 19.427 16.125 -13.345 1.00 71.88 330 SER A C 1
ATOM 2648 O O . SER A 1 330 ? 18.790 15.690 -12.384 1.00 71.88 330 SER A O 1
ATOM 2650 N N . SER A 1 331 ? 20.514 16.878 -13.176 1.00 63.00 331 SER A N 1
ATOM 2651 C CA . SER A 1 331 ? 20.992 17.292 -11.852 1.00 63.00 331 SER A CA 1
ATOM 2652 C C . SER A 1 331 ? 19.952 18.130 -11.099 1.00 63.00 331 SER A C 1
ATOM 2654 O O . SER A 1 331 ? 19.939 18.141 -9.872 1.00 63.00 331 SER A O 1
ATOM 2656 N N . GLN A 1 332 ? 19.064 18.816 -11.826 1.00 59.75 332 GLN A N 1
ATOM 2657 C CA . GLN A 1 332 ? 17.952 19.583 -11.275 1.00 59.75 332 GLN A CA 1
ATOM 2658 C C . GLN A 1 332 ? 16.938 18.681 -10.565 1.00 59.75 332 GLN A C 1
ATOM 2660 O O . GLN A 1 332 ? 16.505 19.026 -9.472 1.00 59.75 332 GLN A O 1
ATOM 2665 N N . ALA A 1 333 ? 16.623 17.502 -11.104 1.00 58.78 333 ALA A N 1
ATOM 2666 C CA . ALA A 1 333 ? 15.689 16.565 -10.474 1.00 58.78 333 ALA A CA 1
ATOM 2667 C C . ALA A 1 333 ? 16.200 15.957 -9.153 1.00 58.78 333 ALA A C 1
ATOM 2669 O O . ALA A 1 333 ? 15.413 15.402 -8.385 1.00 58.78 333 ALA A O 1
ATOM 2670 N N . LEU A 1 334 ? 17.507 16.061 -8.876 1.00 58.75 334 LEU A N 1
ATOM 2671 C CA . LEU A 1 334 ? 18.103 15.696 -7.584 1.00 58.75 334 LEU A CA 1
ATOM 2672 C C . LEU A 1 334 ? 17.921 16.783 -6.514 1.00 58.75 334 LEU A C 1
ATOM 2674 O O . LEU A 1 334 ? 18.016 16.473 -5.329 1.00 58.75 334 LEU A O 1
ATOM 2678 N N . ILE A 1 335 ? 17.710 18.037 -6.926 1.00 54.47 335 ILE A N 1
ATOM 2679 C CA . ILE A 1 335 ? 17.722 19.222 -6.052 1.00 54.47 335 ILE A CA 1
ATOM 2680 C C . ILE A 1 335 ? 16.315 19.812 -5.892 1.00 54.47 335 ILE A C 1
ATOM 2682 O O . ILE A 1 335 ? 15.963 20.273 -4.808 1.00 54.47 335 ILE A O 1
ATOM 2686 N N . PHE A 1 336 ? 15.507 19.797 -6.953 1.00 55.62 336 PHE A N 1
ATOM 2687 C CA . PHE A 1 336 ? 14.201 20.447 -7.004 1.00 55.62 336 PHE A CA 1
ATOM 2688 C C . PHE A 1 336 ? 13.048 19.444 -6.921 1.00 55.62 336 PHE A C 1
ATOM 2690 O O . PHE A 1 336 ? 13.097 18.334 -7.452 1.00 55.62 336 PHE A O 1
ATOM 2697 N N . THR A 1 337 ? 11.980 19.869 -6.248 1.00 56.19 337 THR A N 1
ATOM 2698 C CA . THR A 1 337 ? 10.751 19.096 -6.051 1.00 56.19 337 THR A CA 1
ATOM 2699 C C . THR A 1 337 ? 9.874 19.047 -7.292 1.00 56.19 337 THR A C 1
ATOM 2701 O O . THR A 1 337 ? 9.080 18.125 -7.408 1.00 56.19 337 THR A O 1
ATOM 2704 N N . GLU A 1 338 ? 10.021 19.973 -8.235 1.00 62.44 338 GLU A N 1
ATOM 2705 C CA . GLU A 1 338 ? 9.263 20.003 -9.486 1.00 62.44 338 GLU A CA 1
ATOM 2706 C C . GLU A 1 338 ? 10.046 19.314 -10.611 1.00 62.44 338 GLU A C 1
ATOM 2708 O O . GLU A 1 338 ? 11.250 19.520 -10.763 1.00 62.44 338 GLU A O 1
ATOM 2713 N N . SER A 1 339 ? 9.370 18.494 -11.419 1.00 74.12 339 SER A N 1
ATOM 2714 C CA . SER A 1 339 ? 9.959 17.884 -12.616 1.00 74.12 339 SER A CA 1
ATOM 2715 C C . SER A 1 339 ? 8.989 17.987 -13.785 1.00 74.12 339 SER A C 1
ATOM 2717 O O . SER A 1 339 ? 7.883 17.453 -13.748 1.00 74.12 339 SER A O 1
ATOM 2719 N N . VAL A 1 340 ? 9.435 18.620 -14.870 1.00 81.38 340 VAL A N 1
ATOM 2720 C CA . VAL A 1 340 ? 8.672 18.704 -16.127 1.00 81.38 340 VAL A CA 1
ATOM 2721 C C . VAL A 1 340 ? 8.386 17.304 -16.687 1.00 81.38 340 VAL A C 1
ATOM 2723 O O . VAL A 1 340 ? 7.326 17.065 -17.262 1.00 81.38 340 VAL A O 1
ATOM 2726 N N . LYS A 1 341 ? 9.302 16.351 -16.472 1.00 86.00 341 LYS A N 1
ATOM 2727 C CA . LYS A 1 341 ? 9.156 14.961 -16.922 1.00 86.00 341 LYS A CA 1
ATOM 2728 C C . LYS A 1 341 ? 8.032 14.232 -16.195 1.00 86.00 341 LYS A C 1
ATOM 2730 O O . LYS A 1 341 ? 7.333 13.439 -16.820 1.00 86.00 341 LYS A O 1
ATOM 2735 N N . GLU A 1 342 ? 7.828 14.509 -14.907 1.00 87.75 342 GLU A N 1
ATOM 2736 C CA . GLU A 1 342 ? 6.680 13.981 -14.159 1.00 87.75 342 GLU A CA 1
ATOM 2737 C C . GLU A 1 342 ? 5.367 14.361 -14.832 1.00 87.75 342 GLU A C 1
ATOM 2739 O O . GLU A 1 342 ? 4.552 13.493 -15.153 1.00 87.75 342 GLU A O 1
ATOM 2744 N N . ASP A 1 343 ? 5.211 15.643 -15.119 1.00 87.81 343 ASP A N 1
ATOM 2745 C CA . ASP A 1 343 ? 4.045 16.186 -15.792 1.00 87.81 343 ASP A CA 1
ATOM 2746 C C . ASP A 1 343 ? 3.837 15.601 -17.196 1.00 87.81 343 ASP A C 1
ATOM 2748 O O . ASP A 1 343 ? 2.719 15.219 -17.553 1.00 87.81 343 ASP A O 1
ATOM 2752 N N . GLU A 1 344 ? 4.899 15.513 -18.003 1.00 91.88 344 GLU A N 1
ATOM 2753 C CA . GLU A 1 344 ? 4.848 14.926 -19.347 1.00 91.88 344 GLU A CA 1
ATOM 2754 C C . GLU A 1 344 ? 4.327 13.486 -19.311 1.00 91.88 344 GLU A C 1
ATOM 2756 O O . GLU A 1 344 ? 3.391 13.136 -20.038 1.00 91.88 344 GLU A O 1
ATOM 2761 N N . TRP A 1 345 ? 4.900 12.655 -18.438 1.00 93.31 345 TRP A N 1
ATOM 2762 C CA . TRP A 1 345 ? 4.522 11.251 -18.316 1.00 93.31 345 TRP A CA 1
ATOM 2763 C C . TRP A 1 345 ? 3.114 11.077 -17.743 1.00 93.31 345 TRP A C 1
ATOM 2765 O O . TRP A 1 345 ? 2.347 10.266 -18.268 1.00 93.31 345 TRP A O 1
ATOM 2775 N N . GLN A 1 346 ? 2.715 11.866 -16.739 1.00 90.88 346 GLN A N 1
ATOM 2776 C CA . GLN A 1 346 ? 1.347 11.825 -16.210 1.00 90.88 346 GLN A CA 1
ATOM 2777 C C . GLN A 1 346 ? 0.310 12.189 -17.284 1.00 90.88 346 GLN A C 1
ATOM 2779 O O . GLN A 1 346 ? -0.684 11.471 -17.450 1.00 90.88 346 GLN A O 1
ATOM 2784 N N . ARG A 1 347 ? 0.561 13.252 -18.064 1.00 90.31 347 ARG A N 1
ATOM 2785 C CA . ARG A 1 347 ? -0.325 13.678 -19.162 1.00 90.31 347 ARG A CA 1
ATOM 2786 C C . ARG A 1 347 ? -0.376 12.666 -20.308 1.00 90.31 347 ARG A C 1
ATOM 2788 O O . ARG A 1 347 ? -1.420 12.540 -20.943 1.00 90.31 347 ARG A O 1
ATOM 2795 N N . ALA A 1 348 ? 0.709 11.935 -20.568 1.00 93.00 348 ALA A N 1
ATOM 2796 C CA . ALA A 1 348 ? 0.750 10.907 -21.609 1.00 93.00 348 ALA A CA 1
ATOM 2797 C C . ALA A 1 348 ? 0.030 9.607 -21.203 1.00 93.00 348 ALA A C 1
ATOM 2799 O O . ALA A 1 348 ? -0.633 8.980 -22.031 1.00 93.00 348 ALA A O 1
ATOM 2800 N N . VAL A 1 349 ? 0.127 9.199 -19.933 1.00 94.75 349 VAL A N 1
ATOM 2801 C CA . VAL A 1 349 ? -0.450 7.937 -19.435 1.00 94.75 349 VAL A CA 1
ATOM 2802 C C . VAL A 1 349 ? -1.976 7.974 -19.392 1.00 94.75 349 VAL A C 1
ATOM 2804 O O . VAL A 1 349 ? -2.622 7.052 -19.889 1.00 94.75 349 VAL A O 1
ATOM 2807 N N . GLN A 1 350 ? -2.565 9.029 -18.825 1.00 91.12 350 GLN A N 1
ATOM 2808 C CA . GLN A 1 350 ? -4.009 9.106 -18.581 1.00 91.12 350 GLN A CA 1
ATOM 2809 C C . GLN A 1 350 ? -4.898 8.853 -19.826 1.00 91.12 350 GLN A C 1
ATOM 2811 O O . GLN A 1 350 ? -5.834 8.058 -19.714 1.00 91.12 350 GLN A O 1
ATOM 2816 N N . PRO A 1 351 ? -4.645 9.442 -21.015 1.00 91.94 351 PRO A N 1
ATOM 2817 C CA . PRO A 1 351 ? -5.439 9.168 -22.224 1.00 91.94 351 PRO A CA 1
ATOM 2818 C C . PRO A 1 351 ? -5.182 7.780 -22.848 1.00 91.94 351 PRO A C 1
ATOM 2820 O O . PRO A 1 351 ? -5.912 7.359 -23.755 1.00 91.94 351 PRO A O 1
ATOM 2823 N N . CYS A 1 352 ? -4.152 7.070 -22.380 1.00 95.25 352 CYS A N 1
ATOM 2824 C CA . CYS A 1 352 ? -3.739 5.757 -22.879 1.00 95.25 352 CYS A CA 1
ATOM 2825 C C . CYS A 1 352 ? -4.222 4.580 -22.034 1.00 95.25 352 CYS A C 1
ATOM 2827 O O . CYS A 1 352 ? -3.994 3.428 -22.411 1.00 95.25 352 CYS A O 1
ATOM 2829 N N . LEU A 1 353 ? -4.890 4.859 -20.915 1.00 96.81 353 LEU A N 1
ATOM 2830 C CA . LEU A 1 353 ? -5.597 3.845 -20.142 1.00 96.81 353 LEU A CA 1
ATOM 2831 C C . LEU A 1 353 ? -6.704 3.201 -20.991 1.00 96.81 353 LEU A C 1
ATOM 2833 O O . LEU A 1 353 ? -7.093 3.715 -22.044 1.00 96.81 353 LEU A O 1
ATOM 2837 N N . HIS A 1 354 ? -7.196 2.043 -20.549 1.00 97.50 354 HIS A N 1
ATOM 2838 C CA . HIS A 1 354 ? -8.080 1.219 -21.366 1.00 97.50 354 HIS A CA 1
ATOM 2839 C C . HIS A 1 354 ? -9.329 1.984 -21.863 1.00 97.50 354 HIS A C 1
ATOM 2841 O O . HIS A 1 354 ? -10.106 2.485 -21.050 1.00 97.50 354 HIS A O 1
ATOM 2847 N N . PRO A 1 355 ? -9.610 2.014 -23.182 1.00 95.44 355 PRO A N 1
ATOM 2848 C CA . PRO A 1 355 ? -10.618 2.908 -23.765 1.00 95.44 355 PRO A CA 1
ATOM 2849 C C . PRO A 1 355 ? -12.066 2.557 -23.393 1.00 95.44 355 PRO A C 1
ATOM 2851 O O . PRO A 1 355 ? -12.959 3.388 -23.533 1.00 95.44 355 PRO A O 1
ATOM 2854 N N . LYS A 1 356 ? -12.320 1.328 -22.920 1.00 97.06 356 LYS A N 1
ATOM 2855 C CA . LYS A 1 356 ? -13.656 0.883 -22.474 1.00 97.06 356 LYS A CA 1
ATOM 2856 C C . LYS A 1 356 ? -14.020 1.306 -21.043 1.00 97.06 356 LYS A C 1
ATOM 2858 O O . LYS A 1 356 ? -15.058 0.878 -20.553 1.00 97.06 356 LYS A O 1
ATOM 2863 N N . ALA A 1 357 ? -13.183 2.080 -20.353 1.00 96.75 357 ALA A N 1
ATOM 2864 C CA . ALA A 1 357 ? -13.487 2.579 -19.016 1.00 96.75 357 ALA A CA 1
ATOM 2865 C C . ALA A 1 357 ? -12.911 3.982 -18.798 1.00 96.75 357 ALA A C 1
ATOM 2867 O O . ALA A 1 357 ? -11.958 4.398 -19.454 1.00 96.75 357 ALA A O 1
ATOM 2868 N N . ARG A 1 358 ? -13.504 4.722 -17.858 1.00 96.75 358 ARG A N 1
ATOM 2869 C CA . ARG A 1 358 ? -12.989 6.020 -17.411 1.00 96.75 358 ARG A CA 1
ATOM 2870 C C . ARG A 1 358 ? -12.258 5.841 -16.096 1.00 96.75 358 ARG A C 1
ATOM 2872 O O . ARG A 1 358 ? -12.749 5.149 -15.207 1.00 96.75 358 ARG A O 1
ATOM 2879 N N . TYR A 1 359 ? -11.136 6.529 -15.951 1.00 97.44 359 TYR A N 1
ATOM 2880 C CA . TYR A 1 359 ? -10.257 6.400 -14.798 1.00 97.44 359 TYR A CA 1
ATOM 2881 C C . TYR A 1 359 ? -10.046 7.740 -14.102 1.00 97.44 359 TYR A C 1
ATOM 2883 O O . TYR A 1 359 ? -10.070 8.800 -14.734 1.00 97.44 359 TYR A O 1
ATOM 2891 N N . ARG A 1 360 ? -9.815 7.674 -12.793 1.00 95.62 360 ARG A N 1
ATOM 2892 C CA . ARG A 1 360 ? -9.389 8.785 -11.942 1.00 95.62 360 ARG A CA 1
ATOM 2893 C C . ARG A 1 360 ? -8.050 8.436 -11.307 1.00 95.62 360 ARG A C 1
ATOM 2895 O O . ARG A 1 360 ? -7.822 7.283 -10.948 1.00 95.62 360 ARG A O 1
ATOM 2902 N N . LYS A 1 361 ? -7.158 9.423 -11.192 1.00 97.25 361 LYS A N 1
ATOM 2903 C CA . LYS A 1 361 ? -5.900 9.263 -10.456 1.00 97.25 361 LYS A CA 1
ATOM 2904 C C . LYS A 1 361 ? -6.237 9.191 -8.967 1.00 97.25 361 LYS A C 1
ATOM 2906 O O . LYS A 1 361 ? -6.861 10.114 -8.460 1.00 97.25 361 LYS A O 1
ATOM 2911 N N . VAL A 1 362 ? -5.840 8.107 -8.305 1.00 94.88 362 VAL A N 1
ATOM 2912 C CA . VAL A 1 362 ? -5.938 7.960 -6.846 1.00 94.88 362 VAL A CA 1
ATOM 2913 C C . VAL A 1 362 ? -4.849 8.809 -6.207 1.00 94.88 362 VAL A C 1
ATOM 2915 O O . VAL A 1 362 ? -5.132 9.708 -5.425 1.00 94.88 362 VAL A O 1
ATOM 2918 N N . LYS A 1 363 ? -3.590 8.554 -6.582 1.00 95.19 363 LYS A N 1
ATOM 2919 C CA . LYS A 1 363 ? -2.429 9.284 -6.068 1.00 95.19 363 LYS A CA 1
ATOM 2920 C C . LYS A 1 363 ? -1.219 9.086 -6.986 1.00 95.19 363 LYS A C 1
ATOM 2922 O O . LYS A 1 363 ? -1.146 8.108 -7.735 1.00 95.19 363 LYS A O 1
ATOM 2927 N N . SER A 1 364 ? -0.281 10.025 -6.932 1.00 95.62 364 SER A N 1
ATOM 2928 C CA . SER A 1 364 ? 1.053 9.915 -7.528 1.00 95.62 364 SER A CA 1
ATOM 2929 C C . SER A 1 364 ? 2.103 10.322 -6.503 1.00 95.62 364 SER A C 1
ATOM 2931 O O . SER A 1 364 ? 1.867 11.253 -5.736 1.00 95.62 364 SER A O 1
ATOM 2933 N N . ILE A 1 365 ? 3.247 9.644 -6.500 1.00 93.81 365 ILE A N 1
ATOM 2934 C CA . ILE A 1 365 ? 4.397 9.976 -5.651 1.00 93.81 365 ILE A CA 1
ATOM 2935 C C . ILE A 1 365 ? 5.691 9.793 -6.439 1.00 93.81 365 ILE A C 1
ATOM 2937 O O . ILE A 1 365 ? 5.829 8.832 -7.201 1.00 93.81 365 ILE A O 1
ATOM 2941 N N . ARG A 1 366 ? 6.643 10.707 -6.237 1.00 90.94 366 ARG A N 1
ATOM 2942 C CA . ARG A 1 366 ? 7.955 10.669 -6.878 1.00 90.94 366 ARG A CA 1
ATOM 2943 C C . ARG A 1 366 ? 9.083 10.833 -5.867 1.00 90.94 366 ARG A C 1
ATOM 2945 O O . ARG A 1 366 ? 9.003 11.652 -4.960 1.00 90.94 366 ARG A O 1
ATOM 2952 N N . LEU A 1 367 ? 10.158 10.090 -6.102 1.00 88.94 367 LEU A N 1
ATOM 2953 C CA . LEU A 1 367 ? 11.458 10.237 -5.464 1.00 88.94 367 LEU A CA 1
ATOM 2954 C C . LEU A 1 367 ? 12.517 10.340 -6.565 1.00 88.94 367 LEU A C 1
ATOM 2956 O O . LEU A 1 367 ? 12.869 9.337 -7.184 1.00 88.94 367 LEU A O 1
ATOM 2960 N N . VAL A 1 368 ? 12.993 11.560 -6.838 1.00 87.06 368 VAL A N 1
ATOM 2961 C CA . VAL A 1 368 ? 13.919 11.872 -7.947 1.00 87.06 368 VAL A CA 1
ATOM 2962 C C . VAL A 1 368 ? 13.397 11.292 -9.269 1.00 87.06 368 VAL A C 1
ATOM 2964 O O . VAL A 1 368 ? 12.440 11.832 -9.818 1.00 87.06 368 VAL A O 1
ATOM 2967 N N . GLY A 1 369 ? 13.971 10.187 -9.755 1.00 89.19 369 GLY A N 1
ATOM 2968 C CA . GLY A 1 369 ? 13.598 9.521 -11.002 1.00 89.19 369 GLY A CA 1
ATOM 2969 C C . GLY A 1 369 ? 12.650 8.332 -10.829 1.00 89.19 369 GLY A C 1
ATOM 2970 O O . GLY A 1 369 ? 12.339 7.683 -11.822 1.00 89.19 369 GLY A O 1
ATOM 2971 N N . VAL A 1 370 ? 12.218 8.003 -9.609 1.00 93.81 370 VAL A N 1
ATOM 2972 C CA . VAL A 1 370 ? 11.284 6.903 -9.320 1.00 93.81 370 VAL A CA 1
ATOM 2973 C C . VAL A 1 370 ? 9.888 7.480 -9.119 1.00 93.81 370 VAL A C 1
ATOM 2975 O O . VAL A 1 370 ? 9.664 8.212 -8.162 1.00 93.81 370 VAL A O 1
ATOM 2978 N N . LEU A 1 371 ? 8.946 7.161 -10.004 1.00 96.31 371 LEU A N 1
ATOM 2979 C CA . LEU A 1 371 ? 7.569 7.669 -9.971 1.00 96.31 371 LEU A CA 1
ATOM 2980 C C . LEU A 1 371 ? 6.588 6.503 -9.892 1.00 96.31 371 LEU A C 1
ATOM 2982 O O . LEU A 1 371 ? 6.726 5.535 -10.630 1.00 96.31 371 LEU A O 1
ATOM 2986 N N . LEU A 1 372 ? 5.582 6.589 -9.030 1.00 98.50 372 LEU A N 1
ATOM 2987 C CA . LEU A 1 372 ? 4.456 5.659 -8.996 1.00 98.50 372 LEU A CA 1
ATOM 2988 C C . LEU A 1 372 ? 3.160 6.440 -9.167 1.00 98.50 372 LEU A C 1
ATOM 2990 O O . LEU A 1 372 ? 2.937 7.437 -8.481 1.00 98.50 372 LEU A O 1
ATOM 2994 N N . ILE A 1 373 ? 2.303 5.974 -10.071 1.00 98.31 373 ILE A N 1
ATOM 2995 C CA . ILE A 1 373 ? 0.978 6.539 -10.310 1.00 98.31 373 ILE A CA 1
ATOM 2996 C C . ILE A 1 373 ? -0.053 5.426 -10.180 1.00 98.31 373 ILE A C 1
ATOM 2998 O O . ILE A 1 373 ? 0.064 4.389 -10.839 1.00 98.31 373 ILE A O 1
ATOM 3002 N N . VAL A 1 374 ? -1.082 5.657 -9.368 1.00 98.75 374 VAL A N 1
ATOM 3003 C CA . VAL A 1 374 ? -2.220 4.747 -9.250 1.00 98.75 374 VAL A CA 1
ATOM 3004 C C . VAL A 1 374 ? -3.476 5.406 -9.806 1.00 98.75 374 VAL A C 1
ATOM 3006 O O . VAL A 1 374 ? -3.815 6.530 -9.432 1.00 98.75 374 VAL A O 1
ATOM 3009 N N . PHE A 1 375 ? -4.187 4.692 -10.675 1.00 98.62 375 PHE A N 1
ATOM 3010 C CA . PHE A 1 375 ? -5.515 5.058 -11.159 1.00 98.62 375 PHE A CA 1
ATOM 3011 C C . PHE A 1 375 ? -6.537 3.994 -10.779 1.00 98.62 375 PHE A C 1
ATOM 3013 O O . PHE A 1 375 ? -6.218 2.809 -10.709 1.00 98.62 375 PHE A O 1
ATOM 3020 N N . ILE A 1 376 ? -7.784 4.417 -10.618 1.00 98.31 376 ILE A N 1
ATOM 3021 C CA . ILE A 1 376 ? -8.930 3.538 -10.404 1.00 98.31 376 ILE A CA 1
ATOM 3022 C C . ILE A 1 376 ? -10.045 3.881 -11.391 1.00 98.31 376 ILE A C 1
ATOM 3024 O O . ILE A 1 376 ? -10.169 5.034 -11.820 1.00 98.31 376 ILE A O 1
ATOM 3028 N N . LYS A 1 377 ? -10.846 2.892 -11.797 1.00 98.06 377 LYS A N 1
ATOM 3029 C CA . LYS A 1 377 ? -12.073 3.148 -12.556 1.00 98.06 377 LYS A CA 1
ATOM 3030 C C . LYS A 1 377 ? -12.971 4.113 -11.790 1.00 98.06 377 LYS A C 1
ATOM 3032 O O . LYS A 1 377 ? -13.094 4.044 -10.574 1.00 98.06 377 LYS A O 1
ATOM 3037 N N . THR A 1 378 ? -13.627 4.999 -12.534 1.00 96.19 378 THR A N 1
ATOM 3038 C CA . THR A 1 378 ? -14.442 6.087 -11.969 1.00 96.19 378 THR A CA 1
ATOM 3039 C C . THR A 1 378 ? -15.588 5.566 -11.098 1.00 96.19 378 THR A C 1
ATOM 3041 O O . THR A 1 378 ? -15.942 6.220 -10.129 1.00 96.19 378 THR A O 1
ATOM 3044 N N . GLU A 1 379 ? -16.133 4.390 -11.412 1.00 95.25 379 GLU A N 1
ATOM 3045 C CA . GLU A 1 379 ? -17.228 3.765 -10.656 1.00 95.25 379 GLU A CA 1
ATOM 3046 C C . GLU A 1 379 ? -16.839 3.301 -9.243 1.00 95.25 379 GLU A C 1
ATOM 3048 O O . GLU A 1 379 ? -17.720 3.158 -8.407 1.00 95.25 379 GLU A O 1
ATOM 3053 N N . HIS A 1 380 ? -15.541 3.127 -8.960 1.00 94.44 380 HIS A N 1
ATOM 3054 C CA . HIS A 1 380 ? -15.038 2.659 -7.660 1.00 94.44 380 HIS A CA 1
ATOM 3055 C C . HIS A 1 380 ? -14.377 3.773 -6.838 1.00 94.44 380 HIS A C 1
ATOM 3057 O O . HIS A 1 380 ? -13.718 3.495 -5.842 1.00 94.44 380 HIS A O 1
ATOM 3063 N N . VAL A 1 381 ? -14.478 5.038 -7.262 1.00 92.50 381 VAL A N 1
ATOM 3064 C CA . VAL A 1 381 ? -13.806 6.162 -6.580 1.00 92.50 381 VAL A CA 1
ATOM 3065 C C . VAL A 1 381 ? -14.326 6.344 -5.157 1.00 92.50 381 VAL A C 1
ATOM 3067 O O . VAL A 1 381 ? -13.523 6.530 -4.248 1.00 92.50 381 VAL A O 1
ATOM 3070 N N . ASP A 1 382 ? -15.640 6.236 -4.967 1.00 89.06 382 ASP A N 1
ATOM 3071 C CA . ASP A 1 382 ? -16.284 6.418 -3.660 1.00 89.06 382 ASP A CA 1
ATOM 3072 C C . ASP A 1 382 ? -15.984 5.262 -2.686 1.00 89.06 382 ASP A C 1
ATOM 3074 O O . ASP A 1 382 ? -16.160 5.402 -1.478 1.00 89.06 382 ASP A O 1
ATOM 3078 N N . ASP A 1 383 ? -15.471 4.140 -3.200 1.00 88.38 383 ASP A N 1
ATOM 3079 C CA . ASP A 1 383 ? -15.076 2.972 -2.413 1.00 88.38 383 ASP A CA 1
ATOM 3080 C C . ASP A 1 383 ? -13.638 3.073 -1.869 1.00 88.38 383 ASP A C 1
ATOM 3082 O O . ASP A 1 383 ? -13.219 2.231 -1.067 1.00 88.38 383 ASP A O 1
ATOM 3086 N N . VAL A 1 384 ? -12.859 4.066 -2.316 1.00 91.62 384 VAL A N 1
ATOM 3087 C CA . VAL A 1 384 ? -11.461 4.270 -1.916 1.00 91.62 384 VAL A CA 1
ATOM 3088 C C . VAL A 1 384 ? -11.374 5.215 -0.722 1.00 91.62 384 VAL A C 1
ATOM 3090 O O . VAL A 1 384 ? -11.882 6.331 -0.739 1.00 91.62 384 VAL A O 1
ATOM 3093 N N . SER A 1 385 ? -10.647 4.794 0.306 1.00 89.44 385 SER A N 1
ATOM 3094 C CA . SER A 1 385 ? -10.403 5.565 1.524 1.00 89.44 385 SER A CA 1
ATOM 3095 C C . SER A 1 385 ? -8.977 5.365 2.039 1.00 89.44 385 SER A C 1
ATOM 3097 O O . SER A 1 385 ? -8.239 4.499 1.560 1.00 89.44 385 SER A O 1
ATOM 3099 N N . LEU A 1 386 ? -8.584 6.160 3.042 1.00 89.94 386 LEU A N 1
ATOM 3100 C CA . LEU A 1 386 ? -7.319 6.002 3.770 1.00 89.94 386 LEU A CA 1
ATOM 3101 C C . LEU A 1 386 ? -6.100 5.974 2.828 1.00 89.94 386 LEU A C 1
ATOM 3103 O O . LEU A 1 386 ? -5.272 5.061 2.897 1.00 89.94 386 LEU A O 1
ATOM 3107 N N . ILE A 1 387 ? -6.020 6.935 1.910 1.00 94.81 387 ILE A N 1
ATOM 3108 C CA . ILE A 1 387 ? -4.913 7.055 0.958 1.00 94.81 387 ILE A CA 1
ATOM 3109 C C . ILE A 1 387 ? -3.702 7.641 1.688 1.00 94.81 387 ILE A C 1
ATOM 3111 O O . ILE A 1 387 ? -3.805 8.707 2.279 1.00 94.81 387 ILE A O 1
ATOM 3115 N N . ASP A 1 388 ? -2.554 6.973 1.606 1.00 93.94 388 ASP A N 1
ATOM 3116 C CA . ASP A 1 388 ? -1.299 7.469 2.179 1.00 93.94 388 ASP A CA 1
ATOM 3117 C C . ASP A 1 388 ? -0.113 7.062 1.305 1.00 93.94 388 ASP A C 1
ATOM 3119 O O . ASP A 1 388 ? -0.195 6.125 0.501 1.00 93.94 388 ASP A O 1
ATOM 3123 N N . THR A 1 389 ? 0.996 7.774 1.442 1.00 96.31 389 THR A N 1
ATOM 3124 C CA . THR A 1 389 ? 2.183 7.591 0.614 1.00 96.31 389 THR A CA 1
ATOM 3125 C C . THR A 1 389 ? 3.452 7.832 1.402 1.00 96.31 389 THR A C 1
ATOM 3127 O O . THR A 1 389 ? 3.480 8.699 2.268 1.00 96.31 389 THR A O 1
ATOM 3130 N N . ASP A 1 390 ? 4.526 7.142 1.039 1.00 96.19 390 ASP A N 1
ATOM 3131 C CA . ASP A 1 390 ? 5.847 7.410 1.602 1.00 96.19 390 ASP A CA 1
ATOM 3132 C C . ASP A 1 390 ? 6.956 7.077 0.595 1.00 96.19 390 ASP A C 1
ATOM 3134 O O . ASP A 1 390 ? 6.736 6.364 -0.390 1.00 96.19 390 ASP A O 1
ATOM 3138 N N . SER A 1 391 ? 8.156 7.604 0.823 1.00 94.69 391 SER A N 1
ATOM 3139 C CA . SER A 1 391 ? 9.321 7.380 -0.032 1.00 94.69 391 SER A CA 1
ATOM 3140 C C . SER A 1 391 ? 10.580 7.138 0.789 1.00 94.69 391 SER A C 1
ATOM 3142 O O . SER A 1 391 ? 10.839 7.847 1.758 1.00 94.69 391 SER A O 1
ATOM 3144 N N . VAL A 1 392 ? 11.399 6.181 0.360 1.00 94.31 392 VAL A N 1
ATOM 3145 C CA . VAL A 1 392 ? 12.644 5.800 1.029 1.00 94.31 392 VAL A CA 1
ATOM 3146 C C . VAL A 1 392 ? 13.808 5.909 0.042 1.00 94.31 392 VAL A C 1
ATOM 3148 O O . VAL A 1 392 ? 13.884 5.092 -0.880 1.00 94.31 392 VAL A O 1
ATOM 3151 N N . PRO A 1 393 ? 14.726 6.879 0.209 1.00 91.06 393 PRO A N 1
ATOM 3152 C CA . PRO A 1 393 ? 15.957 6.945 -0.571 1.00 91.06 393 PRO A CA 1
ATOM 3153 C C . PRO A 1 393 ? 16.959 5.867 -0.139 1.00 91.06 393 PRO A C 1
ATOM 3155 O O . PRO A 1 393 ? 17.128 5.592 1.047 1.00 91.06 393 PRO A O 1
ATOM 3158 N N . THR A 1 394 ? 17.649 5.271 -1.113 1.00 86.25 394 THR A N 1
ATOM 3159 C CA . THR A 1 394 ? 18.709 4.266 -0.898 1.00 86.25 394 THR A CA 1
ATOM 3160 C C . THR A 1 394 ? 19.951 4.517 -1.761 1.00 86.25 394 THR A C 1
ATOM 3162 O O . THR A 1 394 ? 20.809 3.646 -1.881 1.00 86.25 394 THR A O 1
ATOM 3165 N N . GLY A 1 395 ? 20.068 5.688 -2.392 1.00 72.56 395 GLY A N 1
ATOM 3166 C CA . GLY A 1 395 ? 21.167 6.042 -3.292 1.00 72.56 395 GLY A CA 1
ATOM 3167 C C . GLY A 1 395 ? 22.503 6.296 -2.594 1.00 72.56 395 GLY A C 1
ATOM 3168 O O . GLY A 1 395 ? 22.830 5.674 -1.586 1.00 72.56 395 GLY A O 1
ATOM 3169 N N . ILE A 1 396 ? 23.321 7.195 -3.150 1.00 58.75 396 ILE A N 1
ATOM 3170 C CA . ILE A 1 396 ? 24.676 7.484 -2.641 1.00 58.75 396 ILE A CA 1
ATOM 3171 C C . ILE A 1 396 ? 24.626 7.786 -1.128 1.00 58.75 396 ILE A C 1
ATOM 3173 O O . ILE A 1 396 ? 23.802 8.579 -0.667 1.00 58.75 396 ILE A O 1
ATOM 3177 N N . LEU A 1 397 ? 25.487 7.097 -0.363 1.00 55.56 397 LEU A N 1
ATOM 3178 C CA . LEU A 1 397 ? 25.554 7.093 1.112 1.00 55.56 397 LEU A CA 1
ATOM 3179 C C . LEU A 1 397 ? 24.270 6.644 1.843 1.00 55.56 397 LEU A C 1
ATOM 3181 O O . LEU A 1 397 ? 24.163 6.824 3.051 1.00 55.56 397 LEU A O 1
ATOM 3185 N N . GLY A 1 398 ? 23.301 6.044 1.146 1.00 53.88 398 GLY A N 1
ATOM 3186 C CA . GLY A 1 398 ? 22.000 5.664 1.709 1.00 53.88 398 GLY A CA 1
ATOM 3187 C C . GLY A 1 398 ? 21.073 6.849 1.997 1.00 53.88 398 GLY A C 1
ATOM 3188 O O . GLY A 1 398 ? 20.089 6.673 2.708 1.00 53.88 398 GLY A O 1
ATOM 3189 N N . ILE A 1 399 ? 21.399 8.040 1.477 1.00 52.44 399 ILE A N 1
ATOM 3190 C CA . ILE A 1 399 ? 20.690 9.300 1.762 1.00 52.44 399 ILE A CA 1
ATOM 3191 C C . ILE A 1 399 ? 20.196 9.969 0.469 1.00 52.44 399 ILE A C 1
ATOM 3193 O O . ILE A 1 399 ? 19.136 10.588 0.466 1.00 52.44 399 ILE A O 1
ATOM 3197 N N . MET A 1 400 ? 20.911 9.833 -0.657 1.00 62.53 400 MET A N 1
ATOM 3198 C CA . MET A 1 400 ? 20.473 10.436 -1.925 1.00 62.53 400 MET A CA 1
ATOM 3199 C C . MET A 1 400 ? 19.308 9.672 -2.580 1.00 62.53 400 MET A C 1
ATOM 3201 O O . MET A 1 400 ? 19.285 8.444 -2.604 1.00 62.53 400 MET A O 1
ATOM 3205 N N . GLY A 1 401 ? 18.356 10.402 -3.168 1.00 60.47 401 GLY A N 1
ATOM 3206 C CA . GLY A 1 401 ? 17.119 9.845 -3.737 1.00 60.47 401 GLY A CA 1
ATOM 3207 C C . GLY A 1 401 ? 17.207 9.262 -5.153 1.00 60.47 401 GLY A C 1
ATOM 3208 O O . GLY A 1 401 ? 16.183 8.895 -5.713 1.00 60.47 401 GLY A O 1
ATOM 3209 N N . ASN A 1 402 ? 18.390 9.158 -5.771 1.00 76.56 402 ASN A N 1
ATOM 3210 C CA . ASN A 1 402 ? 18.531 8.624 -7.139 1.00 76.56 402 ASN A CA 1
ATOM 3211 C C . ASN A 1 402 ? 18.264 7.105 -7.258 1.00 76.56 402 ASN A C 1
ATOM 3213 O O . ASN A 1 402 ? 18.151 6.574 -8.366 1.00 76.56 402 ASN A O 1
ATOM 3217 N N . LYS A 1 403 ? 18.203 6.414 -6.118 1.00 88.81 403 LYS A N 1
ATOM 3218 C CA . LYS A 1 403 ? 17.760 5.028 -5.928 1.00 88.81 403 LYS A CA 1
ATOM 3219 C C . LYS A 1 403 ? 16.861 4.995 -4.698 1.00 88.81 403 LYS A C 1
ATOM 3221 O O . LYS A 1 403 ? 16.968 5.876 -3.840 1.00 88.81 403 LYS A O 1
ATOM 3226 N N . GLY A 1 404 ? 15.992 4.000 -4.613 1.00 94.50 404 GLY A N 1
ATOM 3227 C CA . GLY A 1 404 ? 15.067 3.873 -3.494 1.00 94.50 404 GLY A CA 1
ATOM 3228 C C . GLY A 1 404 ? 13.720 3.315 -3.901 1.00 94.50 404 GLY A C 1
ATOM 3229 O O . GLY A 1 404 ? 13.583 2.689 -4.955 1.00 94.50 404 GLY A O 1
ATOM 3230 N N . GLY A 1 405 ? 12.725 3.551 -3.055 1.00 96.75 405 GLY A N 1
ATOM 3231 C CA . GLY A 1 405 ? 11.355 3.108 -3.266 1.00 96.75 405 GLY A CA 1
ATOM 3232 C C . GLY A 1 405 ? 10.341 4.190 -2.938 1.00 96.75 405 GLY A C 1
ATOM 3233 O O . GLY A 1 405 ? 10.542 4.989 -2.028 1.00 96.75 405 GLY A O 1
ATOM 3234 N N . VAL A 1 406 ? 9.231 4.188 -3.663 1.00 97.94 406 VAL A N 1
ATOM 3235 C CA . VAL A 1 406 ? 8.038 4.978 -3.356 1.00 97.94 406 VAL A CA 1
ATOM 3236 C C . VAL A 1 406 ? 6.852 4.044 -3.166 1.00 97.94 406 VAL A C 1
ATOM 3238 O O . VAL A 1 406 ? 6.729 3.044 -3.875 1.00 97.94 406 VAL A O 1
ATOM 3241 N N . GLY A 1 407 ? 5.991 4.358 -2.206 1.00 98.50 407 GLY A N 1
ATOM 3242 C CA . GLY A 1 407 ? 4.831 3.557 -1.843 1.00 98.50 407 GLY A CA 1
ATOM 3243 C C . GLY A 1 407 ? 3.547 4.367 -1.892 1.00 98.50 407 GLY A C 1
ATOM 3244 O O . GLY A 1 407 ? 3.511 5.507 -1.433 1.00 98.50 407 GLY A O 1
ATOM 3245 N N . ILE A 1 408 ? 2.484 3.764 -2.417 1.00 98.69 408 ILE A N 1
ATOM 3246 C CA . ILE A 1 408 ? 1.110 4.258 -2.298 1.00 98.69 408 ILE A CA 1
ATOM 3247 C C . ILE A 1 408 ? 0.279 3.155 -1.662 1.00 98.69 408 ILE A C 1
ATOM 3249 O O . ILE A 1 408 ? 0.229 2.037 -2.183 1.00 98.69 408 ILE A O 1
ATOM 3253 N N . ARG A 1 409 ? -0.424 3.487 -0.582 1.00 97.94 409 ARG A N 1
ATOM 3254 C CA . ARG A 1 409 ? -1.440 2.622 0.010 1.00 97.94 409 ARG A CA 1
ATOM 3255 C C . ARG A 1 409 ? -2.803 3.277 -0.019 1.00 97.94 409 ARG A C 1
ATOM 3257 O O . ARG A 1 409 ? -2.920 4.497 0.035 1.00 97.94 409 ARG A O 1
ATOM 3264 N N . PHE A 1 410 ? -3.834 2.450 -0.062 1.00 97.25 410 PHE A N 1
ATOM 3265 C CA . PHE A 1 410 ? -5.213 2.856 0.173 1.00 97.25 410 PHE A CA 1
ATOM 3266 C C . PHE A 1 410 ? -6.036 1.643 0.593 1.00 97.25 410 PHE A C 1
ATOM 3268 O O . PHE A 1 410 ? -5.625 0.493 0.423 1.00 97.25 410 PHE A O 1
ATOM 3275 N N . THR A 1 411 ? -7.206 1.899 1.156 1.00 94.81 411 THR A N 1
ATOM 3276 C CA . THR A 1 411 ? -8.201 0.873 1.438 1.00 94.81 411 THR A CA 1
ATOM 3277 C C . THR A 1 411 ? -9.313 1.001 0.410 1.00 94.81 411 THR A C 1
ATOM 3279 O O . THR A 1 411 ? -9.859 2.085 0.232 1.00 94.81 411 THR A O 1
ATOM 3282 N N . ILE A 1 412 ? -9.647 -0.092 -0.269 1.00 92.06 412 ILE A N 1
ATOM 3283 C CA . ILE A 1 412 ? -10.860 -0.179 -1.080 1.00 92.06 412 ILE A CA 1
ATOM 3284 C C . ILE A 1 412 ? -11.852 -1.077 -0.354 1.00 92.06 412 ILE A C 1
ATOM 3286 O O . ILE A 1 412 ? -11.543 -2.236 -0.053 1.00 92.06 412 ILE A O 1
ATOM 3290 N N . GLN A 1 413 ? -13.020 -0.531 -0.021 1.00 86.81 413 GLN A N 1
ATOM 3291 C CA . GLN A 1 413 ? -13.998 -1.206 0.835 1.00 86.81 413 GLN A CA 1
ATOM 3292 C C . GLN A 1 413 ? -13.340 -1.686 2.148 1.00 86.81 413 GLN A C 1
ATOM 3294 O O . GLN A 1 413 ? -12.904 -0.864 2.950 1.00 86.81 413 GLN A O 1
ATOM 3299 N N . ASN A 1 414 ? -13.207 -3.005 2.352 1.00 84.38 414 ASN A N 1
ATOM 3300 C CA . ASN A 1 414 ? -12.587 -3.604 3.539 1.00 84.38 414 ASN A CA 1
ATOM 3301 C C . ASN A 1 414 ? -11.203 -4.227 3.289 1.00 84.38 414 ASN A C 1
ATOM 3303 O O . ASN A 1 414 ? -10.729 -5.052 4.076 1.00 84.38 414 ASN A O 1
ATOM 3307 N N . THR A 1 415 ? -10.576 -3.914 2.153 1.00 92.06 415 THR A N 1
ATOM 3308 C CA . THR A 1 415 ? -9.309 -4.526 1.728 1.00 92.06 415 THR A CA 1
ATOM 3309 C C . THR A 1 415 ? -8.248 -3.459 1.527 1.00 92.06 415 THR A C 1
ATOM 3311 O O . THR A 1 415 ? -8.427 -2.516 0.759 1.00 92.06 415 THR A O 1
ATOM 3314 N N . SER A 1 416 ? -7.129 -3.606 2.228 1.00 96.25 416 SER A N 1
ATOM 3315 C CA . SER A 1 416 ? -5.998 -2.686 2.147 1.00 96.25 416 SER A CA 1
ATOM 3316 C C . SER A 1 416 ? -5.009 -3.118 1.061 1.00 96.25 416 SER A C 1
ATOM 3318 O O . SER A 1 416 ? -4.556 -4.264 1.028 1.00 96.25 416 SER A O 1
ATOM 3320 N N . LEU A 1 417 ? -4.678 -2.195 0.156 1.00 98.56 417 LEU A N 1
ATOM 3321 C CA . LEU A 1 417 ? -3.715 -2.402 -0.922 1.00 98.56 417 LEU A CA 1
ATOM 3322 C C . LEU A 1 417 ? -2.496 -1.504 -0.706 1.00 98.56 417 LEU A C 1
ATOM 3324 O O . LEU A 1 417 ? -2.639 -0.338 -0.340 1.00 98.56 417 LEU A O 1
ATOM 3328 N N . CYS A 1 418 ? -1.307 -2.034 -0.984 1.00 98.75 418 CYS A N 1
ATOM 3329 C CA . CYS A 1 418 ? -0.050 -1.290 -0.996 1.00 98.75 418 CYS A CA 1
ATOM 3330 C C . CYS A 1 418 ? 0.724 -1.580 -2.285 1.00 98.75 418 CYS A C 1
ATOM 3332 O O . CYS A 1 418 ? 1.035 -2.729 -2.596 1.00 98.75 418 CYS A O 1
ATOM 3334 N N . PHE A 1 419 ? 1.067 -0.531 -3.022 1.00 98.94 419 PHE A N 1
ATOM 3335 C CA . PHE A 1 419 ? 1.876 -0.591 -4.232 1.00 98.94 419 PHE A CA 1
ATOM 3336 C C . PHE A 1 419 ? 3.220 0.069 -3.958 1.00 98.94 419 PHE A C 1
ATOM 3338 O O . PHE A 1 419 ? 3.258 1.226 -3.548 1.00 98.94 419 PHE A O 1
ATOM 3345 N N . VAL A 1 420 ? 4.311 -0.649 -4.202 1.00 98.88 420 VAL A N 1
ATOM 3346 C CA . VAL A 1 420 ? 5.681 -0.148 -4.061 1.00 98.88 420 VAL A CA 1
ATOM 3347 C C . VAL A 1 420 ? 6.343 -0.166 -5.429 1.00 98.88 420 VAL A C 1
ATOM 3349 O O . VAL A 1 420 ? 6.360 -1.205 -6.081 1.00 98.88 420 VAL A O 1
ATOM 3352 N N . ASN A 1 421 ? 6.893 0.967 -5.862 1.00 98.88 421 ASN A N 1
ATOM 3353 C CA . ASN A 1 421 ? 7.792 1.043 -7.009 1.00 98.88 421 ASN A CA 1
ATOM 3354 C C . ASN A 1 421 ? 9.214 1.321 -6.520 1.00 98.88 421 ASN A C 1
ATOM 3356 O O . ASN A 1 421 ? 9.407 2.263 -5.753 1.00 98.88 421 ASN A O 1
ATOM 3360 N N . SER A 1 422 ? 10.205 0.557 -6.975 1.00 98.50 422 SER A N 1
ATOM 3361 C CA . SER A 1 422 ? 11.603 0.766 -6.588 1.00 98.50 422 SER A CA 1
ATOM 3362 C C . SER A 1 422 ? 12.580 0.787 -7.757 1.00 98.50 422 SER A C 1
ATOM 3364 O O . SER A 1 422 ? 12.373 0.136 -8.778 1.00 98.50 422 SER A O 1
ATOM 3366 N N . HIS A 1 423 ? 13.688 1.491 -7.554 1.00 98.06 423 HIS A N 1
ATOM 3367 C CA . HIS A 1 423 ? 14.882 1.419 -8.383 1.00 98.06 423 HIS A CA 1
ATOM 3368 C C . HIS A 1 423 ? 16.062 1.048 -7.481 1.00 98.06 423 HIS A C 1
ATOM 3370 O O . HIS A 1 423 ? 16.562 1.896 -6.737 1.00 98.06 423 HIS A O 1
ATOM 3376 N N . LEU A 1 424 ? 16.474 -0.221 -7.528 1.00 97.19 424 LEU A N 1
ATOM 3377 C CA . LEU A 1 424 ? 17.535 -0.761 -6.667 1.00 97.19 424 LEU A CA 1
ATOM 3378 C C . LEU A 1 424 ? 18.927 -0.570 -7.289 1.00 97.19 424 LEU A C 1
ATOM 3380 O O . LEU A 1 424 ? 19.055 -0.238 -8.472 1.00 97.19 424 LEU A O 1
ATOM 3384 N N . ALA A 1 425 ? 19.977 -0.771 -6.492 1.00 95.25 425 ALA A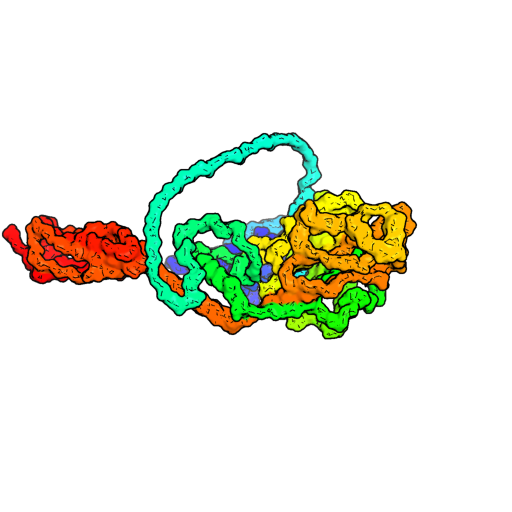 N 1
ATOM 3385 C CA . ALA A 1 425 ? 21.364 -0.625 -6.920 1.00 95.25 425 ALA A CA 1
ATOM 3386 C C . ALA A 1 425 ? 21.708 -1.386 -8.213 1.00 95.25 425 ALA A C 1
ATOM 3388 O O . ALA A 1 425 ? 21.432 -2.578 -8.376 1.00 95.25 425 ALA A O 1
ATOM 3389 N N . ALA A 1 426 ? 22.359 -0.668 -9.128 1.00 92.75 426 ALA A N 1
ATOM 3390 C CA . ALA A 1 426 ? 22.808 -1.176 -10.419 1.00 92.75 426 ALA A CA 1
ATOM 3391 C C . ALA A 1 426 ? 24.146 -1.933 -10.306 1.00 92.75 426 ALA A C 1
ATOM 3393 O O . ALA A 1 426 ? 24.747 -1.982 -9.241 1.00 92.75 426 ALA A O 1
ATOM 3394 N N . HIS A 1 427 ? 24.630 -2.446 -11.442 1.00 92.00 427 HIS A N 1
ATOM 3395 C CA . HIS A 1 427 ? 25.842 -3.269 -11.609 1.00 92.00 427 HIS A CA 1
ATOM 3396 C C . HIS A 1 427 ? 25.655 -4.750 -11.270 1.00 92.00 427 HIS A C 1
ATOM 3398 O O . HIS A 1 427 ? 24.762 -5.135 -10.520 1.00 92.00 427 HIS A O 1
ATOM 3404 N N . GLN A 1 428 ? 26.453 -5.603 -11.911 1.00 92.31 428 GLN A N 1
ATOM 3405 C CA . GLN A 1 428 ? 26.230 -7.047 -11.940 1.00 92.31 428 GLN A CA 1
ATOM 3406 C C . GLN A 1 428 ? 26.495 -7.697 -10.574 1.00 92.31 428 GLN A C 1
ATOM 3408 O O . GLN A 1 428 ? 25.731 -8.557 -10.142 1.00 92.31 428 GLN A O 1
ATOM 3413 N N . GLU A 1 429 ? 27.477 -7.186 -9.851 1.00 94.50 429 GLU A N 1
ATOM 3414 C CA . GLU A 1 429 ? 28.072 -7.750 -8.643 1.00 94.50 429 GLU A CA 1
ATOM 3415 C C . GLU A 1 429 ? 27.381 -7.241 -7.368 1.00 94.50 429 GLU A C 1
ATOM 3417 O O . GLU A 1 429 ? 27.509 -7.838 -6.306 1.00 94.50 429 GLU A O 1
ATOM 3422 N N . GLU A 1 430 ? 26.580 -6.178 -7.480 1.00 94.62 430 GLU A N 1
ATOM 3423 C CA . GLU A 1 430 ? 25.945 -5.461 -6.363 1.00 94.62 430 GLU A CA 1
ATOM 3424 C C . GLU A 1 430 ? 24.673 -6.152 -5.829 1.00 94.62 430 GLU A C 1
ATOM 3426 O O . GLU A 1 430 ? 23.676 -5.506 -5.496 1.00 94.62 430 GLU A O 1
ATOM 3431 N N . ILE A 1 431 ? 24.676 -7.487 -5.755 1.00 94.31 431 ILE A N 1
ATOM 3432 C CA . ILE A 1 431 ? 23.522 -8.263 -5.277 1.00 94.31 431 ILE A CA 1
ATOM 3433 C C . ILE A 1 431 ? 23.222 -7.983 -3.801 1.00 94.31 431 ILE A C 1
ATOM 3435 O O . ILE A 1 431 ? 22.069 -7.748 -3.442 1.00 94.31 431 ILE A O 1
ATOM 3439 N N . ASP A 1 432 ? 24.254 -7.925 -2.958 1.00 93.94 432 ASP A N 1
ATOM 3440 C CA . ASP A 1 432 ? 24.103 -7.647 -1.529 1.00 93.94 432 ASP A CA 1
ATOM 3441 C C . ASP A 1 432 ? 23.604 -6.223 -1.294 1.00 93.94 432 ASP A C 1
ATOM 3443 O O . ASP A 1 432 ? 22.779 -5.987 -0.409 1.00 93.94 432 ASP A O 1
ATOM 3447 N N . ARG A 1 433 ? 24.030 -5.275 -2.138 1.00 94.56 433 ARG A N 1
ATOM 3448 C CA . ARG A 1 433 ? 23.519 -3.909 -2.084 1.00 94.56 433 ARG A CA 1
ATOM 3449 C C . ARG A 1 433 ? 22.046 -3.842 -2.479 1.00 94.56 433 ARG A C 1
ATOM 3451 O O . ARG A 1 433 ? 21.286 -3.204 -1.760 1.00 94.56 433 ARG A O 1
ATOM 3458 N N . ARG A 1 434 ? 21.614 -4.528 -3.545 1.00 96.00 434 ARG A N 1
ATOM 3459 C CA . ARG A 1 434 ? 20.180 -4.637 -3.896 1.00 96.00 434 ARG A CA 1
ATOM 3460 C C . ARG A 1 434 ? 19.364 -5.251 -2.766 1.00 96.00 434 ARG A C 1
ATOM 3462 O O . ARG A 1 434 ? 18.288 -4.756 -2.437 1.00 96.00 434 ARG A O 1
ATOM 3469 N N . ASN A 1 435 ? 19.900 -6.297 -2.141 1.00 96.25 435 ASN A N 1
ATOM 3470 C CA . ASN A 1 435 ? 19.272 -6.936 -0.994 1.00 96.25 435 ASN A CA 1
ATOM 3471 C C . ASN A 1 435 ? 19.136 -5.968 0.193 1.00 96.25 435 ASN A C 1
ATOM 3473 O O . ASN A 1 435 ? 18.110 -5.967 0.875 1.00 96.25 435 ASN A O 1
ATOM 3477 N N . GLN A 1 436 ? 20.150 -5.134 0.435 1.00 95.12 436 GLN A N 1
ATOM 3478 C CA . GLN A 1 436 ? 20.103 -4.103 1.466 1.00 95.12 436 GLN A CA 1
ATOM 3479 C C . GLN A 1 436 ? 19.126 -2.974 1.114 1.00 95.12 436 GLN A C 1
ATOM 3481 O O . GLN A 1 436 ? 18.368 -2.563 1.984 1.00 95.12 436 GLN A O 1
ATOM 3486 N N . ASP A 1 437 ? 19.084 -2.517 -0.140 1.00 96.00 437 ASP A N 1
ATOM 3487 C CA . ASP A 1 437 ? 18.121 -1.508 -0.598 1.00 96.00 437 ASP A CA 1
ATOM 3488 C C . ASP A 1 437 ? 16.677 -1.992 -0.373 1.00 96.00 437 ASP A C 1
ATOM 3490 O O . ASP A 1 437 ? 15.852 -1.244 0.150 1.00 96.00 437 ASP A O 1
ATOM 3494 N N . TYR A 1 438 ? 16.376 -3.261 -0.686 1.00 97.50 438 TYR A N 1
ATOM 3495 C CA . TYR A 1 438 ? 15.081 -3.874 -0.362 1.00 97.50 438 TYR A CA 1
ATOM 3496 C C . TYR A 1 438 ? 14.781 -3.809 1.143 1.00 97.50 438 TYR A C 1
ATOM 3498 O O . TYR A 1 438 ? 13.708 -3.347 1.532 1.00 97.50 438 TYR A O 1
ATOM 3506 N N . LYS A 1 439 ? 15.724 -4.245 1.992 1.00 96.25 439 LYS A N 1
ATOM 3507 C CA . LYS A 1 439 ? 15.553 -4.255 3.457 1.00 96.25 439 LYS A CA 1
ATOM 3508 C C . LYS A 1 439 ? 15.342 -2.848 4.004 1.00 96.25 439 LYS A C 1
ATOM 3510 O O . LYS A 1 439 ? 14.525 -2.653 4.901 1.00 96.25 439 LYS A O 1
ATOM 3515 N N . ASP A 1 440 ? 16.050 -1.864 3.464 1.00 95.56 440 ASP A N 1
ATOM 3516 C CA . ASP A 1 440 ? 15.902 -0.461 3.832 1.00 95.56 440 ASP A CA 1
ATOM 3517 C C . ASP A 1 440 ? 14.507 0.057 3.472 1.00 95.56 440 ASP A C 1
ATOM 3519 O O . ASP A 1 440 ? 13.849 0.648 4.323 1.00 95.56 440 ASP A O 1
ATOM 3523 N N . ILE A 1 441 ? 14.016 -0.214 2.259 1.00 97.38 441 ILE A N 1
ATOM 3524 C CA . ILE A 1 441 ? 12.668 0.190 1.834 1.00 97.38 441 ILE A CA 1
ATOM 3525 C C . ILE A 1 441 ? 11.599 -0.506 2.690 1.00 97.38 441 ILE A C 1
ATOM 3527 O O . ILE A 1 441 ? 10.729 0.169 3.238 1.00 97.38 441 ILE A O 1
ATOM 3531 N N . GLU A 1 442 ? 11.684 -1.830 2.865 1.00 96.50 442 GLU A N 1
ATOM 3532 C CA . GLU A 1 442 ? 10.734 -2.609 3.673 1.00 96.50 442 GLU A CA 1
ATOM 3533 C C . GLU A 1 442 ? 10.686 -2.113 5.126 1.00 96.50 442 GLU A C 1
ATOM 3535 O O . GLU A 1 442 ? 9.610 -1.945 5.704 1.00 96.50 442 GLU A O 1
ATOM 3540 N N . SER A 1 443 ? 11.853 -1.851 5.719 1.00 93.75 443 SER A N 1
ATOM 3541 C CA . SER A 1 443 ? 11.962 -1.490 7.131 1.00 93.75 443 SER A CA 1
ATOM 3542 C C . SER A 1 443 ? 11.736 -0.014 7.421 1.00 93.75 443 SER A C 1
ATOM 3544 O O . SER A 1 443 ? 11.345 0.282 8.547 1.00 93.75 443 SER A O 1
ATOM 3546 N N . LYS A 1 444 ? 11.936 0.910 6.473 1.00 95.25 444 LYS A N 1
ATOM 3547 C CA . LYS A 1 444 ? 11.829 2.363 6.717 1.00 95.25 444 LYS A CA 1
ATOM 3548 C C . LYS A 1 444 ? 10.539 2.985 6.194 1.00 95.25 444 LYS A C 1
ATOM 3550 O O . LYS A 1 444 ? 10.131 3.997 6.750 1.00 95.25 444 LYS A O 1
ATOM 3555 N N . MET A 1 445 ? 9.882 2.393 5.193 1.00 96.25 445 MET A N 1
ATOM 3556 C CA . MET A 1 445 ? 8.646 2.958 4.643 1.00 96.25 445 MET A CA 1
ATOM 3557 C C . MET A 1 445 ? 7.523 2.930 5.692 1.00 96.25 445 MET A C 1
ATOM 3559 O O . MET A 1 445 ? 7.224 1.873 6.263 1.00 96.25 445 MET A O 1
ATOM 3563 N N . ARG A 1 446 ? 6.929 4.090 5.979 1.00 96.25 446 ARG A N 1
ATOM 3564 C CA . ARG A 1 446 ? 5.890 4.296 6.996 1.00 96.25 446 ARG A CA 1
ATOM 3565 C C . ARG A 1 446 ? 4.768 5.181 6.472 1.00 96.25 446 ARG A C 1
ATOM 3567 O O . ARG A 1 446 ? 4.984 6.341 6.147 1.00 96.25 446 ARG A O 1
ATOM 3574 N N . PHE A 1 447 ? 3.554 4.648 6.504 1.00 91.12 447 PHE A N 1
ATOM 3575 C CA . PHE A 1 447 ? 2.318 5.367 6.213 1.00 91.12 447 PHE A CA 1
ATOM 3576 C C . PHE A 1 447 ? 1.807 6.012 7.506 1.00 91.12 447 PHE A C 1
ATOM 3578 O O . PHE A 1 447 ? 1.349 5.321 8.423 1.00 91.12 447 PHE A O 1
ATOM 3585 N N . LYS A 1 448 ? 1.993 7.331 7.604 1.00 86.25 448 LYS A N 1
ATOM 3586 C CA . LYS A 1 448 ? 1.912 8.127 8.837 1.00 86.25 448 LYS A CA 1
ATOM 3587 C C . LYS A 1 448 ? 0.508 8.619 9.177 1.00 86.25 448 LYS A C 1
ATOM 3589 O O . LYS A 1 448 ? 0.340 9.180 10.251 1.00 86.25 448 LYS A O 1
ATOM 3594 N N . GLN A 1 449 ? -0.498 8.373 8.336 1.00 83.62 449 GLN A N 1
ATOM 3595 C CA . GLN A 1 449 ? -1.892 8.697 8.676 1.00 83.62 449 GLN A CA 1
ATOM 3596 C C . GLN A 1 449 ? -2.445 7.871 9.862 1.00 83.62 449 GLN A C 1
ATOM 3598 O O . GLN A 1 449 ? -3.564 8.114 10.306 1.00 83.62 449 GLN A O 1
ATOM 3603 N N . PHE A 1 450 ? -1.700 6.870 10.347 1.00 80.06 450 PHE A N 1
ATOM 3604 C CA . PHE A 1 450 ? -2.082 5.985 11.449 1.00 80.06 450 PHE A CA 1
ATOM 3605 C C . PHE A 1 450 ? -1.117 6.109 12.630 1.00 80.06 450 PHE A C 1
ATOM 3607 O O . PHE A 1 450 ? 0.075 6.356 12.435 1.00 80.06 450 PHE A O 1
ATOM 3614 N N . PHE A 1 451 ? -1.611 5.837 13.841 1.00 76.50 451 PHE A N 1
ATOM 3615 C CA . PHE A 1 451 ? -0.784 5.715 15.037 1.00 76.50 451 PHE A CA 1
ATOM 3616 C C . PHE A 1 451 ? -0.934 4.318 15.683 1.00 76.50 451 PHE A C 1
ATOM 3618 O O . PHE A 1 451 ? -2.034 3.960 16.113 1.00 76.50 451 PHE A O 1
ATOM 3625 N N . PRO A 1 452 ? 0.145 3.508 15.758 1.00 85.94 452 PRO A N 1
ATOM 3626 C CA . PRO A 1 452 ? 1.451 3.732 15.131 1.00 85.94 452 PRO A CA 1
ATOM 3627 C C . PRO A 1 452 ? 1.371 3.698 13.586 1.00 85.94 452 PRO A C 1
ATOM 3629 O O . PRO A 1 452 ? 0.445 3.090 13.042 1.00 85.94 452 PRO A O 1
ATOM 3632 N N . PRO A 1 453 ? 2.340 4.306 12.867 1.00 87.06 453 PRO A N 1
ATOM 3633 C CA . PRO A 1 453 ? 2.364 4.285 11.406 1.00 87.06 453 PRO A CA 1
ATOM 3634 C C . PRO A 1 453 ? 2.398 2.866 10.848 1.00 87.06 453 PRO A C 1
ATOM 3636 O O . PRO A 1 453 ? 3.150 2.018 11.336 1.00 87.06 453 PRO A O 1
ATOM 3639 N N . LEU A 1 454 ? 1.636 2.628 9.781 1.00 91.31 454 LEU A N 1
ATOM 3640 C CA . LEU A 1 454 ? 1.634 1.329 9.115 1.00 91.31 454 LEU A CA 1
ATOM 3641 C C . LEU A 1 454 ? 2.900 1.131 8.285 1.00 91.31 454 LEU A C 1
ATOM 3643 O O . LEU A 1 454 ? 3.429 2.055 7.669 1.00 91.31 454 LEU A O 1
ATOM 3647 N N . THR A 1 455 ? 3.353 -0.110 8.225 1.00 96.25 455 THR A N 1
ATOM 3648 C CA . THR A 1 455 ? 4.421 -0.585 7.347 1.00 96.25 455 THR A CA 1
ATOM 3649 C C . THR A 1 455 ? 3.841 -1.189 6.067 1.00 96.25 455 THR A C 1
ATOM 3651 O O . THR A 1 455 ? 2.639 -1.440 5.955 1.00 96.25 455 THR A O 1
ATOM 3654 N N . ILE A 1 456 ? 4.698 -1.490 5.087 1.00 97.38 456 ILE A N 1
ATOM 3655 C CA . ILE A 1 456 ? 4.288 -2.225 3.877 1.00 97.38 456 ILE A CA 1
ATOM 3656 C C . ILE A 1 456 ? 3.633 -3.565 4.251 1.00 97.38 456 ILE A C 1
ATOM 3658 O O . ILE A 1 456 ? 2.603 -3.923 3.684 1.00 97.38 456 ILE A O 1
ATOM 3662 N N . ALA A 1 457 ? 4.195 -4.277 5.233 1.00 95.50 457 ALA A N 1
ATOM 3663 C CA . ALA A 1 457 ? 3.759 -5.615 5.627 1.00 95.50 457 ALA A CA 1
ATOM 3664 C C . ALA A 1 457 ? 2.368 -5.659 6.279 1.00 95.50 457 ALA A C 1
ATOM 3666 O O . ALA A 1 457 ? 1.796 -6.744 6.367 1.00 95.50 457 ALA A O 1
ATOM 3667 N N . ASP A 1 458 ? 1.823 -4.510 6.689 1.00 94.62 458 ASP A N 1
ATOM 3668 C CA . ASP A 1 458 ? 0.528 -4.439 7.364 1.00 94.62 458 ASP A CA 1
ATOM 3669 C C . ASP A 1 458 ? -0.685 -4.563 6.428 1.00 94.62 458 ASP A C 1
ATOM 3671 O O . ASP A 1 458 ? -1.821 -4.636 6.892 1.00 94.62 458 ASP A O 1
ATOM 3675 N N . HIS A 1 459 ? -0.462 -4.589 5.113 1.00 96.81 459 HIS A N 1
ATOM 3676 C CA . HIS A 1 459 ? -1.525 -4.563 4.110 1.00 96.81 459 HIS A CA 1
ATOM 3677 C C . HIS A 1 459 ? -1.943 -5.970 3.661 1.00 96.81 459 HIS A C 1
ATOM 3679 O O . HIS A 1 459 ? -1.127 -6.889 3.580 1.00 96.81 459 HIS A O 1
ATOM 3685 N N . ASP A 1 460 ? -3.221 -6.126 3.303 1.00 95.44 460 ASP A N 1
ATOM 3686 C CA . ASP A 1 460 ? -3.790 -7.398 2.836 1.00 95.44 460 ASP A CA 1
ATOM 3687 C C . ASP A 1 460 ? -3.179 -7.848 1.501 1.00 95.44 460 ASP A C 1
ATOM 3689 O O . ASP A 1 460 ? -2.918 -9.037 1.281 1.00 95.44 460 ASP A O 1
ATOM 3693 N N . VAL A 1 461 ? -2.987 -6.881 0.601 1.00 98.31 461 VAL A N 1
ATOM 3694 C CA . VAL A 1 461 ? -2.520 -7.078 -0.770 1.00 98.31 461 VAL A CA 1
ATOM 3695 C C . VAL A 1 461 ? -1.374 -6.114 -1.039 1.00 98.31 461 VAL A C 1
ATOM 3697 O O . VAL A 1 461 ? -1.535 -4.897 -0.972 1.00 98.31 461 VAL A O 1
ATOM 3700 N N . ILE A 1 462 ? -0.209 -6.659 -1.371 1.00 98.81 462 ILE A N 1
ATOM 3701 C CA . ILE A 1 462 ? 1.002 -5.886 -1.632 1.00 98.81 462 ILE A CA 1
ATOM 3702 C C . ILE A 1 462 ? 1.507 -6.225 -3.030 1.00 98.81 462 ILE A C 1
ATOM 3704 O O . ILE A 1 462 ? 1.704 -7.399 -3.350 1.00 98.81 462 ILE A O 1
ATOM 3708 N N . PHE A 1 463 ? 1.772 -5.202 -3.836 1.00 98.94 463 PHE A N 1
ATOM 3709 C CA . PHE A 1 463 ? 2.471 -5.313 -5.112 1.00 98.94 463 PHE A CA 1
ATOM 3710 C C . PHE A 1 463 ? 3.797 -4.565 -5.028 1.00 98.94 463 PHE A C 1
ATOM 3712 O O . PHE A 1 463 ? 3.826 -3.399 -4.642 1.00 98.94 463 PHE A O 1
ATOM 3719 N N . TRP A 1 464 ? 4.885 -5.226 -5.412 1.00 98.88 464 TRP A N 1
ATOM 3720 C CA . TRP A 1 464 ? 6.210 -4.623 -5.502 1.00 98.88 464 TRP A CA 1
ATOM 3721 C C . TRP A 1 464 ? 6.683 -4.685 -6.947 1.00 98.88 464 TRP A C 1
ATOM 3723 O O . TRP A 1 464 ? 6.850 -5.765 -7.511 1.00 98.88 464 TRP A O 1
ATOM 3733 N N . ILE A 1 465 ? 6.875 -3.524 -7.554 1.00 98.88 465 ILE A N 1
ATOM 3734 C CA . ILE A 1 465 ? 7.252 -3.367 -8.954 1.00 98.88 465 ILE A CA 1
ATOM 3735 C C . ILE A 1 465 ? 8.531 -2.548 -9.068 1.00 98.88 465 ILE A C 1
ATOM 3737 O O . ILE A 1 465 ? 8.904 -1.837 -8.135 1.00 98.88 465 ILE A O 1
ATOM 3741 N N . GLY A 1 466 ? 9.195 -2.621 -10.214 1.00 98.75 466 GLY A N 1
ATOM 3742 C CA . GLY A 1 466 ? 10.256 -1.674 -10.525 1.00 98.75 466 GLY A CA 1
ATOM 3743 C C . GLY A 1 466 ? 11.407 -2.246 -11.330 1.00 98.75 466 GLY A C 1
ATOM 3744 O O . GLY A 1 466 ? 11.384 -3.411 -11.732 1.00 98.75 466 GLY A O 1
ATOM 3745 N N . ASP A 1 467 ? 12.433 -1.415 -11.492 1.00 98.81 467 ASP A N 1
ATOM 3746 C CA . ASP A 1 467 ? 13.770 -1.841 -11.893 1.00 98.81 467 ASP A CA 1
ATOM 3747 C C . ASP A 1 467 ? 14.504 -2.342 -10.642 1.00 98.81 467 ASP A C 1
ATOM 3749 O O . ASP A 1 467 ? 15.116 -1.587 -9.875 1.00 98.81 467 ASP A O 1
ATOM 3753 N N . LEU A 1 468 ? 14.393 -3.646 -10.405 1.00 98.62 468 LEU A N 1
ATOM 3754 C CA . LEU A 1 468 ? 15.040 -4.299 -9.273 1.00 98.62 468 LEU A CA 1
ATOM 3755 C C . LEU A 1 468 ? 16.517 -4.585 -9.544 1.00 98.62 468 LEU A C 1
ATOM 3757 O O . LEU A 1 468 ? 17.222 -5.010 -8.634 1.00 98.62 468 LEU A O 1
ATOM 3761 N N . ASN A 1 469 ? 16.992 -4.351 -10.771 1.00 98.44 469 ASN A N 1
ATOM 3762 C CA . ASN A 1 469 ? 18.388 -4.443 -11.191 1.00 98.44 469 ASN A CA 1
ATOM 3763 C C . ASN A 1 469 ? 19.104 -5.786 -10.943 1.00 98.44 469 ASN A C 1
ATOM 3765 O O . ASN A 1 469 ? 20.321 -5.862 -11.123 1.00 98.44 469 ASN A O 1
ATOM 3769 N N . TYR A 1 470 ? 18.397 -6.851 -10.560 1.00 98.25 470 TYR A N 1
ATOM 3770 C CA . TYR A 1 470 ? 18.975 -8.194 -10.493 1.00 98.25 470 TYR A CA 1
ATOM 3771 C C . TYR A 1 470 ? 19.359 -8.681 -11.890 1.00 98.25 470 TYR A C 1
ATOM 3773 O O . TYR A 1 470 ? 18.676 -8.401 -12.876 1.00 98.25 470 TYR A O 1
ATOM 3781 N N . ARG A 1 471 ? 20.491 -9.383 -11.976 1.00 98.12 471 ARG A N 1
ATOM 3782 C CA . ARG A 1 471 ? 21.121 -9.760 -13.246 1.00 98.12 471 ARG A CA 1
ATOM 3783 C C . ARG A 1 471 ? 21.153 -11.267 -13.471 1.00 98.12 471 ARG A C 1
ATOM 3785 O O . ARG A 1 471 ? 20.723 -12.046 -12.624 1.00 98.12 471 ARG A O 1
ATOM 3792 N N . VAL A 1 472 ? 21.681 -11.671 -14.623 1.00 97.62 472 VAL A N 1
ATOM 3793 C CA . VAL A 1 472 ? 21.918 -13.075 -14.978 1.00 97.62 472 VAL A CA 1
ATOM 3794 C C . VAL A 1 472 ? 23.401 -13.383 -14.798 1.00 97.62 472 VAL A C 1
ATOM 3796 O O . VAL A 1 472 ? 24.242 -12.755 -15.435 1.00 97.62 472 VAL A O 1
ATOM 3799 N N . ASP A 1 473 ? 23.734 -14.346 -13.936 1.00 95.25 473 ASP A N 1
ATOM 3800 C CA . ASP A 1 473 ? 25.123 -14.753 -13.673 1.00 95.25 473 ASP A CA 1
ATOM 3801 C C . ASP A 1 473 ? 25.614 -15.757 -14.727 1.00 95.25 473 ASP A C 1
ATOM 3803 O O . ASP A 1 473 ? 25.702 -16.965 -14.473 1.00 95.25 473 ASP A O 1
ATOM 3807 N N . MET A 1 474 ? 25.871 -15.265 -15.939 1.00 95.94 474 MET A N 1
ATOM 3808 C CA . MET A 1 474 ? 26.323 -16.058 -17.084 1.00 95.94 474 MET A CA 1
ATOM 3809 C C . MET A 1 474 ? 27.150 -15.195 -18.045 1.00 95.94 474 MET A C 1
ATOM 3811 O O . MET A 1 474 ? 27.004 -13.975 -18.061 1.00 95.94 474 MET A O 1
ATOM 3815 N N . ASP A 1 475 ? 28.025 -15.811 -18.842 1.00 95.12 475 ASP A N 1
ATOM 3816 C CA . ASP A 1 475 ? 28.792 -15.088 -19.854 1.00 95.12 475 ASP A CA 1
ATOM 3817 C C . ASP A 1 475 ? 27.896 -14.554 -20.985 1.00 95.12 475 ASP A C 1
ATOM 3819 O O . ASP A 1 475 ? 26.901 -15.170 -21.373 1.00 95.12 475 ASP A O 1
ATOM 3823 N N . ILE A 1 476 ? 28.275 -13.401 -21.536 1.00 95.06 476 ILE A N 1
ATOM 3824 C CA . ILE A 1 476 ? 27.461 -12.667 -22.509 1.00 95.06 476 ILE A CA 1
ATOM 3825 C C . ILE A 1 476 ? 27.170 -13.463 -23.791 1.00 95.06 476 ILE A C 1
ATOM 3827 O O . ILE A 1 476 ? 26.061 -13.395 -24.320 1.00 95.06 476 ILE A O 1
ATOM 3831 N N . ASN A 1 477 ? 28.130 -14.256 -24.276 1.00 95.56 477 ASN A N 1
ATOM 3832 C CA . ASN A 1 477 ? 27.986 -15.006 -25.524 1.00 95.56 477 ASN A CA 1
ATOM 3833 C C . ASN A 1 477 ? 26.966 -16.137 -25.367 1.00 95.56 477 ASN A C 1
ATOM 3835 O O . ASN A 1 477 ? 26.092 -16.303 -26.219 1.00 95.56 477 ASN A O 1
ATOM 3839 N N . THR A 1 478 ? 27.034 -16.871 -24.256 1.00 96.75 478 THR A N 1
ATOM 3840 C CA . THR A 1 478 ? 26.054 -17.906 -23.918 1.00 96.75 478 THR A CA 1
ATOM 3841 C C . THR A 1 478 ? 24.669 -17.301 -23.692 1.00 96.75 478 THR A C 1
ATOM 3843 O O . THR A 1 478 ? 23.676 -17.859 -24.162 1.00 96.75 478 THR A O 1
ATOM 3846 N N . VAL A 1 479 ? 24.584 -16.129 -23.048 1.00 97.12 479 VAL A N 1
ATOM 3847 C CA . VAL A 1 479 ? 23.312 -15.406 -22.887 1.00 97.12 479 VAL A CA 1
ATOM 3848 C C . VAL A 1 479 ? 22.696 -15.073 -24.247 1.00 97.12 479 VAL A C 1
ATOM 3850 O O . VAL A 1 479 ? 21.534 -15.404 -24.483 1.00 97.12 479 VAL A O 1
ATOM 3853 N N . HIS A 1 480 ? 23.465 -14.498 -25.175 1.00 96.38 480 HIS A N 1
ATOM 3854 C CA . HIS A 1 480 ? 22.971 -14.213 -26.524 1.00 96.38 480 HIS A CA 1
ATOM 3855 C C . HIS A 1 480 ? 22.565 -15.470 -27.298 1.00 96.38 480 HIS A C 1
ATOM 3857 O O . HIS A 1 480 ? 21.555 -15.435 -28.002 1.00 96.38 480 HIS A O 1
ATOM 3863 N N . ALA A 1 481 ? 23.307 -16.574 -27.164 1.00 97.25 481 ALA A N 1
ATOM 3864 C CA . ALA A 1 481 ? 22.962 -17.841 -27.806 1.00 97.25 481 ALA A CA 1
ATOM 3865 C C . ALA A 1 481 ? 21.594 -18.357 -27.330 1.00 97.25 481 ALA A C 1
ATOM 3867 O O . ALA A 1 481 ? 20.717 -18.621 -28.151 1.00 97.25 481 ALA A O 1
ATOM 3868 N N . PHE A 1 482 ? 21.367 -18.399 -26.014 1.00 98.00 482 PHE A N 1
ATOM 3869 C CA . PHE A 1 482 ? 20.086 -18.833 -25.455 1.00 98.00 482 PHE A CA 1
ATOM 3870 C C . PHE A 1 482 ? 18.929 -17.889 -25.792 1.00 98.00 482 PHE A C 1
ATOM 3872 O O . PHE A 1 482 ? 17.830 -18.363 -26.071 1.00 98.00 482 PHE A O 1
ATOM 3879 N N . ILE A 1 483 ? 19.153 -16.569 -25.810 1.00 96.62 483 ILE A N 1
ATOM 3880 C CA . ILE A 1 483 ? 18.124 -15.604 -26.232 1.00 96.62 483 ILE A CA 1
ATOM 3881 C C . ILE A 1 483 ? 17.746 -15.823 -27.700 1.00 96.62 483 ILE A C 1
ATOM 3883 O O . ILE A 1 483 ? 16.562 -15.825 -28.023 1.00 96.62 483 ILE A O 1
ATOM 3887 N N . LYS A 1 484 ? 18.733 -16.038 -28.580 1.00 96.06 484 LYS A N 1
ATOM 3888 C CA . LYS A 1 484 ? 18.510 -16.278 -30.014 1.00 96.06 484 LYS A CA 1
ATOM 3889 C C . LYS A 1 484 ? 17.700 -17.551 -30.276 1.00 96.06 484 LYS A C 1
ATOM 3891 O O . LYS A 1 484 ? 16.943 -17.597 -31.238 1.00 96.06 484 LYS A O 1
ATOM 3896 N N . GLU A 1 485 ? 17.867 -18.567 -29.436 1.00 96.62 485 GLU A N 1
ATOM 3897 C CA . GLU A 1 485 ? 17.104 -19.820 -29.487 1.00 96.62 485 GLU A CA 1
ATOM 3898 C C . GLU A 1 485 ? 15.788 -19.767 -28.688 1.00 96.62 485 GLU A C 1
ATOM 3900 O O . GLU A 1 485 ? 15.110 -20.785 -28.569 1.00 96.62 485 GLU A O 1
ATOM 3905 N N . GLU A 1 486 ? 15.437 -18.609 -28.115 1.00 95.12 486 GLU A N 1
ATOM 3906 C CA . GLU A 1 486 ? 14.272 -18.407 -27.236 1.00 95.12 486 GLU A CA 1
ATOM 3907 C C . GLU A 1 486 ? 14.236 -19.368 -26.025 1.00 95.12 486 GLU A C 1
ATOM 3909 O O . GLU A 1 486 ? 13.189 -19.685 -25.456 1.00 95.12 486 GLU A O 1
ATOM 3914 N N . GLN A 1 487 ? 15.410 -19.821 -25.574 1.00 96.12 487 GLN A N 1
ATOM 3915 C CA . GLN A 1 487 ? 15.569 -20.713 -24.429 1.00 96.12 487 GLN A CA 1
ATOM 3916 C C . GLN A 1 487 ? 15.839 -19.922 -23.145 1.00 96.12 487 GLN A C 1
ATOM 3918 O O . GLN A 1 487 ? 16.974 -19.773 -22.698 1.00 96.12 487 GLN A O 1
ATOM 3923 N N . PHE A 1 488 ? 14.784 -19.446 -22.483 1.00 96.75 488 PHE A N 1
ATOM 3924 C CA . PHE A 1 488 ? 14.946 -18.618 -21.275 1.00 96.75 488 PHE A CA 1
ATOM 3925 C C . PHE A 1 488 ? 15.192 -19.417 -19.990 1.00 96.75 488 PHE A C 1
ATOM 3927 O O . PHE A 1 488 ? 15.778 -18.903 -19.042 1.00 96.75 488 PHE A O 1
ATOM 3934 N N . LYS A 1 489 ? 14.789 -20.691 -19.932 1.00 96.19 489 LYS A N 1
ATOM 3935 C CA . LYS A 1 489 ? 14.888 -21.505 -18.707 1.00 96.19 489 LYS A CA 1
ATOM 3936 C C . LYS A 1 489 ? 16.326 -21.644 -18.163 1.00 96.19 489 LYS A C 1
ATOM 3938 O O . LYS A 1 489 ? 16.501 -21.458 -16.959 1.00 96.19 489 LYS A O 1
ATOM 3943 N N . PRO A 1 490 ? 17.362 -21.934 -18.980 1.00 96.88 490 PRO A N 1
ATOM 3944 C CA . PRO A 1 490 ? 18.746 -21.977 -18.497 1.00 96.88 490 PRO A CA 1
ATOM 3945 C C . PRO A 1 490 ? 19.232 -20.637 -17.929 1.00 96.88 490 PRO A C 1
ATOM 3947 O O . PRO A 1 490 ? 19.961 -20.625 -16.938 1.00 96.88 490 PRO A O 1
ATOM 3950 N N . LEU A 1 491 ? 18.791 -19.522 -18.519 1.00 97.62 491 LEU A N 1
ATOM 3951 C CA . LEU A 1 491 ? 19.120 -18.169 -18.070 1.00 97.62 491 LEU A CA 1
ATOM 3952 C C . LEU A 1 491 ? 18.439 -17.839 -16.738 1.00 97.62 491 LEU A C 1
ATOM 3954 O O . LEU A 1 491 ? 19.093 -17.363 -15.817 1.00 97.62 491 LEU A O 1
ATOM 3958 N N . LEU A 1 492 ? 17.152 -18.168 -16.600 1.00 96.94 492 LEU A N 1
ATOM 3959 C CA . LEU A 1 492 ? 16.379 -17.953 -15.373 1.00 96.94 492 LEU A CA 1
ATOM 3960 C C . LEU A 1 492 ? 16.925 -18.763 -14.187 1.00 96.94 492 LEU A C 1
ATOM 3962 O O . LEU A 1 492 ? 16.907 -18.285 -13.059 1.00 96.94 492 LEU A O 1
ATOM 3966 N N . ASN A 1 493 ? 17.517 -19.940 -14.421 1.00 95.75 493 ASN A N 1
ATOM 3967 C CA . ASN A 1 493 ? 18.241 -20.679 -13.374 1.00 95.75 493 ASN A CA 1
ATOM 3968 C C . ASN A 1 493 ? 19.480 -19.923 -12.846 1.00 95.75 493 ASN A C 1
ATOM 3970 O O . ASN A 1 493 ? 20.018 -20.258 -11.787 1.00 95.75 493 ASN A O 1
ATOM 3974 N N . LYS A 1 494 ? 19.975 -18.937 -13.601 1.00 96.81 494 LYS A N 1
ATOM 3975 C CA . LYS A 1 494 ? 21.093 -18.061 -13.237 1.00 96.81 494 LYS A CA 1
ATOM 3976 C C . LYS A 1 494 ? 20.644 -16.636 -12.895 1.00 96.81 494 LYS A C 1
ATOM 3978 O O . LYS A 1 494 ? 21.509 -15.832 -12.553 1.00 96.81 494 LYS A O 1
ATOM 3983 N N . ASP A 1 495 ? 19.343 -16.346 -12.923 1.00 97.44 495 ASP A N 1
ATOM 3984 C CA . ASP A 1 495 ? 18.771 -15.063 -12.510 1.00 97.44 495 ASP A CA 1
ATOM 3985 C C . ASP A 1 495 ? 18.953 -14.859 -11.004 1.00 97.44 495 ASP A C 1
ATOM 3987 O O . ASP A 1 495 ? 18.578 -15.702 -10.186 1.00 97.44 495 ASP A O 1
ATOM 3991 N N . GLN A 1 496 ? 19.553 -13.733 -10.633 1.00 96.81 496 GLN A N 1
ATOM 3992 C CA . GLN A 1 496 ? 19.869 -13.434 -9.244 1.00 96.81 496 GLN A CA 1
ATOM 3993 C C . GLN A 1 496 ? 18.604 -13.284 -8.386 1.00 96.81 496 GLN A C 1
ATOM 3995 O O . GLN A 1 496 ? 18.595 -13.794 -7.269 1.00 96.81 496 GLN A O 1
ATOM 4000 N N . LEU A 1 497 ? 17.527 -12.658 -8.887 1.00 96.75 497 LEU A N 1
ATOM 4001 C CA . LEU A 1 497 ? 16.293 -12.482 -8.107 1.00 96.75 497 LEU A CA 1
ATOM 4002 C C . LEU A 1 497 ? 15.612 -13.824 -7.833 1.00 96.75 497 LEU A C 1
ATOM 4004 O O . LEU A 1 497 ? 15.248 -14.099 -6.694 1.00 96.75 497 LEU A O 1
ATOM 4008 N N . LEU A 1 498 ? 15.481 -14.693 -8.839 1.00 95.00 498 LEU A N 1
ATOM 4009 C CA . LEU A 1 498 ? 14.877 -16.015 -8.649 1.00 95.00 498 LEU A CA 1
ATOM 4010 C C . LEU A 1 498 ? 15.654 -16.869 -7.640 1.00 95.00 498 LEU A C 1
ATOM 4012 O O . LEU A 1 498 ? 15.036 -17.609 -6.873 1.00 95.00 498 LEU A O 1
ATOM 4016 N N . LYS A 1 499 ? 16.987 -16.734 -7.576 1.00 92.94 499 LYS A N 1
ATOM 4017 C CA . LYS A 1 499 ? 17.788 -17.348 -6.503 1.00 92.94 499 LYS A CA 1
ATOM 4018 C C . LYS A 1 499 ? 17.426 -16.773 -5.129 1.00 92.94 499 LYS A C 1
ATOM 4020 O O . LYS A 1 499 ? 17.245 -17.552 -4.197 1.00 92.94 499 LYS A O 1
ATOM 4025 N N . GLN A 1 500 ? 17.273 -15.448 -5.013 1.00 91.00 500 GLN A N 1
ATOM 4026 C CA . GLN A 1 500 ? 16.871 -14.771 -3.768 1.00 91.00 500 GLN A CA 1
ATOM 4027 C C . GLN A 1 500 ? 15.420 -15.062 -3.339 1.00 91.00 500 GLN A C 1
ATOM 4029 O O . GLN A 1 500 ? 15.100 -14.927 -2.167 1.00 91.00 500 GLN A O 1
ATOM 4034 N N . LEU A 1 501 ? 14.536 -15.456 -4.262 1.00 90.75 501 LEU A N 1
ATOM 4035 C CA . LEU A 1 501 ? 13.170 -15.911 -3.955 1.00 90.75 501 LEU A CA 1
ATOM 4036 C C . LEU A 1 501 ? 13.098 -17.414 -3.628 1.00 90.75 501 LEU A C 1
ATOM 4038 O O . LEU A 1 501 ? 12.056 -17.917 -3.192 1.00 90.75 501 LEU A O 1
ATOM 4042 N N . GLY A 1 502 ? 14.181 -18.152 -3.884 1.00 81.12 502 GLY A N 1
ATOM 4043 C CA . GLY A 1 502 ? 14.269 -19.595 -3.711 1.00 81.12 502 GLY A CA 1
ATOM 4044 C C . GLY A 1 502 ? 14.108 -20.050 -2.257 1.00 81.12 502 GLY A C 1
ATOM 4045 O O . GLY A 1 502 ? 14.173 -19.282 -1.303 1.00 81.12 502 GLY A O 1
ATOM 4046 N N . LYS A 1 503 ? 13.903 -21.357 -2.049 1.00 65.69 503 LYS A N 1
ATOM 4047 C CA . LYS A 1 503 ? 13.712 -21.909 -0.692 1.00 65.69 503 LYS A CA 1
ATOM 4048 C C . LYS A 1 503 ? 14.952 -21.779 0.202 1.00 65.69 503 LYS A C 1
ATOM 4050 O O . LYS A 1 503 ? 14.783 -21.772 1.420 1.00 65.69 503 LYS A O 1
ATOM 4055 N N . GLU A 1 504 ? 16.136 -21.700 -0.401 1.00 66.19 504 GLU A N 1
ATOM 4056 C CA . GLU A 1 504 ? 17.445 -21.718 0.267 1.00 66.19 504 GLU A CA 1
ATOM 4057 C C . GLU A 1 504 ? 17.914 -20.325 0.717 1.00 66.19 504 GLU A C 1
ATOM 4059 O O . GLU A 1 504 ? 18.679 -20.223 1.670 1.00 66.19 504 GLU A O 1
ATOM 4064 N N . HIS A 1 505 ? 17.396 -19.253 0.108 1.00 64.62 505 HIS A N 1
ATOM 4065 C CA . HIS A 1 505 ? 17.736 -17.868 0.430 1.00 64.62 505 HIS A CA 1
ATOM 4066 C C . HIS A 1 505 ? 16.435 -17.102 0.681 1.00 64.62 505 HIS A C 1
ATOM 4068 O O . HIS A 1 505 ? 15.683 -16.863 -0.249 1.00 64.62 505 HIS A O 1
ATOM 4074 N N . LYS A 1 506 ? 16.114 -16.773 1.941 1.00 67.44 506 LYS A N 1
ATOM 4075 C CA . LYS A 1 506 ? 14.859 -16.075 2.313 1.00 67.44 506 LYS A CA 1
ATOM 4076 C C . LYS A 1 506 ? 15.097 -14.732 2.996 1.00 67.44 506 LYS A C 1
ATOM 4078 O O . LYS A 1 506 ? 14.247 -14.259 3.753 1.00 67.44 506 LYS A O 1
ATOM 4083 N N . ASP A 1 507 ? 16.250 -14.136 2.733 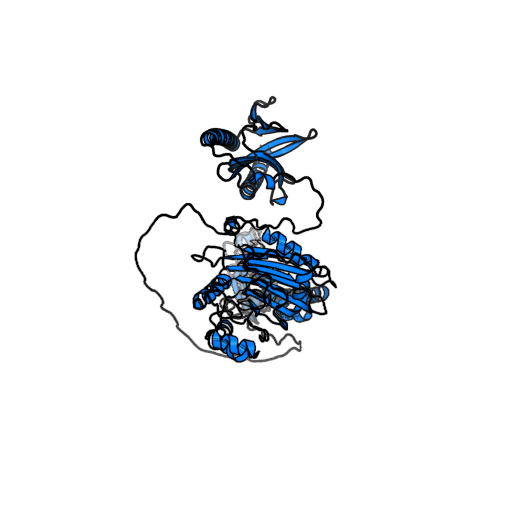1.00 83.12 507 ASP A N 1
ATOM 4084 C CA . ASP A 1 507 ? 16.681 -12.919 3.414 1.00 83.12 507 ASP A CA 1
ATOM 4085 C C . ASP A 1 507 ? 16.018 -11.660 2.847 1.00 83.12 507 ASP A C 1
ATOM 4087 O O . ASP A 1 507 ? 16.009 -10.626 3.514 1.00 83.12 507 ASP A O 1
ATOM 4091 N N . VAL A 1 508 ? 15.457 -11.742 1.637 1.00 92.50 508 VAL A N 1
ATOM 4092 C CA . VAL A 1 508 ? 14.762 -10.648 0.949 1.00 92.50 508 VAL A CA 1
ATOM 4093 C C . VAL A 1 508 ? 13.480 -11.144 0.285 1.00 92.50 508 VAL A C 1
ATOM 4095 O O . VAL A 1 508 ? 13.330 -12.333 0.013 1.00 92.50 508 VAL A O 1
ATOM 4098 N N . PHE A 1 509 ? 12.526 -10.238 0.064 1.00 94.19 509 PHE A N 1
ATOM 4099 C CA . PHE A 1 509 ? 11.221 -10.515 -0.551 1.00 94.19 509 PHE A CA 1
ATOM 4100 C C . PHE A 1 509 ? 10.463 -11.701 0.082 1.00 94.19 509 PHE A C 1
ATOM 4102 O O . PHE A 1 509 ? 9.756 -12.464 -0.585 1.00 94.19 509 PHE A O 1
ATOM 4109 N N . ARG A 1 510 ? 10.560 -11.874 1.407 1.00 91.31 510 ARG A N 1
ATOM 4110 C CA . ARG A 1 510 ? 9.978 -13.036 2.091 1.00 91.31 510 ARG A CA 1
ATOM 4111 C C . ARG A 1 510 ? 8.451 -13.080 1.951 1.00 91.31 510 ARG A C 1
ATOM 4113 O O . ARG A 1 510 ? 7.710 -12.231 2.457 1.00 91.31 510 ARG A O 1
ATOM 4120 N N . GLY A 1 511 ? 7.977 -14.164 1.337 1.00 91.75 511 GLY A N 1
ATOM 4121 C CA . GLY A 1 511 ? 6.554 -14.425 1.111 1.00 91.75 511 GLY A CA 1
ATOM 4122 C C . GLY A 1 511 ? 5.982 -13.739 -0.130 1.00 91.75 511 GLY A C 1
ATOM 4123 O O . GLY A 1 511 ? 4.801 -13.940 -0.414 1.00 91.75 511 GLY A O 1
ATOM 4124 N N . PHE A 1 512 ? 6.795 -12.976 -0.865 1.00 96.56 512 PHE A N 1
ATOM 4125 C CA . PHE A 1 512 ? 6.430 -12.522 -2.198 1.00 96.56 512 PHE A CA 1
ATOM 4126 C C . PHE A 1 512 ? 6.461 -13.685 -3.191 1.00 96.56 512 PHE A C 1
ATOM 4128 O O . PHE A 1 512 ? 7.166 -14.682 -3.018 1.00 96.56 512 PHE A O 1
ATOM 4135 N N . LYS A 1 513 ? 5.649 -13.548 -4.230 1.00 96.81 513 LYS A N 1
ATOM 4136 C CA . LYS A 1 513 ? 5.544 -14.451 -5.368 1.00 96.81 513 LYS A CA 1
ATOM 4137 C C . LYS A 1 513 ? 5.843 -13.669 -6.634 1.00 96.81 513 LYS A C 1
ATOM 4139 O O . LYS A 1 513 ? 5.566 -12.473 -6.706 1.00 96.81 513 LYS A O 1
ATOM 4144 N N . GLU A 1 514 ? 6.356 -14.377 -7.626 1.00 97.94 514 GLU A N 1
ATOM 4145 C CA . GLU A 1 514 ? 6.534 -13.876 -8.979 1.00 97.94 514 GLU A CA 1
ATOM 4146 C C . GLU A 1 514 ? 5.958 -14.885 -9.978 1.00 97.94 514 GLU A C 1
ATOM 4148 O O . GLU A 1 514 ? 5.926 -16.093 -9.725 1.00 97.94 514 GLU A O 1
ATOM 4153 N N . GLY A 1 515 ? 5.457 -14.368 -11.097 1.00 97.19 515 GLY A N 1
ATOM 4154 C CA . GLY A 1 515 ? 4.909 -15.168 -12.179 1.00 97.19 515 GLY A CA 1
ATOM 4155 C C . GLY A 1 515 ? 5.988 -15.878 -12.986 1.00 97.19 515 GLY A C 1
ATOM 4156 O O . GLY A 1 515 ? 7.128 -15.418 -13.016 1.00 97.19 515 GLY A O 1
ATOM 4157 N N . PRO A 1 516 ? 5.649 -16.949 -13.721 1.00 97.19 516 PRO A N 1
ATOM 4158 C CA . PRO A 1 516 ? 6.569 -17.523 -14.694 1.00 97.19 516 PRO A CA 1
ATOM 4159 C C . PRO A 1 516 ? 7.003 -16.473 -15.729 1.00 97.19 516 PRO A C 1
ATOM 4161 O O . PRO A 1 516 ? 6.177 -15.940 -16.472 1.00 97.19 516 PRO A O 1
ATOM 4164 N N . VAL A 1 517 ? 8.305 -16.190 -15.791 1.00 97.75 517 VAL A N 1
ATOM 4165 C CA . VAL A 1 517 ? 8.892 -15.296 -16.797 1.00 97.75 517 VAL A CA 1
ATOM 4166 C C . VAL A 1 517 ? 9.000 -16.056 -18.119 1.00 97.75 517 VAL A C 1
ATOM 4168 O O . VAL A 1 517 ? 9.715 -17.050 -18.220 1.00 97.75 517 VAL A O 1
ATOM 4171 N N . THR A 1 518 ? 8.257 -15.604 -19.128 1.00 96.75 518 THR A N 1
ATOM 4172 C CA . THR A 1 518 ? 8.169 -16.241 -20.461 1.00 96.75 518 THR A CA 1
ATOM 4173 C C . THR A 1 518 ? 8.565 -15.301 -21.601 1.00 96.75 518 THR A C 1
ATOM 4175 O O . THR A 1 518 ? 8.398 -15.629 -22.771 1.00 96.75 518 THR A O 1
ATOM 4178 N N . PHE A 1 519 ? 9.101 -14.133 -21.260 1.00 97.81 519 PHE A N 1
ATOM 4179 C CA . PHE A 1 519 ? 9.538 -13.094 -22.185 1.00 97.81 519 PHE A CA 1
ATOM 4180 C C . PHE A 1 519 ? 11.061 -12.895 -22.087 1.00 97.81 519 PHE A C 1
ATOM 4182 O O . PHE A 1 519 ? 11.642 -13.206 -21.042 1.00 97.81 519 PHE A O 1
ATOM 4189 N N . PRO A 1 520 ? 11.726 -12.392 -23.143 1.00 97.94 520 PRO A N 1
ATOM 4190 C CA . PRO A 1 520 ? 13.177 -12.220 -23.146 1.00 97.94 520 PRO A CA 1
ATOM 4191 C C . PRO A 1 520 ? 13.634 -11.122 -22.164 1.00 97.94 520 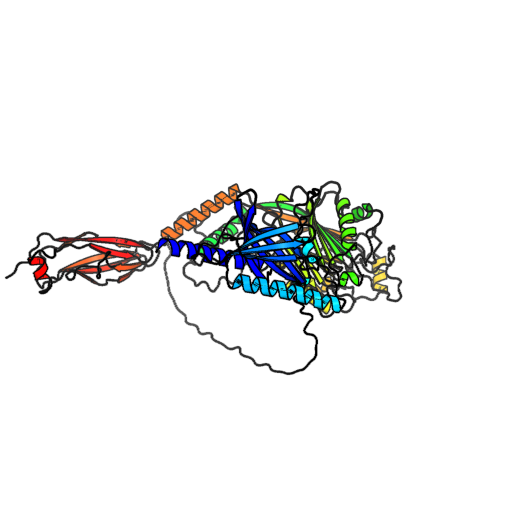PRO A C 1
ATOM 4193 O O . PRO A 1 520 ? 12.813 -10.312 -21.723 1.00 97.94 520 PRO A O 1
ATOM 4196 N N . PRO A 1 521 ? 14.936 -11.065 -21.823 1.00 98.44 521 PRO A N 1
ATOM 4197 C CA . PRO A 1 521 ? 15.494 -10.023 -20.964 1.00 98.44 521 PRO A CA 1
ATOM 4198 C C . PRO A 1 521 ? 15.138 -8.611 -21.435 1.00 98.44 521 PRO A C 1
ATOM 4200 O O . PRO A 1 521 ? 15.234 -8.302 -22.627 1.00 98.44 521 PRO A O 1
ATOM 4203 N N . THR A 1 522 ? 14.731 -7.759 -20.495 1.00 98.56 522 THR A N 1
ATOM 4204 C CA . THR A 1 522 ? 14.202 -6.411 -20.760 1.00 98.56 522 THR A CA 1
ATOM 4205 C C . THR A 1 522 ? 15.270 -5.327 -20.761 1.00 98.56 522 THR A C 1
ATOM 4207 O O . THR A 1 522 ? 14.981 -4.213 -21.182 1.00 98.56 522 THR A O 1
ATOM 4210 N N . TYR A 1 523 ? 16.494 -5.675 -20.371 1.00 98.44 523 TYR A N 1
ATOM 4211 C CA . TYR A 1 523 ? 17.690 -4.840 -20.353 1.00 98.44 523 TYR A CA 1
ATOM 4212 C C . TYR A 1 523 ? 18.851 -5.612 -21.001 1.00 98.44 523 TYR A C 1
ATOM 4214 O O . TYR A 1 523 ? 18.861 -6.835 -20.917 1.00 98.44 523 TYR A O 1
ATOM 4222 N N . LYS A 1 524 ? 19.857 -5.007 -21.639 1.00 97.62 524 LYS A N 1
ATOM 4223 C CA . LYS A 1 524 ? 19.984 -3.603 -22.050 1.00 97.62 524 LYS A CA 1
ATOM 4224 C C . LYS A 1 524 ? 19.903 -3.505 -23.570 1.00 97.62 524 LYS A C 1
ATOM 4226 O O . LYS A 1 524 ? 20.602 -4.251 -24.248 1.00 97.62 524 LYS A O 1
ATOM 4231 N N . PHE A 1 525 ? 19.113 -2.577 -24.091 1.00 97.94 525 PHE A N 1
ATOM 4232 C CA . PHE A 1 525 ? 18.960 -2.334 -25.526 1.00 97.94 525 PHE A CA 1
ATOM 4233 C C . PHE A 1 525 ? 19.664 -1.054 -25.976 1.00 97.94 525 PHE A C 1
ATOM 4235 O O . PHE A 1 525 ? 19.790 -0.104 -25.207 1.00 97.94 525 PHE A O 1
ATOM 4242 N N . ASP A 1 526 ? 20.051 -0.989 -27.247 1.00 96.94 526 ASP A N 1
ATOM 4243 C CA . ASP A 1 526 ? 20.370 0.289 -27.876 1.00 96.94 526 ASP A CA 1
ATOM 4244 C C . ASP A 1 526 ? 19.059 1.082 -28.062 1.00 96.94 526 ASP A C 1
ATOM 4246 O O . ASP A 1 526 ? 18.109 0.551 -28.663 1.00 96.94 526 ASP A O 1
ATOM 4250 N N . PRO A 1 527 ? 18.963 2.335 -27.571 1.00 94.00 527 PRO A N 1
ATOM 4251 C CA . PRO A 1 527 ? 17.736 3.119 -27.664 1.00 94.00 527 PRO A CA 1
ATOM 4252 C C . PRO A 1 527 ? 17.199 3.216 -29.095 1.00 94.00 527 PRO A C 1
ATOM 4254 O O . PRO A 1 527 ? 17.944 3.387 -30.058 1.00 94.00 527 PRO A O 1
ATOM 4257 N N . ASN A 1 528 ? 15.877 3.150 -29.227 1.00 94.00 528 ASN A N 1
ATOM 4258 C CA . ASN A 1 528 ? 15.111 3.107 -30.478 1.00 94.00 528 ASN A CA 1
ATOM 4259 C C . ASN A 1 528 ? 15.258 1.819 -31.308 1.00 94.00 528 ASN A C 1
ATOM 4261 O O . ASN A 1 528 ? 14.744 1.753 -32.427 1.00 94.00 528 ASN A O 1
ATOM 4265 N N . THR A 1 529 ? 15.872 0.766 -30.761 1.00 94.38 529 THR A N 1
ATOM 4266 C CA . THR A 1 529 ? 16.058 -0.519 -31.452 1.00 94.38 529 THR A CA 1
ATOM 4267 C C . THR A 1 529 ? 15.543 -1.713 -30.632 1.00 94.38 529 THR A C 1
ATOM 4269 O O . THR A 1 529 ? 15.066 -1.563 -29.504 1.00 94.38 529 THR A O 1
ATOM 4272 N N . ASP A 1 530 ? 15.604 -2.911 -31.221 1.00 94.44 530 ASP A N 1
ATOM 4273 C CA . ASP A 1 530 ? 15.480 -4.194 -30.503 1.00 94.44 530 ASP A CA 1
ATOM 4274 C C . ASP A 1 530 ? 16.829 -4.927 -30.416 1.00 94.44 530 ASP A C 1
ATOM 4276 O O . ASP A 1 530 ? 16.883 -6.117 -30.115 1.00 94.44 530 ASP A O 1
ATOM 4280 N N . THR A 1 531 ? 17.922 -4.213 -30.681 1.00 96.44 531 THR A N 1
ATOM 4281 C CA . THR A 1 531 ? 19.283 -4.730 -30.582 1.00 96.44 531 THR A CA 1
ATOM 4282 C C . THR A 1 531 ? 19.760 -4.567 -29.144 1.00 96.44 531 THR A C 1
ATOM 4284 O O . THR A 1 531 ? 19.625 -3.492 -28.561 1.00 96.44 531 THR A O 1
ATOM 4287 N N . TYR A 1 532 ? 20.284 -5.640 -28.555 1.00 97.12 532 TYR A N 1
ATOM 4288 C CA . TYR A 1 532 ? 20.938 -5.577 -27.247 1.00 97.12 532 TYR A CA 1
ATOM 4289 C C . TYR A 1 532 ? 22.249 -4.774 -27.322 1.00 97.12 532 TYR A C 1
ATOM 4291 O O . TYR A 1 532 ? 22.845 -4.685 -28.389 1.00 97.12 532 TYR A O 1
ATOM 4299 N N . ASP A 1 533 ? 22.674 -4.218 -26.186 1.00 95.06 533 ASP A N 1
ATOM 4300 C CA . ASP A 1 533 ? 23.768 -3.246 -26.029 1.00 95.06 533 ASP A CA 1
ATOM 4301 C C . ASP A 1 533 ? 25.007 -3.536 -26.894 1.00 95.06 533 ASP A C 1
ATOM 4303 O O . ASP A 1 533 ? 25.777 -4.462 -26.619 1.00 95.06 533 ASP A O 1
ATOM 4307 N N . THR A 1 534 ? 25.222 -2.695 -27.911 1.00 92.56 534 THR A N 1
ATOM 4308 C CA . THR A 1 534 ? 26.408 -2.752 -28.784 1.00 92.56 534 THR A CA 1
ATOM 4309 C C . THR A 1 534 ? 27.527 -1.810 -28.337 1.00 92.56 534 THR A C 1
ATOM 4311 O O . THR A 1 534 ? 28.567 -1.721 -28.995 1.00 92.56 534 THR A O 1
ATOM 4314 N N . SER A 1 535 ? 27.349 -1.103 -27.214 1.00 93.12 535 SER A N 1
ATOM 4315 C CA . SER A 1 535 ? 28.378 -0.212 -26.679 1.00 93.12 535 SER A CA 1
ATOM 4316 C C . SER A 1 535 ? 29.603 -0.976 -26.168 1.00 93.12 535 SER A C 1
ATOM 4318 O O . SER A 1 535 ? 29.545 -2.163 -25.849 1.00 93.12 535 SER A O 1
ATOM 4320 N N . GLU A 1 536 ? 30.717 -0.264 -25.982 1.00 86.00 536 GLU A N 1
ATOM 4321 C CA . GLU A 1 536 ? 31.960 -0.817 -25.415 1.00 86.00 536 GLU A CA 1
ATOM 4322 C C . GLU A 1 536 ? 31.768 -1.457 -24.030 1.00 86.00 536 GLU A C 1
ATOM 4324 O O . GLU A 1 536 ? 32.546 -2.317 -23.623 1.00 86.00 536 GLU A O 1
ATOM 4329 N N . LYS A 1 537 ? 30.723 -1.050 -23.294 1.00 87.12 537 LYS A N 1
ATOM 4330 C CA . LYS A 1 537 ? 30.398 -1.606 -21.973 1.00 87.12 537 LYS A CA 1
ATOM 4331 C C . LYS A 1 537 ? 29.772 -2.998 -22.052 1.00 87.12 537 LYS A C 1
ATOM 4333 O O . LYS A 1 537 ? 29.749 -3.660 -21.016 1.00 87.12 537 LYS A O 1
ATOM 4338 N N . SER A 1 538 ? 29.247 -3.381 -23.223 1.00 89.00 538 SER A N 1
ATOM 4339 C CA . SER A 1 538 ? 28.658 -4.679 -23.565 1.00 89.00 538 SER A CA 1
ATOM 4340 C C . SER A 1 538 ? 27.933 -5.331 -22.382 1.00 89.00 538 SER A C 1
ATOM 4342 O O . SER A 1 538 ? 28.378 -6.321 -21.798 1.00 89.00 538 SER A O 1
ATOM 4344 N N . ARG A 1 539 ? 26.849 -4.690 -21.925 1.00 92.81 539 ARG A N 1
ATOM 4345 C CA . ARG A 1 539 ? 26.097 -5.163 -20.758 1.00 92.81 539 ARG A CA 1
ATOM 4346 C C . ARG A 1 539 ? 25.387 -6.476 -21.081 1.00 92.81 539 ARG A C 1
ATOM 4348 O O . ARG A 1 539 ? 24.654 -6.569 -22.060 1.00 92.81 539 ARG A O 1
ATOM 4355 N N . ILE A 1 540 ? 25.553 -7.461 -20.199 1.00 97.19 540 ILE A N 1
ATOM 4356 C CA . ILE A 1 540 ? 24.853 -8.745 -20.287 1.00 97.19 540 ILE A CA 1
ATOM 4357 C C . ILE A 1 540 ? 23.338 -8.500 -20.191 1.00 97.19 540 ILE A C 1
ATOM 4359 O O . ILE A 1 540 ? 22.903 -7.820 -19.252 1.00 97.19 540 ILE A O 1
ATOM 4363 N N . PRO A 1 541 ? 22.530 -9.056 -21.112 1.00 98.31 541 PRO A N 1
ATOM 4364 C CA . PRO A 1 541 ? 21.084 -8.956 -21.016 1.00 98.31 541 PRO A CA 1
ATOM 4365 C C . PRO A 1 541 ? 20.521 -9.524 -19.701 1.00 98.31 541 PRO A C 1
ATOM 4367 O O . PRO A 1 541 ? 20.919 -10.604 -19.264 1.00 98.31 541 PRO A O 1
ATOM 4370 N N . ALA A 1 542 ? 19.575 -8.820 -19.075 1.00 98.31 542 ALA A N 1
ATOM 4371 C CA . ALA A 1 542 ? 18.990 -9.188 -17.784 1.00 98.31 542 ALA A CA 1
ATOM 4372 C C . ALA A 1 542 ? 17.492 -8.849 -17.655 1.00 98.31 542 ALA A C 1
ATOM 4374 O O . ALA A 1 542 ? 16.971 -7.956 -18.328 1.00 98.31 542 ALA A O 1
ATOM 4375 N N . TRP A 1 543 ? 16.805 -9.554 -16.750 1.00 98.69 543 TRP A N 1
ATOM 4376 C CA . TRP A 1 543 ? 15.446 -9.233 -16.300 1.00 98.69 543 TRP A CA 1
ATOM 4377 C C . TRP A 1 543 ? 15.498 -8.299 -15.090 1.00 98.69 543 TRP A C 1
ATOM 4379 O O . TRP A 1 543 ? 15.231 -8.704 -13.956 1.00 98.69 543 TRP A O 1
ATOM 4389 N N . CYS A 1 544 ? 15.864 -7.046 -15.349 1.00 98.69 544 CYS A N 1
ATOM 4390 C CA . CYS A 1 544 ? 15.916 -5.998 -14.334 1.00 98.69 544 CYS A CA 1
ATOM 4391 C C . CYS A 1 544 ? 14.509 -5.578 -13.869 1.00 98.69 544 CYS A C 1
ATOM 4393 O O . CYS A 1 544 ? 14.292 -5.333 -12.683 1.00 98.69 544 CYS A O 1
ATOM 4395 N N . ASP A 1 545 ? 13.548 -5.538 -14.795 1.00 98.88 545 ASP A N 1
ATOM 4396 C CA . ASP A 1 545 ? 12.197 -5.008 -14.588 1.00 98.88 545 ASP A CA 1
ATOM 4397 C C . ASP A 1 545 ? 11.226 -6.104 -14.113 1.00 98.88 545 ASP A C 1
ATOM 4399 O O . ASP A 1 545 ? 10.879 -7.016 -14.871 1.00 98.88 545 ASP A O 1
ATOM 4403 N N . ARG A 1 546 ? 10.783 -6.043 -12.850 1.00 98.81 546 ARG A N 1
ATOM 4404 C CA . ARG A 1 546 ? 10.088 -7.161 -12.179 1.00 98.81 546 ARG A CA 1
ATOM 4405 C C . ARG A 1 546 ? 8.808 -6.734 -11.472 1.00 98.81 546 ARG A C 1
ATOM 4407 O O . ARG A 1 546 ? 8.639 -5.572 -11.107 1.00 98.81 546 ARG A O 1
ATOM 4414 N N . ILE A 1 547 ? 7.882 -7.683 -11.318 1.00 98.88 547 ILE A N 1
ATOM 4415 C CA . ILE A 1 547 ? 6.587 -7.481 -10.653 1.00 98.88 547 ILE A CA 1
ATOM 4416 C C . ILE A 1 547 ? 6.332 -8.656 -9.712 1.00 98.88 547 ILE A C 1
ATOM 4418 O O . ILE A 1 547 ? 6.060 -9.774 -10.151 1.00 98.88 547 ILE A O 1
ATOM 4422 N N . LEU A 1 548 ? 6.368 -8.376 -8.414 1.00 98.75 548 LEU A N 1
ATOM 4423 C CA . LEU A 1 548 ? 6.110 -9.326 -7.344 1.00 98.75 548 LEU A CA 1
ATOM 4424 C C . LEU A 1 548 ? 4.832 -8.957 -6.594 1.00 98.75 548 LEU A C 1
ATOM 4426 O O . LEU A 1 548 ? 4.413 -7.799 -6.568 1.00 98.75 548 LEU A O 1
ATOM 4430 N N . TRP A 1 549 ? 4.227 -9.938 -5.930 1.00 98.75 549 TRP A N 1
ATOM 4431 C CA . TRP A 1 549 ? 3.071 -9.701 -5.067 1.00 98.75 549 TRP A CA 1
ATOM 4432 C C . TRP A 1 549 ? 3.085 -10.566 -3.811 1.00 98.75 549 TRP A C 1
ATOM 4434 O O . TRP A 1 549 ? 3.672 -11.647 -3.782 1.00 98.75 549 TRP A O 1
ATOM 4444 N N . LYS A 1 550 ? 2.390 -10.109 -2.772 1.00 97.88 550 LYS A N 1
ATOM 4445 C CA . LYS A 1 550 ? 2.190 -10.817 -1.505 1.00 97.88 550 LYS A CA 1
ATOM 4446 C C . LYS A 1 550 ? 0.765 -10.572 -1.015 1.00 97.88 550 LYS A C 1
ATOM 4448 O O . LYS A 1 550 ? 0.243 -9.474 -1.153 1.00 97.88 550 LYS A O 1
ATOM 4453 N N . GLY A 1 551 ? 0.133 -11.611 -0.475 1.00 95.94 551 GLY A N 1
ATOM 4454 C CA . GLY A 1 551 ? -1.258 -11.562 -0.018 1.00 95.94 551 GLY A CA 1
ATOM 4455 C C . GLY A 1 551 ? -2.051 -12.818 -0.382 1.00 95.94 551 GLY A C 1
ATOM 4456 O O . GLY A 1 551 ? -1.532 -13.747 -1.017 1.00 95.94 551 GLY A O 1
ATOM 4457 N N . LYS A 1 552 ? -3.314 -12.852 0.046 1.00 91.31 552 LYS A N 1
ATOM 4458 C CA . LYS A 1 552 ? -4.297 -13.904 -0.275 1.00 91.31 552 LYS A CA 1
ATOM 4459 C C . LYS A 1 552 ? -5.280 -13.396 -1.335 1.00 91.31 552 LYS A C 1
ATOM 4461 O O . LYS A 1 552 ? -5.375 -12.196 -1.543 1.00 91.31 552 LYS A O 1
ATOM 4466 N N . GLY A 1 553 ? -5.985 -14.307 -2.011 1.00 94.25 553 GLY A N 1
ATOM 4467 C CA . GLY A 1 553 ? -7.006 -13.931 -3.001 1.00 94.25 553 GLY A CA 1
ATOM 4468 C C . GLY A 1 553 ? -6.452 -13.240 -4.254 1.00 94.25 553 GLY A C 1
ATOM 4469 O O . GLY A 1 553 ? -7.183 -12.517 -4.916 1.00 94.25 553 GLY A O 1
ATOM 4470 N N . ILE A 1 554 ? -5.163 -13.429 -4.574 1.00 98.00 554 ILE A N 1
ATOM 4471 C CA . ILE A 1 554 ? -4.503 -12.833 -5.747 1.00 98.00 554 ILE A CA 1
ATOM 4472 C C . ILE A 1 554 ? -4.211 -13.929 -6.771 1.00 98.00 554 ILE A C 1
ATOM 4474 O O . ILE A 1 554 ? -3.435 -14.854 -6.499 1.00 98.00 554 ILE A O 1
ATOM 4478 N N . LYS A 1 555 ? -4.783 -13.796 -7.967 1.00 98.31 555 LYS A N 1
ATOM 4479 C CA . LYS A 1 555 ? -4.551 -14.678 -9.112 1.00 98.31 555 LYS A CA 1
ATOM 4480 C C . LYS A 1 555 ? -3.934 -13.884 -10.257 1.00 98.31 555 LYS A C 1
ATOM 4482 O O . LYS A 1 555 ? -4.588 -13.035 -10.852 1.00 98.31 555 LYS A O 1
ATOM 4487 N N . GLN A 1 556 ? -2.687 -14.187 -10.603 1.00 98.56 556 GLN A N 1
ATOM 4488 C CA . GLN A 1 556 ? -2.052 -13.609 -11.785 1.00 98.56 556 GLN A CA 1
ATOM 4489 C C . GLN A 1 556 ? -2.657 -14.205 -13.064 1.00 98.56 556 GLN A C 1
ATOM 4491 O O . GLN A 1 556 ? -2.825 -15.420 -13.171 1.00 98.56 556 GLN A O 1
ATOM 4496 N N . LEU A 1 557 ? -2.980 -13.342 -14.024 1.00 98.12 557 LEU A N 1
ATOM 4497 C CA . LEU A 1 557 ? -3.571 -13.706 -15.312 1.00 98.12 557 LEU A CA 1
ATOM 4498 C C . LEU A 1 557 ? -2.568 -13.634 -16.463 1.00 98.12 557 LEU A C 1
ATOM 4500 O O . LEU A 1 557 ? -2.619 -14.456 -17.373 1.00 98.12 557 LEU A O 1
ATOM 4504 N N . ALA A 1 558 ? -1.668 -12.653 -16.437 1.00 98.25 558 ALA A N 1
ATOM 4505 C CA . ALA A 1 558 ? -0.672 -12.449 -17.482 1.00 98.25 558 ALA A CA 1
ATOM 4506 C C . ALA A 1 558 ? 0.573 -11.777 -16.908 1.00 98.25 558 ALA A C 1
ATOM 4508 O O . ALA A 1 558 ? 0.446 -10.966 -15.994 1.00 98.25 558 ALA A O 1
ATOM 4509 N N . TYR A 1 559 ? 1.742 -12.072 -17.483 1.00 98.69 559 TYR A N 1
ATOM 4510 C CA . TYR A 1 559 ? 3.011 -11.411 -17.178 1.00 98.69 559 TYR A CA 1
ATOM 4511 C C . TYR A 1 559 ? 3.870 -11.326 -18.445 1.00 98.69 559 TYR A C 1
ATOM 4513 O O . TYR A 1 559 ? 4.142 -12.353 -19.065 1.00 98.69 559 TYR A O 1
ATOM 4521 N N . ARG A 1 560 ? 4.215 -10.112 -18.890 1.00 98.12 560 ARG A N 1
ATOM 4522 C CA . ARG A 1 560 ? 4.727 -9.864 -20.253 1.00 98.12 560 ARG A CA 1
ATOM 4523 C C . ARG A 1 560 ? 5.591 -8.604 -20.346 1.00 98.12 560 ARG A C 1
ATOM 4525 O O . ARG A 1 560 ? 5.359 -7.646 -19.608 1.00 98.12 560 ARG A O 1
ATOM 4532 N N . SER A 1 561 ? 6.513 -8.577 -21.308 1.00 98.25 561 SER A N 1
ATOM 4533 C CA . SER A 1 561 ? 7.229 -7.373 -21.753 1.00 98.25 561 SER A CA 1
ATOM 4534 C C . SER A 1 561 ? 6.644 -6.815 -23.059 1.00 98.25 561 SER A C 1
ATOM 4536 O O . SER A 1 561 ? 5.940 -7.510 -23.794 1.00 98.25 561 SER A O 1
ATOM 4538 N N . HIS A 1 562 ? 6.933 -5.546 -23.363 1.00 97.50 562 HIS A N 1
ATOM 4539 C CA . HIS A 1 562 ? 6.323 -4.805 -24.478 1.00 97.50 562 HIS A CA 1
ATOM 4540 C C . HIS A 1 562 ? 7.377 -4.213 -25.422 1.00 97.50 562 HIS A C 1
ATOM 4542 O O . HIS A 1 562 ? 7.636 -3.012 -25.427 1.00 97.50 562 HIS A O 1
ATOM 4548 N N . HIS A 1 563 ? 7.969 -5.058 -26.272 1.00 94.62 563 HIS A N 1
ATOM 4549 C CA . HIS A 1 563 ? 9.088 -4.698 -27.167 1.00 94.62 563 HIS A CA 1
ATOM 4550 C C . HIS A 1 563 ? 8.736 -3.677 -28.261 1.00 94.62 563 HIS A C 1
ATOM 4552 O O . HIS A 1 563 ? 9.616 -3.070 -28.868 1.00 94.62 563 HIS A O 1
ATOM 4558 N N . ILE A 1 564 ? 7.445 -3.438 -28.497 1.00 93.94 564 ILE A N 1
ATOM 4559 C CA . ILE A 1 564 ? 6.986 -2.415 -29.442 1.00 93.94 564 ILE A CA 1
ATOM 4560 C C . ILE A 1 564 ? 7.342 -0.989 -28.994 1.00 93.94 564 ILE A C 1
ATOM 4562 O O . ILE A 1 564 ? 7.402 -0.087 -29.829 1.00 93.94 564 ILE A O 1
ATOM 4566 N N . LEU A 1 565 ? 7.594 -0.787 -27.697 1.00 94.62 565 LEU A N 1
ATOM 4567 C CA . LEU A 1 565 ? 8.093 0.462 -27.137 1.00 94.62 565 LEU A CA 1
ATOM 4568 C C . LEU A 1 565 ? 9.619 0.398 -27.037 1.00 94.62 565 LEU A C 1
ATOM 4570 O O . LEU A 1 565 ? 10.179 -0.471 -26.372 1.00 94.62 565 LEU A O 1
ATOM 4574 N N . LYS A 1 566 ? 10.293 1.317 -27.737 1.00 95.12 566 LYS A N 1
ATOM 4575 C CA . LYS A 1 566 ? 11.745 1.250 -27.970 1.00 95.12 566 LYS A CA 1
ATOM 4576 C C . LYS A 1 566 ? 12.519 2.476 -27.506 1.00 95.12 566 LYS A C 1
ATOM 4578 O O . LYS A 1 566 ? 13.724 2.503 -27.682 1.00 95.12 566 LYS A O 1
ATOM 4583 N N . ILE A 1 567 ? 11.852 3.487 -26.953 1.00 94.56 567 ILE A N 1
ATOM 4584 C CA . ILE A 1 567 ? 12.498 4.774 -26.649 1.00 94.56 567 ILE A CA 1
ATOM 4585 C C . ILE A 1 567 ? 13.619 4.649 -25.606 1.00 94.56 567 ILE A C 1
ATOM 4587 O O . ILE A 1 567 ? 14.570 5.416 -25.650 1.00 94.56 567 ILE A O 1
ATOM 4591 N N . SER A 1 568 ? 13.510 3.676 -24.700 1.00 96.44 568 SER A N 1
ATOM 4592 C CA . SER A 1 568 ? 14.454 3.416 -23.614 1.00 96.44 568 SER A CA 1
ATOM 4593 C C . SER A 1 568 ? 15.351 2.219 -23.949 1.00 96.44 568 SER A C 1
ATOM 4595 O O . SER A 1 568 ? 15.014 1.392 -24.803 1.00 96.44 568 SER A O 1
ATOM 4597 N N . ASP A 1 569 ? 16.471 2.107 -23.241 1.00 97.31 569 ASP A N 1
ATOM 4598 C CA . ASP A 1 569 ? 17.305 0.903 -23.194 1.00 97.31 569 ASP A CA 1
ATOM 4599 C C . ASP A 1 569 ? 16.678 -0.228 -22.357 1.00 97.31 569 ASP A C 1
ATOM 4601 O O . ASP A 1 569 ? 17.207 -1.342 -22.339 1.00 97.31 569 ASP A O 1
ATOM 4605 N N . HIS A 1 570 ? 15.527 0.030 -21.729 1.00 98.50 570 HIS A N 1
ATOM 4606 C CA . HIS A 1 570 ? 14.649 -0.971 -21.128 1.00 98.50 570 HIS A CA 1
ATOM 4607 C C . HIS A 1 570 ? 13.333 -1.145 -21.896 1.00 98.50 570 HIS A C 1
ATOM 4609 O O . HIS A 1 570 ? 12.779 -0.199 -22.474 1.00 98.50 570 HIS A O 1
ATOM 4615 N N . LYS A 1 571 ? 12.766 -2.355 -21.831 1.00 98.06 571 LYS A N 1
ATOM 4616 C CA . LYS A 1 571 ? 11.403 -2.642 -22.309 1.00 98.06 571 LYS A CA 1
ATOM 4617 C C . LYS A 1 571 ? 10.396 -2.595 -21.151 1.00 98.06 571 LYS A C 1
ATOM 4619 O O . LYS A 1 571 ? 10.667 -3.182 -20.106 1.00 98.06 571 LYS A O 1
ATOM 4624 N N . PRO A 1 572 ? 9.217 -1.970 -21.332 1.00 98.31 572 PRO A N 1
ATOM 4625 C CA . PRO A 1 572 ? 8.188 -1.951 -20.301 1.00 98.31 572 PRO A CA 1
ATOM 4626 C C . PRO A 1 572 ? 7.688 -3.362 -20.005 1.00 98.31 572 PRO A C 1
ATOM 4628 O O . PRO A 1 572 ? 7.564 -4.192 -20.911 1.00 98.31 572 PRO A O 1
ATOM 4631 N N . VAL A 1 573 ? 7.323 -3.601 -18.751 1.00 98.88 573 VAL A N 1
ATOM 4632 C CA . VAL A 1 573 ? 6.753 -4.863 -18.270 1.00 98.88 573 VAL A CA 1
ATOM 4633 C C . VAL A 1 573 ? 5.363 -4.603 -17.706 1.00 98.88 573 VAL A C 1
ATOM 4635 O O . VAL A 1 573 ? 5.115 -3.561 -17.098 1.00 98.88 573 VAL A O 1
ATOM 4638 N N . SER A 1 574 ? 4.427 -5.530 -17.912 1.00 98.81 574 SER A N 1
ATOM 4639 C CA . SER A 1 574 ? 3.149 -5.513 -17.202 1.00 98.81 574 SER A CA 1
ATOM 4640 C C . SER A 1 574 ? 2.703 -6.883 -16.724 1.00 98.81 574 SER A C 1
ATOM 4642 O O . SER A 1 574 ? 3.046 -7.920 -17.294 1.00 98.81 574 SER A O 1
ATOM 4644 N N . SER A 1 575 ? 1.898 -6.864 -15.668 1.00 98.81 575 SER A N 1
ATOM 4645 C CA . SER A 1 575 ? 1.204 -8.017 -15.122 1.00 98.81 575 SER A CA 1
ATOM 4646 C C . SER A 1 575 ? -0.247 -7.657 -14.826 1.00 98.81 575 SER A C 1
ATOM 4648 O O . SER A 1 575 ? -0.537 -6.546 -14.383 1.00 98.81 575 SER A O 1
ATOM 4650 N N . ILE A 1 576 ? -1.152 -8.603 -15.063 1.00 98.62 576 ILE A N 1
ATOM 4651 C CA . ILE A 1 576 ? -2.575 -8.481 -14.726 1.00 98.62 576 ILE A CA 1
ATOM 4652 C C . ILE A 1 576 ? -2.907 -9.470 -13.622 1.00 98.62 576 ILE A C 1
ATOM 4654 O O . ILE A 1 576 ? -2.488 -10.627 -13.686 1.00 98.62 576 ILE A O 1
ATOM 4658 N N . PHE A 1 577 ? -3.704 -9.031 -12.656 1.00 98.81 577 PHE A N 1
ATOM 4659 C CA . PHE A 1 577 ? -4.172 -9.843 -11.543 1.00 98.81 577 PHE A CA 1
ATOM 4660 C C . PHE A 1 577 ? -5.680 -9.715 -11.379 1.00 98.81 577 PHE A C 1
ATOM 4662 O O . PHE A 1 577 ? -6.223 -8.628 -11.537 1.00 98.81 577 PHE A O 1
ATOM 4669 N N . ASP A 1 578 ? -6.333 -10.806 -11.008 1.00 98.50 578 ASP A N 1
ATOM 4670 C CA . ASP A 1 578 ? -7.634 -10.772 -10.350 1.00 98.50 578 ASP A CA 1
ATOM 4671 C C . ASP A 1 578 ? -7.383 -10.824 -8.830 1.00 98.50 578 ASP A C 1
ATOM 4673 O O . ASP A 1 578 ? -6.643 -11.688 -8.347 1.00 98.50 578 ASP A O 1
ATOM 4677 N N . VAL A 1 579 ? -7.955 -9.875 -8.088 1.00 98.25 579 VAL A N 1
ATOM 4678 C CA . VAL A 1 579 ? -7.773 -9.683 -6.642 1.00 98.25 579 VAL A CA 1
ATOM 4679 C C . VAL A 1 579 ? -9.131 -9.695 -5.949 1.00 98.25 579 VAL A C 1
ATOM 4681 O O . VAL A 1 579 ? -10.040 -8.969 -6.344 1.00 98.25 579 VAL A O 1
ATOM 4684 N N . GLU A 1 580 ? -9.279 -10.508 -4.910 1.00 96.00 580 GLU A N 1
ATOM 4685 C CA . GLU A 1 580 ? -10.488 -10.542 -4.086 1.00 96.00 580 GLU A CA 1
ATOM 4686 C C . GLU A 1 580 ? -10.532 -9.354 -3.114 1.00 96.00 580 GLU A C 1
ATOM 4688 O O . GLU A 1 580 ? -9.694 -9.223 -2.223 1.00 96.00 580 GLU A O 1
ATOM 4693 N N . ILE A 1 581 ? -11.544 -8.505 -3.277 1.00 93.56 581 ILE A N 1
ATOM 4694 C CA . ILE A 1 581 ? -11.873 -7.370 -2.419 1.00 93.56 581 ILE A CA 1
ATOM 4695 C C . ILE A 1 581 ? -13.089 -7.720 -1.566 1.00 93.56 581 ILE A C 1
ATOM 4697 O O . ILE A 1 581 ? -14.161 -8.059 -2.079 1.00 93.56 581 ILE A O 1
ATOM 4701 N N . ARG A 1 582 ? -12.927 -7.613 -0.249 1.00 89.69 582 ARG A N 1
ATOM 4702 C CA . ARG A 1 582 ? -13.990 -7.793 0.745 1.00 89.69 582 ARG A CA 1
ATOM 4703 C C . ARG A 1 582 ? -14.870 -6.545 0.811 1.00 89.69 582 ARG A C 1
ATOM 4705 O O . ARG A 1 582 ? -14.377 -5.449 1.071 1.00 89.69 582 ARG A O 1
ATOM 4712 N N . VAL A 1 583 ? -16.171 -6.737 0.614 1.00 85.94 583 VAL A N 1
ATOM 4713 C CA . VAL A 1 583 ? -17.213 -5.704 0.684 1.00 85.94 583 VAL A CA 1
ATOM 4714 C C . VAL A 1 583 ? -18.122 -6.006 1.866 1.00 85.94 583 VAL A C 1
ATOM 4716 O O . VAL A 1 583 ? -18.640 -7.119 1.963 1.00 85.94 583 VAL A O 1
ATOM 4719 N N . ILE A 1 584 ? -18.332 -5.025 2.742 1.00 83.06 584 ILE A N 1
ATOM 4720 C CA . ILE A 1 584 ? -19.237 -5.150 3.889 1.00 83.06 584 ILE A CA 1
ATOM 4721 C C . ILE A 1 584 ? -20.685 -4.950 3.427 1.00 83.06 584 ILE A C 1
ATOM 4723 O O . ILE A 1 584 ? -21.004 -4.000 2.717 1.00 83.06 584 ILE A O 1
ATOM 4727 N N . ASP A 1 585 ? -21.567 -5.851 3.847 1.00 84.62 585 ASP A N 1
ATOM 4728 C CA . ASP A 1 585 ? -23.015 -5.683 3.797 1.00 84.62 585 ASP A CA 1
ATOM 4729 C C . ASP A 1 585 ? -23.454 -4.945 5.079 1.00 84.62 585 ASP A C 1
ATOM 4731 O O . ASP A 1 585 ? -23.374 -5.522 6.171 1.00 84.62 585 ASP A O 1
ATOM 4735 N N . PRO A 1 586 ? -23.876 -3.670 4.987 1.00 81.94 586 PRO A N 1
ATOM 4736 C CA . PRO A 1 586 ? -24.129 -2.838 6.161 1.00 81.94 586 PRO A CA 1
ATOM 4737 C C . PRO A 1 586 ? -25.285 -3.361 7.022 1.00 81.94 586 PRO A C 1
ATOM 4739 O O . PRO A 1 586 ? -25.225 -3.266 8.249 1.00 81.94 586 PRO A O 1
ATOM 4742 N N . ASP A 1 587 ? -26.306 -3.969 6.411 1.00 85.31 587 ASP A N 1
ATOM 4743 C CA . ASP A 1 587 ? -27.463 -4.498 7.135 1.00 85.31 587 ASP A CA 1
ATOM 4744 C C . ASP A 1 587 ? -27.096 -5.764 7.908 1.00 85.31 587 ASP A C 1
ATOM 4746 O O . ASP A 1 587 ? -27.503 -5.943 9.061 1.00 85.31 587 ASP A O 1
ATOM 4750 N N . LYS A 1 588 ? -26.298 -6.648 7.299 1.00 89.06 588 LYS A N 1
ATOM 4751 C CA . LYS A 1 588 ? -25.787 -7.839 7.992 1.00 89.06 588 LYS A CA 1
ATOM 4752 C C . LYS A 1 588 ? -24.787 -7.470 9.075 1.00 89.06 588 LYS A C 1
ATOM 4754 O O . LYS A 1 588 ? -24.875 -8.013 10.172 1.00 89.06 588 LYS A O 1
ATOM 4759 N N . HIS A 1 589 ? -23.893 -6.520 8.801 1.00 86.25 589 HIS A N 1
ATOM 4760 C CA . HIS A 1 589 ? -22.937 -6.029 9.789 1.00 86.25 589 HIS A CA 1
ATOM 4761 C C . HIS A 1 589 ? -23.667 -5.470 11.010 1.00 86.25 589 HIS A C 1
ATOM 4763 O O . HIS A 1 589 ? -23.350 -5.842 12.135 1.00 86.25 589 HIS A O 1
ATOM 4769 N N . LYS A 1 590 ? -24.706 -4.650 10.799 1.00 83.31 590 LYS A N 1
ATOM 4770 C CA . LYS A 1 590 ? -25.532 -4.117 11.886 1.00 83.31 590 LYS A CA 1
ATOM 4771 C C . LYS A 1 590 ? -26.179 -5.225 12.722 1.00 83.31 590 LYS A C 1
ATOM 4773 O O . LYS A 1 590 ? -26.129 -5.156 13.945 1.00 83.31 590 LYS A O 1
ATOM 4778 N N . LYS A 1 591 ? -26.741 -6.260 12.089 1.00 88.88 591 LYS A N 1
ATOM 4779 C CA . LYS A 1 591 ? -27.334 -7.403 12.809 1.00 88.88 591 LYS A CA 1
ATOM 4780 C C . LYS A 1 591 ? -26.302 -8.145 13.657 1.00 88.88 591 LYS A C 1
ATOM 4782 O O . LYS A 1 591 ? -26.539 -8.382 14.836 1.00 88.88 591 LYS A O 1
ATOM 4787 N N . VAL A 1 592 ? -25.146 -8.462 13.074 1.00 88.19 592 VAL A N 1
ATOM 4788 C CA . VAL A 1 592 ? -24.053 -9.147 13.780 1.00 88.19 592 VAL A CA 1
ATOM 4789 C C . VAL A 1 592 ? -23.533 -8.294 14.939 1.00 88.19 592 VAL A C 1
ATOM 4791 O O . VAL A 1 592 ? -23.332 -8.813 16.034 1.00 88.19 592 VAL A O 1
ATOM 4794 N N . TYR A 1 593 ? -23.380 -6.986 14.729 1.00 87.25 593 TYR A N 1
ATOM 4795 C CA . TYR A 1 593 ? -22.991 -6.028 15.762 1.00 87.25 593 TYR A CA 1
ATOM 4796 C C . TYR A 1 593 ? -23.987 -6.003 16.928 1.00 87.25 593 TYR A C 1
ATOM 4798 O O . TYR A 1 593 ? -23.580 -6.117 18.083 1.00 87.25 593 TYR A O 1
ATOM 4806 N N . GLU A 1 594 ? -25.288 -5.881 16.643 1.00 86.88 594 GLU A N 1
ATOM 4807 C CA . GLU A 1 594 ? -26.341 -5.887 17.667 1.00 86.88 594 GLU A CA 1
ATOM 4808 C C . GLU A 1 594 ? -26.345 -7.196 18.464 1.00 86.88 594 GLU A C 1
ATOM 4810 O O . GLU A 1 594 ? -26.482 -7.172 19.687 1.00 86.88 594 GLU A O 1
ATOM 4815 N N . ASP A 1 595 ? -26.147 -8.334 17.798 1.00 89.75 595 ASP A N 1
ATOM 4816 C CA . ASP A 1 595 ? -26.074 -9.635 18.462 1.00 89.75 595 ASP A CA 1
ATOM 4817 C C . ASP A 1 595 ? -24.844 -9.752 19.377 1.00 89.75 595 ASP A C 1
ATOM 4819 O O . ASP A 1 595 ? -24.957 -10.259 20.494 1.00 89.75 595 ASP A O 1
ATOM 4823 N N . ILE A 1 596 ? -23.679 -9.253 18.944 1.00 87.00 596 ILE A N 1
ATOM 4824 C CA . ILE A 1 596 ? -22.459 -9.225 19.769 1.00 87.00 596 ILE A CA 1
ATOM 4825 C C . ILE A 1 596 ? -22.646 -8.298 20.972 1.00 87.00 596 ILE A C 1
ATOM 4827 O O . ILE A 1 596 ? -22.301 -8.676 22.087 1.00 87.00 596 ILE A O 1
ATOM 4831 N N . MET A 1 597 ? -23.225 -7.112 20.775 1.00 82.25 597 MET A N 1
ATOM 4832 C CA . MET A 1 597 ? -23.505 -6.177 21.869 1.00 82.25 597 MET A CA 1
ATOM 4833 C C . MET A 1 597 ? -24.426 -6.794 22.918 1.00 82.25 597 MET A C 1
ATOM 4835 O O . MET A 1 597 ? -24.094 -6.769 24.098 1.00 82.25 597 MET A O 1
ATOM 4839 N N . ARG A 1 598 ? -25.527 -7.432 22.495 1.00 86.56 598 ARG A N 1
ATOM 4840 C CA . ARG A 1 598 ? -26.437 -8.137 23.415 1.00 86.56 598 ARG A CA 1
ATOM 4841 C C . ARG A 1 598 ? -25.728 -9.238 24.201 1.00 86.56 598 ARG A C 1
ATOM 4843 O O . ARG A 1 598 ? -26.070 -9.466 25.358 1.00 86.56 598 ARG A O 1
ATOM 4850 N N . LYS A 1 599 ? -24.771 -9.933 23.577 1.00 85.31 599 LYS A N 1
ATOM 4851 C CA . LYS A 1 599 ? -23.949 -10.941 24.254 1.00 85.31 599 LYS A CA 1
ATOM 4852 C C . LYS A 1 599 ? -23.057 -10.295 25.318 1.00 85.31 599 LYS A C 1
ATOM 4854 O O . LYS A 1 599 ? -23.093 -10.746 26.456 1.00 85.31 599 LYS A O 1
ATOM 4859 N N . LEU A 1 600 ? -22.322 -9.238 24.968 1.00 83.00 600 LEU A N 1
ATOM 4860 C CA . LEU A 1 600 ? -21.447 -8.528 25.907 1.00 83.00 600 LEU A CA 1
ATOM 4861 C C . LEU A 1 600 ? -22.233 -7.938 27.086 1.00 83.00 600 LEU A C 1
ATOM 4863 O O . LEU A 1 600 ? -21.799 -8.067 28.223 1.00 83.00 600 LEU A O 1
ATOM 4867 N N . ASP A 1 601 ? -23.414 -7.366 26.836 1.00 82.44 601 ASP A N 1
ATOM 4868 C CA . ASP A 1 601 ? -24.292 -6.844 27.895 1.00 82.44 601 ASP A CA 1
ATOM 4869 C C . ASP A 1 601 ? -24.782 -7.945 28.839 1.00 82.44 601 ASP A C 1
ATOM 4871 O O . ASP A 1 601 ? -24.851 -7.749 30.052 1.00 82.44 601 ASP A O 1
ATOM 4875 N N . ARG A 1 602 ? -25.127 -9.116 28.288 1.00 83.75 602 ARG A N 1
ATOM 4876 C CA . ARG A 1 602 ? -25.522 -10.274 29.093 1.00 83.75 602 ARG A CA 1
ATOM 4877 C C . ARG A 1 602 ? -24.359 -10.753 29.959 1.00 83.75 602 ARG A C 1
ATOM 4879 O O . ARG A 1 602 ? -24.555 -10.926 31.154 1.00 83.75 602 ARG A O 1
ATOM 4886 N N . GLU A 1 603 ? -23.175 -10.922 29.372 1.00 80.81 603 GLU A N 1
ATOM 4887 C CA . GLU A 1 603 ? -21.970 -11.342 30.094 1.00 80.81 603 GLU A CA 1
ATOM 4888 C C . GLU A 1 603 ? -21.631 -10.351 31.217 1.00 80.81 603 GLU A C 1
ATOM 4890 O O . GLU A 1 603 ? -21.496 -10.756 32.367 1.00 80.81 603 GLU A O 1
ATOM 4895 N N . GLU A 1 604 ? -21.585 -9.046 30.934 1.00 81.56 604 GLU A N 1
ATOM 4896 C CA . GLU A 1 604 ? -21.329 -8.018 31.954 1.00 81.56 604 GLU A CA 1
ATOM 4897 C C . GLU A 1 604 ? -22.329 -8.088 33.116 1.00 81.56 604 GLU A C 1
ATOM 4899 O O . GLU A 1 604 ? -21.930 -7.986 34.275 1.00 81.56 604 GLU A O 1
ATOM 4904 N N . ASN A 1 605 ? -23.615 -8.304 32.826 1.00 81.12 605 ASN A N 1
ATOM 4905 C CA . ASN A 1 605 ? -24.643 -8.433 33.853 1.00 81.12 605 ASN A CA 1
ATOM 4906 C C . ASN A 1 605 ? -24.528 -9.741 34.661 1.00 81.12 605 ASN A C 1
ATOM 4908 O O . ASN A 1 605 ? -24.744 -9.734 35.876 1.00 81.12 605 ASN A O 1
ATOM 4912 N N . ASP A 1 606 ? -24.179 -10.851 34.011 1.00 79.69 606 ASP A N 1
ATOM 4913 C CA . ASP A 1 606 ? -24.000 -12.161 34.649 1.00 79.69 606 ASP A CA 1
ATOM 4914 C C . ASP A 1 606 ? -22.771 -12.189 35.579 1.00 79.69 606 ASP A C 1
ATOM 4916 O O . ASP A 1 606 ? -22.769 -12.905 36.586 1.00 79.69 606 ASP A O 1
ATOM 4920 N N . TYR A 1 607 ? -21.757 -11.364 35.288 1.00 82.94 607 TYR A N 1
ATOM 4921 C CA . TYR A 1 607 ? -20.548 -11.204 36.103 1.00 82.94 607 TYR A CA 1
ATOM 4922 C C . TYR A 1 607 ? -20.636 -10.092 37.163 1.00 82.94 607 TYR A C 1
ATOM 4924 O O . TYR A 1 607 ? -19.646 -9.826 37.848 1.00 82.94 607 TYR A O 1
ATOM 4932 N N . LEU A 1 608 ? -21.798 -9.459 37.365 1.00 84.75 608 LEU A N 1
ATOM 4933 C CA . LEU A 1 608 ? -21.982 -8.567 38.512 1.00 84.75 608 LEU A CA 1
ATOM 4934 C C . LEU A 1 608 ? -21.996 -9.371 39.829 1.00 84.75 608 LEU A C 1
ATOM 4936 O O . LEU A 1 608 ? -22.636 -10.424 39.899 1.00 84.75 608 LEU A O 1
ATOM 4940 N N . PRO A 1 609 ? -21.355 -8.881 40.906 1.00 87.69 609 PRO A N 1
ATOM 4941 C CA . PRO A 1 609 ? -21.441 -9.482 42.235 1.00 87.69 609 PRO A CA 1
ATOM 4942 C C . PRO A 1 609 ? -22.894 -9.570 42.724 1.00 87.69 609 PRO A C 1
ATOM 4944 O O . PRO A 1 609 ? -23.601 -8.561 42.816 1.00 87.69 609 PRO A O 1
ATOM 4947 N N . GLN A 1 610 ? -23.350 -10.779 43.062 1.00 88.31 610 GLN A N 1
ATOM 4948 C CA . GLN A 1 610 ? -24.730 -11.033 43.480 1.00 88.31 610 GLN A CA 1
ATOM 4949 C C . GLN A 1 610 ? -24.786 -11.930 44.716 1.00 88.31 610 GLN A C 1
ATOM 4951 O O . GLN A 1 610 ? -24.266 -13.042 44.720 1.00 88.31 610 GLN A O 1
ATOM 4956 N N . VAL A 1 611 ? -25.502 -11.477 45.748 1.00 92.44 611 VAL A N 1
ATOM 4957 C CA . VAL A 1 611 ? -25.803 -12.293 46.933 1.00 92.44 611 VAL A CA 1
ATOM 4958 C C . VAL A 1 611 ? -27.300 -12.427 47.173 1.00 92.44 611 VAL A C 1
ATOM 4960 O O . VAL A 1 611 ? -28.097 -11.554 46.809 1.00 92.44 611 VAL A O 1
ATOM 4963 N N . SER A 1 612 ? -27.668 -13.521 47.830 1.00 93.81 612 SER A N 1
ATOM 4964 C CA . SER A 1 612 ? -28.958 -13.720 48.476 1.00 93.81 612 SER A CA 1
ATOM 4965 C C . SER A 1 612 ? -28.796 -13.572 49.987 1.00 93.81 612 SER A C 1
ATOM 4967 O O . SER A 1 612 ? -27.862 -14.121 50.570 1.00 93.81 612 SER A O 1
ATOM 4969 N N . LEU A 1 613 ? -29.713 -12.838 50.617 1.00 94.81 613 LEU A N 1
ATOM 4970 C CA . LEU A 1 613 ? -29.780 -12.693 52.070 1.00 94.81 613 LEU A CA 1
ATOM 4971 C C . LEU A 1 613 ? -30.894 -13.591 52.598 1.00 94.81 613 LEU A C 1
ATOM 4973 O O . LEU A 1 613 ? -32.022 -13.498 52.112 1.00 94.81 613 LEU A O 1
ATOM 4977 N N . GLY A 1 614 ? -30.597 -14.419 53.602 1.00 90.25 614 GLY A N 1
ATOM 4978 C CA . GLY A 1 614 ? -31.586 -15.309 54.219 1.00 90.25 614 GLY A CA 1
ATOM 4979 C C . GLY A 1 614 ? -32.740 -14.550 54.880 1.00 90.25 614 GLY A C 1
ATOM 4980 O O . GLY A 1 614 ? -33.864 -15.040 54.925 1.00 90.25 614 GLY A O 1
ATOM 4981 N N . GLN A 1 615 ? -32.472 -13.328 55.344 1.00 91.38 615 GLN A N 1
ATOM 4982 C CA . GLN A 1 615 ? -33.465 -12.408 55.884 1.00 91.38 615 GLN A CA 1
ATOM 4983 C C . GLN A 1 615 ? -32.986 -10.959 55.757 1.00 91.38 615 GLN A C 1
ATOM 4985 O O . GLN A 1 615 ? -31.794 -10.696 55.616 1.00 91.38 615 GLN A O 1
ATOM 4990 N N . ARG A 1 616 ? -33.925 -10.011 55.777 1.00 91.81 616 ARG A N 1
ATOM 4991 C CA . ARG A 1 616 ? -33.639 -8.562 55.733 1.00 91.81 616 ARG A CA 1
ATOM 4992 C C . ARG A 1 616 ? -34.235 -7.795 56.903 1.00 91.81 616 ARG A C 1
ATOM 4994 O O . ARG A 1 616 ? -33.905 -6.632 57.085 1.00 91.81 616 ARG A O 1
ATOM 5001 N N . GLU A 1 617 ? -35.090 -8.446 57.679 1.00 92.00 617 GLU A N 1
ATOM 5002 C CA . GLU A 1 617 ? -35.727 -7.872 58.853 1.00 92.00 617 GLU A CA 1
ATOM 5003 C C . GLU A 1 617 ? -35.405 -8.764 60.044 1.00 92.00 617 GLU A C 1
ATOM 5005 O O . GLU A 1 617 ? -35.686 -9.963 60.023 1.00 92.00 617 GLU A O 1
ATOM 5010 N N . PHE A 1 618 ? -34.808 -8.182 61.076 1.00 90.62 618 PHE A N 1
ATOM 5011 C CA . PHE A 1 618 ? -34.452 -8.887 62.298 1.00 90.62 618 PHE A CA 1
ATOM 5012 C C . PHE A 1 618 ? -35.374 -8.458 63.424 1.00 90.62 618 PHE A C 1
ATOM 5014 O O . PHE A 1 618 ? -35.477 -7.271 63.729 1.00 90.62 618 PHE A O 1
ATOM 5021 N N . VAL A 1 619 ? -36.022 -9.425 64.075 1.00 87.56 619 VAL A N 1
ATOM 5022 C CA . VAL A 1 619 ? -36.901 -9.152 65.214 1.00 87.56 619 VAL A CA 1
ATOM 5023 C C . VAL A 1 619 ? -36.206 -9.552 66.503 1.00 87.56 619 VAL A C 1
ATOM 5025 O O . VAL A 1 619 ? -36.047 -10.740 66.779 1.00 87.56 619 VAL A O 1
ATOM 5028 N N . PHE A 1 620 ? -35.839 -8.577 67.328 1.00 84.88 620 PHE A N 1
ATOM 5029 C CA . PHE A 1 620 ? -35.295 -8.832 68.660 1.00 84.88 620 PHE A CA 1
ATOM 5030 C C . PHE A 1 620 ? -36.397 -8.706 69.719 1.00 84.88 620 PHE A C 1
ATOM 5032 O O . PHE A 1 620 ? -37.145 -7.724 69.767 1.00 84.88 620 PHE A O 1
ATOM 5039 N N . LYS A 1 621 ? -36.511 -9.734 70.566 1.00 81.62 621 LYS A N 1
ATOM 5040 C CA . LYS A 1 621 ? -37.449 -9.795 71.696 1.00 81.62 621 LYS A CA 1
ATOM 5041 C C . LYS A 1 621 ? -36.663 -9.718 72.998 1.00 81.62 621 LYS A C 1
ATOM 5043 O O . LYS A 1 621 ? -35.604 -10.331 73.099 1.00 81.62 621 LYS A O 1
ATOM 5048 N N . ASP A 1 622 ? -37.200 -8.989 73.974 1.00 75.44 622 ASP A N 1
ATOM 5049 C CA . ASP A 1 622 ? -36.679 -8.946 75.345 1.00 75.44 622 ASP A CA 1
ATOM 5050 C C . ASP A 1 622 ? -35.177 -8.594 75.436 1.00 75.44 622 ASP A C 1
ATOM 5052 O O . ASP A 1 622 ? -34.415 -9.249 76.148 1.00 75.44 622 ASP A O 1
ATOM 5056 N N . VAL A 1 623 ? -34.737 -7.557 74.706 1.00 81.06 623 VAL A N 1
ATOM 5057 C CA . VAL A 1 623 ? -33.365 -7.022 74.816 1.00 81.06 623 VAL A CA 1
ATOM 5058 C C . VAL A 1 623 ? -33.160 -6.472 76.228 1.00 81.06 623 VAL A C 1
ATOM 5060 O O . VAL A 1 623 ? -33.804 -5.497 76.613 1.00 81.06 623 VAL A O 1
ATOM 5063 N N . LYS A 1 624 ? -32.273 -7.104 76.999 1.00 81.50 624 LYS A N 1
ATOM 5064 C CA . LYS A 1 624 ? -31.995 -6.764 78.399 1.00 81.50 624 LYS A CA 1
ATOM 5065 C C . LYS A 1 624 ? -30.693 -5.984 78.544 1.00 81.50 624 LYS A C 1
ATOM 5067 O O . LYS A 1 624 ? -29.819 -5.990 77.683 1.00 81.50 624 LYS A O 1
ATOM 5072 N N . PHE A 1 625 ? -30.567 -5.318 79.682 1.00 82.69 625 PHE A N 1
ATOM 5073 C CA . PHE A 1 625 ? -29.372 -4.575 80.052 1.00 82.69 625 PHE A CA 1
ATOM 5074 C C . PHE A 1 625 ? -28.195 -5.512 80.370 1.00 82.69 625 PHE A C 1
ATOM 5076 O O . PHE A 1 625 ? -28.348 -6.428 81.174 1.00 82.69 625 PHE A O 1
ATOM 5083 N N . ILE A 1 626 ? -27.025 -5.254 79.769 1.00 86.25 626 ILE A N 1
ATOM 5084 C CA . ILE A 1 626 ? -25.785 -6.046 79.929 1.00 86.25 626 ILE A CA 1
ATOM 5085 C C . ILE A 1 626 ? -25.965 -7.535 79.535 1.00 86.25 626 ILE A C 1
ATOM 5087 O O . ILE A 1 626 ? -25.218 -8.409 79.960 1.00 86.25 626 ILE A O 1
ATOM 5091 N N . GLU A 1 627 ? -26.933 -7.848 78.673 1.00 87.19 627 GLU A N 1
ATOM 5092 C CA . GLU A 1 627 ? -27.129 -9.201 78.139 1.00 87.19 627 GLU A CA 1
ATOM 5093 C C . GLU A 1 627 ? -27.068 -9.137 76.604 1.00 87.19 627 GLU A C 1
ATOM 5095 O O . GLU A 1 627 ? -28.013 -8.624 75.996 1.00 87.19 627 GLU A O 1
ATOM 5100 N N . PRO A 1 628 ? -25.970 -9.595 75.965 1.00 89.19 628 PRO A N 1
ATOM 5101 C CA . PRO A 1 628 ? -25.865 -9.576 74.512 1.00 89.19 628 PRO A CA 1
ATOM 5102 C C . PRO A 1 628 ? -26.891 -10.523 73.890 1.00 89.19 628 PRO A C 1
ATOM 5104 O O . PRO A 1 628 ? -27.180 -11.606 74.411 1.00 89.19 628 PRO A O 1
ATOM 5107 N N . ARG A 1 629 ? -27.465 -10.100 72.766 1.00 90.25 629 ARG A N 1
ATOM 5108 C CA . ARG A 1 629 ? -28.387 -10.902 71.963 1.00 90.25 629 ARG A CA 1
ATOM 5109 C C . ARG A 1 629 ? -27.883 -10.968 70.539 1.00 90.25 629 ARG A C 1
ATOM 5111 O O . ARG A 1 629 ? -27.772 -9.938 69.888 1.00 90.25 629 ARG A O 1
ATOM 5118 N N . GLU A 1 630 ? -27.653 -12.180 70.060 1.00 91.94 630 GLU A N 1
ATOM 5119 C CA . GLU A 1 630 ? -27.164 -12.428 68.709 1.00 91.94 630 GLU A CA 1
ATOM 5120 C C . GLU A 1 630 ? -28.253 -13.028 67.820 1.00 91.94 630 GLU A C 1
ATOM 5122 O O . GLU A 1 630 ? -29.054 -13.862 68.252 1.00 91.94 630 GLU A O 1
ATOM 5127 N N . GLN A 1 631 ? -28.266 -12.603 66.560 1.00 93.62 631 GLN A N 1
ATOM 5128 C CA . GLN A 1 631 ? -28.941 -13.283 65.460 1.00 93.62 631 GLN A CA 1
ATOM 5129 C C . GLN A 1 631 ? -27.996 -13.356 64.266 1.00 93.62 631 GLN A C 1
ATOM 5131 O O . GLN A 1 631 ? -27.136 -12.497 64.094 1.00 93.62 631 GLN A O 1
ATOM 5136 N N . PHE A 1 632 ? -28.169 -14.370 63.426 1.00 95.00 632 PHE A N 1
ATOM 5137 C CA . PHE A 1 632 ? -27.292 -14.609 62.285 1.00 95.00 632 PHE A CA 1
ATOM 5138 C C . PHE A 1 632 ? -27.966 -14.169 60.986 1.00 95.00 632 PHE A C 1
ATOM 5140 O O . PHE A 1 632 ? -29.159 -14.403 60.773 1.00 95.00 632 PHE A O 1
ATOM 5147 N N . LEU A 1 633 ? -27.200 -13.511 60.118 1.00 95.38 633 LEU A N 1
ATOM 5148 C CA . LEU A 1 633 ? -27.576 -13.181 58.750 1.00 95.38 633 LEU A CA 1
ATOM 5149 C C . LEU A 1 633 ? -26.868 -14.142 57.791 1.00 95.38 633 LEU A C 1
ATOM 5151 O O . LEU A 1 633 ? -25.677 -13.954 57.533 1.00 95.38 633 LEU A O 1
ATOM 5155 N N . PRO A 1 634 ? -27.573 -15.134 57.224 1.00 95.56 634 PRO A N 1
ATOM 5156 C CA . PRO A 1 634 ? -27.026 -15.936 56.143 1.00 95.56 634 PRO A CA 1
ATOM 5157 C C . PRO A 1 634 ? -26.886 -15.083 54.881 1.00 95.56 634 PRO A C 1
ATOM 5159 O O . PRO A 1 634 ? -27.855 -14.459 54.434 1.00 95.56 634 PRO A O 1
ATOM 5162 N N . ILE A 1 635 ? -25.693 -15.082 54.297 1.00 96.06 635 ILE A N 1
ATOM 5163 C CA . ILE A 1 635 ? -25.367 -14.440 53.025 1.00 96.06 635 ILE A CA 1
ATOM 5164 C C . ILE A 1 635 ? -24.816 -15.523 52.102 1.00 96.06 635 ILE A C 1
ATOM 5166 O O . ILE A 1 635 ? -23.808 -16.152 52.415 1.00 96.06 635 ILE A O 1
ATOM 5170 N N . ALA A 1 636 ? -25.473 -15.748 50.968 1.00 94.94 636 ALA A N 1
ATOM 5171 C CA . ALA A 1 636 ? -25.046 -16.719 49.964 1.00 94.94 636 ALA A CA 1
ATOM 5172 C C . ALA A 1 636 ? -24.665 -16.007 48.669 1.00 94.94 636 ALA A C 1
ATOM 5174 O O . ALA A 1 636 ? -25.447 -15.196 48.168 1.00 94.94 636 ALA A O 1
ATOM 5175 N N . ASN A 1 637 ? -23.495 -16.313 48.109 1.00 93.19 637 ASN A N 1
ATOM 5176 C CA . ASN A 1 637 ? -23.121 -15.825 46.788 1.00 93.19 637 ASN A CA 1
ATOM 5177 C C . ASN A 1 637 ? -23.848 -16.651 45.719 1.00 93.19 637 ASN A C 1
ATOM 5179 O O . ASN A 1 637 ? -23.588 -17.841 45.551 1.00 93.19 637 ASN A O 1
ATOM 5183 N N . ILE A 1 638 ? -24.770 -16.002 45.010 1.00 90.50 638 ILE A N 1
ATOM 5184 C CA . ILE A 1 638 ? -25.578 -16.608 43.941 1.00 90.50 638 ILE A CA 1
ATOM 5185 C C . ILE A 1 638 ? -25.099 -16.196 42.542 1.00 90.50 638 ILE A C 1
ATOM 5187 O O . ILE A 1 638 ? -25.708 -16.592 41.551 1.00 90.50 638 ILE A O 1
ATOM 5191 N N . GLY A 1 639 ? -24.061 -15.359 42.464 1.00 85.81 639 GLY A N 1
ATOM 5192 C CA . GLY A 1 639 ? -23.462 -14.904 41.216 1.00 85.81 639 GLY A CA 1
ATOM 5193 C C . GLY A 1 639 ? -22.354 -15.831 40.716 1.00 85.81 639 GLY A C 1
ATOM 5194 O O . GLY A 1 639 ? -22.008 -16.828 41.347 1.00 85.81 639 GLY A O 1
ATOM 5195 N N . GLN A 1 640 ? -21.776 -15.474 39.566 1.00 82.88 640 GLN A N 1
ATOM 5196 C CA . GLN A 1 640 ? -20.667 -16.219 38.953 1.00 82.88 640 GLN A CA 1
ATOM 5197 C C . GLN A 1 640 ? -19.284 -15.728 39.401 1.00 82.88 640 GLN A C 1
ATOM 5199 O O . GLN A 1 640 ? -18.279 -16.390 39.148 1.00 82.88 640 GLN A O 1
ATOM 5204 N N . VAL A 1 641 ? -19.222 -14.573 40.068 1.00 87.38 641 VAL A N 1
ATOM 5205 C CA . VAL A 1 641 ? -17.975 -13.962 40.540 1.00 87.38 641 VAL A CA 1
ATOM 5206 C C . VAL A 1 641 ? -17.896 -13.975 42.059 1.00 87.38 641 VAL A C 1
ATOM 5208 O O . VAL A 1 641 ? -18.931 -13.936 42.733 1.00 87.38 641 VAL A O 1
ATOM 5211 N N . PRO A 1 642 ? -16.687 -14.010 42.633 1.00 88.88 642 PRO A N 1
ATOM 5212 C CA . PRO A 1 642 ? -16.538 -13.828 44.061 1.00 88.88 642 PRO A CA 1
ATOM 5213 C C . PRO A 1 642 ? -17.055 -12.461 44.514 1.00 88.88 642 PRO A C 1
ATOM 5215 O O . PRO A 1 642 ? -16.867 -11.450 43.837 1.00 88.88 642 PRO A O 1
ATOM 5218 N N . VAL A 1 643 ? -17.698 -12.433 45.674 1.00 92.44 643 VAL A N 1
ATOM 5219 C CA . VAL A 1 643 ? -18.302 -11.228 46.235 1.00 92.44 643 VAL A CA 1
ATOM 5220 C C . VAL A 1 643 ? -17.467 -10.752 47.412 1.00 92.44 643 VAL A C 1
ATOM 5222 O O . VAL A 1 643 ? -17.258 -11.504 48.357 1.00 92.44 643 VAL A O 1
ATOM 5225 N N . ASN A 1 644 ? -17.061 -9.484 47.393 1.00 94.38 644 ASN A N 1
ATOM 5226 C CA . ASN A 1 644 ? -16.608 -8.778 48.587 1.00 94.38 644 ASN A CA 1
ATOM 5227 C C . ASN A 1 644 ? -17.738 -7.864 49.078 1.00 94.38 644 ASN A C 1
ATOM 5229 O O . ASN A 1 644 ? -18.242 -7.051 48.296 1.00 94.38 644 ASN A O 1
ATOM 5233 N N . PHE A 1 645 ? -18.131 -7.998 50.343 1.00 95.44 645 PHE A N 1
ATOM 5234 C CA . PHE A 1 645 ? -19.133 -7.135 50.960 1.00 95.44 645 PHE A CA 1
ATOM 5235 C C . PHE A 1 645 ? -18.561 -6.346 52.138 1.00 95.44 645 PHE A C 1
ATOM 5237 O O . PHE A 1 645 ? -17.642 -6.792 52.825 1.00 95.44 645 PHE A O 1
ATOM 5244 N N . GLU A 1 646 ? -19.167 -5.197 52.414 1.00 95.62 646 GLU A N 1
ATOM 524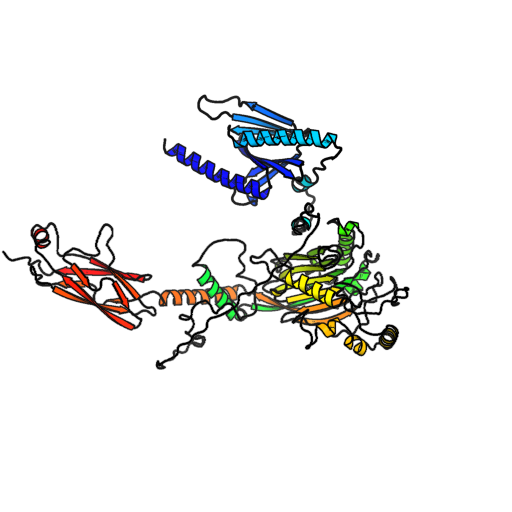5 C CA . GLU A 1 646 ? -18.852 -4.344 53.557 1.00 95.62 646 GLU A CA 1
ATOM 5246 C C . GLU A 1 646 ? -20.132 -3.713 54.116 1.00 95.62 646 GLU A C 1
ATOM 5248 O O . GLU A 1 646 ? -21.021 -3.311 53.367 1.00 95.62 646 GLU A O 1
ATOM 5253 N N . PHE A 1 647 ? -20.232 -3.600 55.439 1.00 95.00 647 PHE A N 1
ATOM 5254 C CA . PHE A 1 647 ? -21.240 -2.762 56.081 1.00 95.00 647 PHE A CA 1
ATOM 5255 C C . PHE A 1 647 ? -20.772 -1.305 56.115 1.00 95.00 647 PHE A C 1
ATOM 5257 O O . PHE A 1 647 ? -19.876 -0.949 56.882 1.00 95.00 647 PHE A O 1
ATOM 5264 N N . ILE A 1 648 ? -21.388 -0.461 55.288 1.00 92.94 648 ILE A N 1
ATOM 5265 C CA . ILE A 1 648 ? -20.960 0.927 55.078 1.00 92.94 648 ILE A CA 1
ATOM 5266 C C . ILE A 1 648 ? -21.738 1.920 55.947 1.00 92.94 648 ILE A C 1
ATOM 5268 O O . ILE A 1 648 ? -22.845 1.656 56.421 1.00 92.94 648 ILE A O 1
ATOM 5272 N N . ASN A 1 649 ? -21.154 3.102 56.141 1.00 91.44 649 ASN A N 1
ATOM 5273 C CA . ASN A 1 649 ? -21.799 4.199 56.857 1.00 91.44 649 ASN A CA 1
ATOM 5274 C C . ASN A 1 649 ? -22.997 4.755 56.075 1.00 91.44 649 ASN A C 1
ATOM 5276 O O . ASN A 1 649 ? -22.932 4.946 54.859 1.00 91.44 649 ASN A O 1
ATOM 5280 N N . LYS A 1 650 ? -24.065 5.099 56.799 1.00 87.31 650 LYS A N 1
ATOM 5281 C CA . LYS A 1 650 ? -25.172 5.904 56.268 1.00 87.31 650 LYS A CA 1
ATOM 5282 C C . LYS A 1 650 ? -24.705 7.343 56.002 1.00 87.31 650 LYS A C 1
ATOM 5284 O O . LYS A 1 650 ? -23.737 7.813 56.604 1.00 87.31 650 LYS A O 1
ATOM 5289 N N . LEU A 1 651 ? -25.406 8.049 55.110 1.00 76.88 651 LEU A N 1
ATOM 5290 C CA . LEU A 1 651 ? -25.177 9.475 54.837 1.00 76.88 651 LEU A CA 1
ATOM 5291 C C . LEU A 1 651 ? -25.186 10.271 56.157 1.00 76.88 651 LEU A C 1
ATOM 5293 O O . LEU A 1 651 ? -26.098 10.115 56.961 1.00 76.88 651 LEU A O 1
ATOM 5297 N N . ASP A 1 652 ? -24.151 11.085 56.374 1.00 80.00 652 ASP A N 1
ATOM 5298 C CA . ASP A 1 652 ? -23.919 11.912 57.574 1.00 80.00 652 ASP A CA 1
ATOM 5299 C C . ASP A 1 652 ? -23.609 11.165 58.891 1.00 80.00 652 ASP A C 1
ATOM 5301 O O . ASP A 1 652 ? -23.401 11.798 59.932 1.00 80.00 652 ASP A O 1
ATOM 5305 N N . GLU A 1 653 ? -23.473 9.834 58.866 1.00 83.81 653 GLU A N 1
ATOM 5306 C CA . GLU A 1 653 ? -23.082 9.037 60.032 1.00 83.81 653 GLU A CA 1
ATOM 5307 C C . GLU A 1 653 ? -21.596 8.635 60.006 1.00 83.81 653 GLU A C 1
ATOM 5309 O O . GLU A 1 653 ? -21.004 8.333 58.972 1.00 83.81 653 GLU A O 1
ATOM 5314 N N . LYS A 1 654 ? -20.958 8.610 61.186 1.00 84.00 654 LYS A N 1
ATOM 5315 C CA . LYS A 1 654 ? -19.541 8.210 61.333 1.0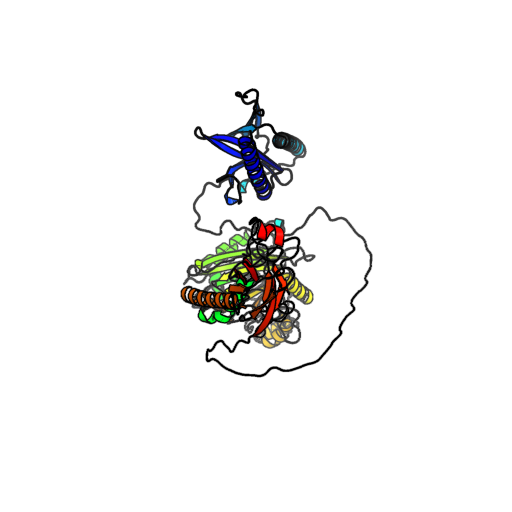0 84.00 654 LYS A CA 1
ATOM 5316 C C . LYS A 1 654 ? -19.339 6.700 61.511 1.00 84.00 654 LYS A C 1
ATOM 5318 O O . LYS A 1 654 ? -18.195 6.258 61.607 1.00 84.00 654 LYS A O 1
ATOM 5323 N N . ARG A 1 655 ? -20.422 5.933 61.650 1.00 84.69 655 ARG A N 1
ATOM 5324 C CA . ARG A 1 655 ? -20.431 4.481 61.881 1.00 84.69 655 ARG A CA 1
ATOM 5325 C C . ARG A 1 655 ? -21.556 3.849 61.062 1.00 84.69 655 ARG A C 1
ATOM 5327 O O . ARG A 1 655 ? -22.542 4.522 60.781 1.00 84.69 655 ARG A O 1
ATOM 5334 N N . TYR A 1 656 ? -21.412 2.569 60.724 1.00 85.38 656 TYR A N 1
ATOM 5335 C CA . TYR A 1 656 ? -22.408 1.816 59.955 1.00 85.38 656 TYR A CA 1
ATOM 5336 C C . TYR A 1 656 ? -23.695 1.553 60.746 1.00 85.38 656 TYR A C 1
ATOM 5338 O O . TYR A 1 656 ? -24.759 1.412 60.153 1.00 85.38 656 TYR A O 1
ATOM 5346 N N . GLY A 1 657 ? -23.609 1.532 62.079 1.00 87.00 657 GLY A N 1
ATOM 5347 C CA . GLY A 1 657 ? -24.742 1.341 62.979 1.00 87.00 657 GLY A CA 1
ATOM 5348 C C . GLY A 1 657 ? -24.550 2.034 64.327 1.00 87.00 657 GLY A C 1
ATOM 5349 O O . GLY A 1 657 ? -23.472 2.556 64.652 1.00 87.00 657 GLY A O 1
ATOM 5350 N N . LYS A 1 658 ? -25.623 2.056 65.119 1.00 87.81 658 LYS A N 1
ATOM 5351 C CA . LYS A 1 658 ? -25.655 2.641 66.464 1.00 87.81 658 LYS A CA 1
ATOM 5352 C C . LYS A 1 658 ? -24.746 1.883 67.449 1.00 87.81 658 LYS A C 1
ATOM 5354 O O . LYS A 1 658 ? -24.468 0.706 67.258 1.00 87.81 658 LYS A O 1
ATOM 5359 N N . PRO A 1 659 ? -24.291 2.516 68.552 1.00 87.56 659 PRO A N 1
ATOM 5360 C CA . PRO A 1 659 ? -23.313 1.917 69.473 1.00 87.56 659 PRO A CA 1
ATOM 5361 C C . PRO A 1 659 ? -23.733 0.604 70.148 1.00 87.56 659 PRO A C 1
ATOM 5363 O O . PRO A 1 659 ? -22.865 -0.108 70.640 1.00 87.56 659 PRO A O 1
ATOM 5366 N N . TRP A 1 660 ? -25.036 0.324 70.210 1.00 89.06 660 TRP A N 1
ATOM 5367 C CA . TRP A 1 660 ? -25.598 -0.902 70.774 1.00 89.06 660 TRP A CA 1
ATOM 5368 C C . TRP A 1 660 ? -25.721 -2.046 69.755 1.00 89.06 660 TRP A C 1
ATOM 5370 O O . TRP A 1 660 ? -26.151 -3.128 70.141 1.00 89.06 660 TRP A O 1
ATOM 5380 N N . LEU A 1 661 ? -25.383 -1.812 68.481 1.00 90.38 661 LEU A N 1
ATOM 5381 C CA . LEU A 1 661 ? -25.461 -2.769 67.377 1.00 90.38 661 LEU A CA 1
ATOM 5382 C C . LEU A 1 661 ? -24.056 -3.027 66.820 1.00 90.38 661 LEU A C 1
ATOM 5384 O O . LEU A 1 661 ? -23.364 -2.095 66.406 1.00 90.38 661 LEU A O 1
ATOM 5388 N N . SER A 1 662 ? -23.642 -4.286 66.780 1.00 91.56 662 SER A N 1
ATOM 5389 C CA . SER A 1 662 ? -22.353 -4.716 66.234 1.00 91.56 662 SER A CA 1
ATOM 5390 C C . SER A 1 662 ? -22.546 -5.853 65.232 1.00 91.56 662 SER A C 1
ATOM 5392 O O . SER A 1 662 ? -23.489 -6.641 65.310 1.00 91.56 662 SER A O 1
ATOM 5394 N N . VAL A 1 663 ? -21.649 -5.908 64.248 1.00 94.12 663 VAL A N 1
ATOM 5395 C CA . VAL A 1 663 ? -21.681 -6.889 63.160 1.00 94.12 663 VAL A CA 1
ATOM 5396 C C . VAL A 1 663 ? -20.323 -7.570 63.064 1.00 94.12 663 VAL A C 1
ATOM 5398 O O . VAL A 1 663 ? -19.297 -6.886 63.034 1.00 94.12 663 VAL A O 1
ATOM 5401 N N . ASN A 1 664 ? -20.307 -8.903 63.007 1.00 93.12 664 ASN A N 1
ATOM 5402 C CA . ASN A 1 664 ? -19.079 -9.685 62.931 1.00 93.12 664 ASN A CA 1
ATOM 5403 C C . ASN A 1 664 ? -19.200 -10.876 61.953 1.00 93.12 664 ASN A C 1
ATOM 5405 O O . ASN A 1 664 ? -20.010 -11.772 62.193 1.00 93.12 664 ASN A O 1
ATOM 5409 N N . PRO A 1 665 ? -18.383 -10.943 60.886 1.00 95.00 665 PRO A N 1
ATOM 5410 C CA . PRO A 1 665 ? -17.459 -9.905 60.427 1.00 95.00 665 PRO A CA 1
ATOM 5411 C C . PRO A 1 665 ? -18.202 -8.744 59.723 1.00 95.00 665 PRO A C 1
ATOM 5413 O O . PRO A 1 665 ? -19.196 -8.983 59.038 1.00 95.00 665 PRO A O 1
ATOM 5416 N N . PRO A 1 666 ? -17.729 -7.486 59.841 1.00 91.88 666 PRO A N 1
ATOM 5417 C CA . PRO A 1 666 ? -18.334 -6.331 59.161 1.00 91.88 666 PRO A CA 1
ATOM 5418 C C . PRO A 1 666 ? -17.971 -6.238 57.667 1.00 91.88 666 PRO A C 1
ATOM 5420 O O . PRO A 1 666 ? -18.582 -5.476 56.923 1.00 91.88 666 PRO A O 1
ATOM 5423 N N . THR A 1 667 ? -16.975 -6.998 57.217 1.00 95.25 667 THR A N 1
ATOM 5424 C CA . THR A 1 667 ? -16.596 -7.152 55.809 1.00 95.25 667 THR A CA 1
ATOM 5425 C C . THR A 1 667 ? -16.033 -8.548 55.608 1.00 95.25 667 THR A C 1
ATOM 5427 O O . THR A 1 667 ? -15.349 -9.069 56.494 1.00 95.25 667 THR A O 1
ATOM 5430 N N . ASN A 1 668 ? -16.360 -9.183 54.485 1.00 95.38 668 ASN A N 1
ATOM 5431 C CA . ASN A 1 668 ? -15.815 -10.489 54.146 1.00 95.38 668 ASN A CA 1
ATOM 5432 C C . ASN A 1 668 ? -15.954 -10.793 52.648 1.00 95.38 668 ASN A C 1
ATOM 5434 O O . ASN A 1 668 ? -16.624 -10.083 51.896 1.00 95.38 668 ASN A O 1
ATOM 5438 N N . PHE A 1 669 ? -15.341 -11.898 52.240 1.00 93.69 669 PHE A N 1
ATOM 5439 C CA . PHE A 1 669 ? -15.325 -12.402 50.879 1.00 93.69 669 PHE A CA 1
ATOM 5440 C C . PHE A 1 669 ? -16.052 -13.747 50.777 1.00 93.69 669 PHE A C 1
ATOM 5442 O O . PHE A 1 669 ? -15.818 -14.642 51.587 1.00 93.69 669 PHE A O 1
ATOM 5449 N N . ILE A 1 670 ? -16.914 -13.902 49.769 1.00 93.00 670 ILE A N 1
ATOM 5450 C CA . ILE A 1 670 ? -17.691 -15.119 49.511 1.00 93.00 670 ILE A CA 1
ATOM 5451 C C . ILE A 1 670 ? -17.422 -15.603 48.086 1.00 93.00 670 ILE A C 1
ATOM 5453 O O . ILE A 1 670 ? -17.736 -14.921 47.106 1.00 93.00 670 ILE A O 1
ATOM 5457 N N . THR A 1 671 ? -16.870 -16.801 47.956 1.00 92.50 671 THR A N 1
ATOM 5458 C CA . THR A 1 671 ? -16.673 -17.501 46.681 1.00 92.50 671 THR A CA 1
ATOM 5459 C C . THR A 1 671 ? -18.009 -17.919 46.042 1.00 92.50 671 THR A C 1
ATOM 5461 O O . THR A 1 671 ? -18.993 -18.107 46.759 1.00 92.50 671 THR A O 1
ATOM 5464 N N . PRO A 1 672 ? -18.100 -18.028 44.700 1.00 91.69 672 PRO A N 1
ATOM 5465 C CA . PRO A 1 672 ? -19.331 -18.450 44.022 1.00 91.69 672 PRO A CA 1
ATOM 5466 C C . PRO A 1 672 ? -19.857 -19.792 44.537 1.00 91.69 672 PRO A C 1
ATOM 5468 O O . PRO A 1 672 ? -19.103 -20.758 44.628 1.00 91.69 672 PRO A O 1
ATOM 5471 N N . GLY A 1 673 ? -21.154 -19.856 44.851 1.00 88.50 673 GLY A N 1
ATOM 5472 C CA . GLY A 1 673 ? -21.809 -21.060 45.374 1.00 88.50 673 GLY A CA 1
ATOM 5473 C C . GLY A 1 673 ? -21.657 -21.276 46.882 1.00 88.50 673 GLY A C 1
ATOM 5474 O O . GLY A 1 673 ? -22.398 -22.085 47.442 1.00 88.50 673 GLY A O 1
ATOM 5475 N N . ASP A 1 674 ? -20.770 -20.532 47.546 1.00 93.19 674 ASP A N 1
ATOM 5476 C CA . ASP A 1 674 ? -20.604 -20.599 48.993 1.00 93.19 674 ASP A CA 1
ATOM 5477 C C . ASP A 1 674 ? -21.537 -19.630 49.727 1.00 93.19 674 ASP A C 1
ATOM 5479 O O . ASP A 1 674 ? -22.104 -18.675 49.180 1.00 93.19 674 ASP A O 1
ATOM 5483 N N . SER A 1 675 ? -21.686 -19.885 51.022 1.00 94.19 675 SER A N 1
ATOM 5484 C CA . SER A 1 675 ? -22.449 -19.049 51.938 1.00 94.19 675 SER A CA 1
ATOM 5485 C C . SER A 1 675 ? -21.721 -18.892 53.259 1.00 94.19 675 SER A C 1
ATOM 5487 O O . SER A 1 675 ? -20.984 -19.783 53.678 1.00 94.19 675 SER A O 1
ATOM 5489 N N . MET A 1 676 ? -21.989 -17.794 53.949 1.00 94.56 676 MET A N 1
ATOM 5490 C CA . MET A 1 676 ? -21.532 -17.574 55.314 1.00 94.56 676 MET A CA 1
ATOM 5491 C C . MET A 1 676 ? -22.626 -16.942 56.160 1.00 94.56 676 MET A C 1
ATOM 5493 O O . MET A 1 676 ? -23.620 -16.433 55.643 1.00 94.56 676 MET A O 1
ATOM 5497 N N . GLU A 1 677 ? -22.411 -16.942 57.467 1.00 95.56 677 GLU A N 1
ATOM 5498 C CA . GLU A 1 677 ? -23.264 -16.246 58.415 1.00 95.56 677 GLU A CA 1
ATOM 5499 C C . GLU A 1 677 ? -22.509 -15.070 59.020 1.00 95.56 677 GLU A C 1
ATOM 5501 O O . GLU A 1 677 ? -21.363 -15.196 59.453 1.00 95.56 677 GLU A O 1
ATOM 5506 N N . VAL A 1 678 ? -23.170 -13.920 59.048 1.00 95.50 678 VAL A N 1
ATOM 5507 C CA . VAL A 1 678 ? -22.702 -12.737 59.763 1.00 95.50 678 VAL A CA 1
ATOM 5508 C C . VAL A 1 678 ? -23.461 -12.657 61.081 1.00 95.50 678 VAL A C 1
ATOM 5510 O O . VAL A 1 678 ? -24.693 -12.635 61.088 1.00 95.50 678 VAL A O 1
ATOM 5513 N N . ALA A 1 679 ? -22.740 -12.619 62.198 1.00 95.00 679 ALA A N 1
ATOM 5514 C CA . ALA A 1 679 ? -23.333 -12.430 63.513 1.00 95.00 679 ALA A CA 1
ATOM 5515 C C . ALA A 1 679 ? -23.715 -10.958 63.693 1.00 95.00 679 ALA A C 1
ATOM 5517 O O . ALA A 1 679 ? -22.887 -10.062 63.511 1.00 95.00 679 ALA A O 1
ATOM 5518 N N . ILE A 1 680 ? -24.972 -10.716 64.047 1.00 93.69 680 ILE A N 1
ATOM 5519 C CA . ILE A 1 680 ? -25.485 -9.404 64.419 1.00 93.69 680 ILE A CA 1
ATOM 5520 C C . ILE A 1 680 ? -25.795 -9.441 65.907 1.00 93.69 680 ILE A C 1
ATOM 5522 O O . ILE A 1 680 ? -26.732 -10.116 66.342 1.00 93.69 680 ILE A O 1
ATOM 5526 N N . GLU A 1 681 ? -24.999 -8.712 66.677 1.00 92.50 681 GLU A N 1
ATOM 5527 C CA . GLU A 1 681 ? -25.105 -8.639 68.125 1.00 92.50 681 GLU A CA 1
ATOM 5528 C C . GLU A 1 681 ? -25.732 -7.306 68.541 1.00 92.50 681 GLU A C 1
ATOM 5530 O O . GLU A 1 681 ? -25.393 -6.227 68.049 1.00 92.50 681 GLU A O 1
ATOM 5535 N N . ILE A 1 682 ? -26.663 -7.396 69.484 1.00 90.62 682 ILE A N 1
ATOM 5536 C CA . ILE A 1 682 ? -27.239 -6.258 70.181 1.00 90.62 682 ILE A CA 1
ATOM 5537 C C . ILE A 1 682 ? -26.797 -6.308 71.631 1.00 90.62 682 ILE A C 1
ATOM 5539 O O . ILE A 1 682 ? -27.110 -7.257 72.351 1.00 90.62 682 ILE A O 1
ATOM 5543 N N . TYR A 1 683 ? -26.122 -5.252 72.073 1.00 90.38 683 TYR A N 1
ATOM 5544 C CA . TYR A 1 683 ? -25.616 -5.130 73.430 1.00 90.38 683 TYR A CA 1
ATOM 5545 C C . TYR A 1 683 ? -25.878 -3.730 73.992 1.00 90.38 683 TYR A C 1
ATOM 5547 O O . TYR A 1 683 ? -25.283 -2.733 73.583 1.00 90.38 683 TYR A O 1
ATOM 5555 N N . VAL A 1 684 ? -26.785 -3.653 74.970 1.00 88.00 684 VAL A N 1
ATOM 5556 C CA . VAL A 1 684 ? -27.127 -2.401 75.656 1.00 88.00 684 VAL A CA 1
ATOM 5557 C C . VAL A 1 684 ? -26.321 -2.286 76.948 1.00 88.00 684 VAL A C 1
ATOM 5559 O O . VAL A 1 684 ? -26.596 -2.965 77.940 1.00 88.00 684 VAL A O 1
ATOM 5562 N N . ASP A 1 685 ? -25.332 -1.394 76.941 1.00 86.56 685 ASP A N 1
ATOM 5563 C CA . ASP A 1 685 ? -24.427 -1.142 78.063 1.00 86.56 685 ASP A CA 1
ATOM 5564 C C . ASP A 1 685 ? -24.851 0.062 78.932 1.00 86.56 685 ASP A C 1
ATOM 5566 O O . ASP A 1 685 ? -25.821 0.771 78.651 1.00 86.56 685 ASP A O 1
ATOM 5570 N N . LYS A 1 686 ? -24.083 0.342 79.998 1.00 84.88 686 LYS A N 1
ATOM 5571 C CA . LYS A 1 686 ? -24.307 1.489 80.907 1.00 84.88 686 LYS A CA 1
ATOM 5572 C C . LYS A 1 686 ? -24.329 2.848 80.201 1.00 84.88 686 LYS A C 1
ATOM 5574 O O . LYS A 1 686 ? -24.972 3.768 80.696 1.00 84.88 686 LYS A O 1
ATOM 5579 N N . LYS A 1 687 ? -23.609 3.004 79.087 1.00 82.88 687 LYS A N 1
ATOM 5580 C CA . LYS A 1 687 ? -23.501 4.281 78.364 1.00 82.88 687 LYS A CA 1
ATOM 5581 C C . LYS A 1 687 ? -24.706 4.518 77.460 1.00 82.88 687 LYS A C 1
ATOM 5583 O O . LYS A 1 687 ? -25.110 5.660 77.262 1.00 82.88 687 LYS A O 1
ATOM 5588 N N . THR A 1 688 ? -25.268 3.441 76.928 1.00 83.50 688 THR A N 1
ATOM 5589 C CA . THR A 1 688 ? -26.317 3.479 75.910 1.00 83.50 688 THR A CA 1
ATOM 5590 C C . THR A 1 688 ? -27.710 3.409 76.532 1.00 83.50 688 THR A C 1
ATOM 5592 O O . THR A 1 688 ? -28.624 4.102 76.089 1.00 83.50 688 THR A O 1
ATOM 5595 N N . VAL A 1 689 ? -27.848 2.675 77.643 1.00 82.69 689 VAL A N 1
ATOM 5596 C CA . VAL A 1 689 ? -29.107 2.521 78.390 1.00 82.69 689 VAL A CA 1
ATOM 5597 C C . VAL A 1 689 ? -29.703 3.857 78.851 1.00 82.69 689 VAL A C 1
ATOM 5599 O O . VAL A 1 689 ? -30.918 4.029 78.823 1.00 82.69 689 VAL A O 1
ATOM 5602 N N . GLY A 1 690 ? -28.860 4.826 79.232 1.00 80.62 690 GLY A N 1
ATOM 5603 C CA . GLY A 1 690 ? -29.309 6.143 79.694 1.00 80.62 690 GLY A CA 1
ATOM 5604 C C . GLY A 1 690 ? -30.045 6.927 78.606 1.00 80.62 690 GLY A C 1
ATOM 5605 O O . GLY A 1 690 ? -31.103 7.485 78.876 1.00 80.62 690 GLY A O 1
ATOM 5606 N N . LYS A 1 691 ? -29.526 6.889 77.370 1.00 82.00 691 LYS A N 1
ATOM 5607 C CA . LYS A 1 691 ? -30.121 7.559 76.201 1.00 82.00 691 LYS A CA 1
ATOM 5608 C C . LYS A 1 691 ? -31.396 6.872 75.719 1.00 82.00 691 LYS A C 1
ATOM 5610 O O . LYS A 1 691 ? -32.349 7.537 75.328 1.00 82.00 691 LYS A O 1
ATOM 5615 N N . LEU A 1 692 ? -31.427 5.540 75.789 1.00 81.88 692 LEU A N 1
ATOM 5616 C CA . LEU A 1 692 ? -32.623 4.757 75.473 1.00 81.88 692 LEU A CA 1
ATOM 5617 C C . LEU A 1 692 ? -33.751 5.021 76.488 1.00 81.88 692 LEU A C 1
ATOM 5619 O O . LEU A 1 692 ? -34.907 5.161 76.099 1.00 81.88 692 LEU A O 1
ATOM 5623 N N . ASN A 1 693 ? -33.422 5.145 77.781 1.00 81.00 693 ASN A N 1
ATOM 5624 C CA . ASN A 1 693 ? -34.395 5.438 78.840 1.00 81.00 693 ASN A CA 1
ATOM 5625 C C . ASN A 1 693 ? -34.889 6.890 78.838 1.00 81.00 693 ASN A C 1
ATOM 5627 O O . ASN A 1 693 ? -36.043 7.129 79.191 1.00 81.00 693 ASN A O 1
ATOM 5631 N N . SER A 1 694 ? -34.045 7.858 78.458 1.00 80.88 694 SER A N 1
ATOM 5632 C CA . SER A 1 694 ? -34.453 9.266 78.333 1.00 80.88 694 SER A CA 1
ATOM 5633 C C . SER A 1 694 ? -35.271 9.547 77.068 1.00 80.88 694 SER A C 1
ATOM 5635 O O . SER A 1 694 ? -35.865 10.617 76.952 1.00 80.88 694 SER A O 1
ATOM 5637 N N . GLY A 1 695 ? -35.325 8.594 76.129 1.00 76.94 695 GLY A N 1
ATOM 5638 C CA . GLY A 1 695 ? -35.962 8.759 74.822 1.00 76.94 695 GLY A CA 1
ATOM 5639 C C . GLY A 1 695 ? -35.127 9.564 73.819 1.00 76.94 695 GLY A C 1
ATOM 5640 O O . GLY A 1 695 ? -35.621 9.858 72.732 1.00 76.94 695 GLY A O 1
ATOM 5641 N N . GLU A 1 696 ? -33.881 9.908 74.165 1.00 81.19 696 GLU A N 1
ATOM 5642 C CA . GLU A 1 696 ? -32.909 10.534 73.255 1.00 81.19 696 GLU A CA 1
ATOM 5643 C C . GLU A 1 696 ? -32.452 9.581 72.143 1.00 81.19 696 GLU A C 1
ATOM 5645 O O . GLU A 1 696 ? -32.068 10.034 71.067 1.00 81.19 696 GLU A O 1
ATOM 5650 N N . ASP A 1 697 ? -32.493 8.272 72.395 1.00 79.38 697 ASP A N 1
ATOM 5651 C CA . ASP A 1 697 ? -32.247 7.228 71.403 1.00 79.38 697 ASP A CA 1
ATOM 5652 C C . ASP A 1 697 ? -33.377 6.189 71.435 1.00 79.38 697 ASP A C 1
ATOM 5654 O O . ASP A 1 697 ? -34.117 6.059 72.413 1.00 79.38 697 ASP A O 1
ATOM 5658 N N . LYS A 1 698 ? -33.505 5.428 70.352 1.00 80.62 698 LYS A N 1
ATOM 5659 C CA . LYS A 1 698 ? -34.459 4.332 70.202 1.00 80.62 698 LYS A CA 1
ATOM 5660 C C . LYS A 1 698 ? -33.729 3.089 69.712 1.00 80.62 698 LYS A C 1
ATOM 5662 O O . LYS A 1 698 ? -32.739 3.173 68.985 1.00 80.62 698 LYS A O 1
ATOM 5667 N N . LEU A 1 699 ? -34.238 1.928 70.121 1.00 80.25 699 LEU A N 1
ATOM 5668 C CA . LEU A 1 699 ? -33.852 0.652 69.526 1.00 80.25 699 LEU A CA 1
ATOM 5669 C C . LEU A 1 699 ? -34.532 0.549 68.158 1.00 80.25 699 LEU A C 1
ATOM 5671 O O . LEU A 1 699 ? -35.597 -0.042 68.020 1.00 80.25 699 LEU A O 1
ATOM 5675 N N . ASP A 1 700 ? -33.951 1.236 67.187 1.00 82.44 700 ASP A N 1
ATOM 5676 C CA . ASP A 1 700 ? -34.250 1.188 65.764 1.00 82.44 700 ASP A CA 1
ATOM 5677 C C . ASP A 1 700 ? -32.963 1.508 64.995 1.00 82.44 700 ASP A C 1
ATOM 5679 O O . ASP A 1 700 ? -32.202 2.402 65.371 1.00 82.44 700 ASP A O 1
ATOM 5683 N N . ASP A 1 701 ? -32.675 0.739 63.948 1.00 86.06 701 ASP A N 1
ATOM 5684 C CA . ASP A 1 701 ? -31.579 1.046 63.031 1.00 86.06 701 ASP A CA 1
ATOM 5685 C C . ASP A 1 701 ? -31.782 0.338 61.685 1.00 86.06 701 ASP A C 1
ATOM 5687 O O . ASP A 1 701 ? -32.592 -0.591 61.568 1.00 86.06 701 ASP A O 1
ATOM 5691 N N . ILE A 1 702 ? -31.039 0.786 60.674 1.00 90.38 702 ILE A N 1
ATOM 5692 C CA . ILE A 1 702 ? -30.916 0.131 59.372 1.00 90.38 702 ILE A CA 1
ATOM 5693 C C . ILE A 1 702 ? -29.432 0.021 59.042 1.00 90.38 702 ILE A C 1
ATOM 5695 O O . ILE A 1 702 ? -28.722 1.026 59.007 1.00 90.38 702 ILE A O 1
ATOM 5699 N N . LEU A 1 703 ? -28.982 -1.195 58.756 1.00 93.31 703 LEU A N 1
ATOM 5700 C CA . LEU A 1 703 ? -27.639 -1.454 58.254 1.00 93.31 703 LEU A CA 1
ATOM 5701 C C . LEU A 1 703 ? -27.637 -1.499 56.724 1.00 93.31 703 LEU A C 1
ATOM 5703 O O . LEU A 1 703 ? -28.570 -2.028 56.116 1.00 93.31 703 LEU A O 1
ATOM 5707 N N . VAL A 1 704 ? -26.573 -0.974 56.112 1.00 93.88 704 VAL A N 1
ATOM 5708 C CA . VAL A 1 704 ? -26.356 -1.014 54.659 1.00 93.88 704 VAL A CA 1
ATOM 5709 C C . VAL A 1 704 ? -25.208 -1.970 54.354 1.00 93.88 704 VAL A C 1
ATOM 5711 O O . VAL A 1 704 ? -24.057 -1.677 54.665 1.00 93.88 704 VAL A O 1
ATOM 5714 N N . LEU A 1 705 ? -25.528 -3.113 53.753 1.00 95.00 705 LEU A N 1
ATOM 5715 C CA . LEU A 1 705 ? -24.558 -4.069 53.228 1.00 95.00 705 LEU A CA 1
ATOM 5716 C C . LEU A 1 705 ? -24.268 -3.714 51.764 1.00 95.00 705 LEU A C 1
ATOM 5718 O O . LEU A 1 705 ? -25.118 -3.916 50.895 1.00 95.00 705 LEU A O 1
ATOM 5722 N N . HIS A 1 706 ? -23.078 -3.189 51.504 1.00 94.81 706 HIS A N 1
ATOM 5723 C CA . HIS A 1 706 ? -22.578 -2.847 50.178 1.00 94.81 706 HIS A CA 1
ATOM 5724 C C . HIS A 1 706 ? -21.835 -4.032 49.565 1.00 94.81 706 HIS A C 1
ATOM 5726 O O . HIS A 1 706 ? -21.002 -4.650 50.228 1.00 94.81 706 HIS A O 1
ATOM 5732 N N . LEU A 1 707 ? -22.097 -4.332 48.292 1.00 93.56 707 LEU A N 1
ATOM 5733 C CA . LEU A 1 707 ? -21.246 -5.220 47.502 1.00 93.56 707 LEU A CA 1
ATOM 5734 C C . LEU A 1 707 ? -20.293 -4.381 46.653 1.00 93.56 707 LEU A C 1
ATOM 5736 O O . LEU A 1 707 ? -20.749 -3.581 45.836 1.00 93.56 707 LEU A O 1
ATOM 5740 N N . HIS A 1 708 ? -18.984 -4.607 46.765 1.00 87.06 708 HIS A N 1
ATOM 5741 C CA . HIS A 1 708 ? -18.017 -3.919 45.909 1.00 87.06 708 HIS A CA 1
ATOM 5742 C C . HIS A 1 708 ? -18.272 -4.256 44.437 1.00 87.06 708 HIS A C 1
ATOM 5744 O O . HIS A 1 708 ? -18.165 -5.412 44.039 1.00 87.06 708 HIS A O 1
ATOM 5750 N N . GLY A 1 709 ? -18.608 -3.247 43.628 1.00 81.81 709 GLY A N 1
ATOM 5751 C CA . GLY A 1 709 ? -18.969 -3.434 42.216 1.00 81.81 709 GLY A CA 1
ATOM 5752 C C . GLY A 1 709 ? -20.363 -4.037 41.990 1.00 81.81 709 GLY A C 1
ATOM 5753 O O . GLY A 1 709 ? -20.693 -4.377 40.859 1.00 81.81 709 GLY A O 1
ATOM 5754 N N . GLY A 1 710 ? -21.173 -4.172 43.044 1.00 85.69 710 GLY A N 1
ATOM 5755 C CA . GLY A 1 710 ? -22.537 -4.693 42.999 1.00 85.69 710 GLY A CA 1
ATOM 5756 C C . GLY A 1 710 ? -23.559 -3.725 43.603 1.00 85.69 710 GLY A C 1
ATOM 5757 O O . GLY A 1 710 ? -23.377 -2.510 43.604 1.00 85.69 710 GLY A O 1
ATOM 5758 N N . LYS A 1 711 ? -24.677 -4.280 44.083 1.00 88.00 711 LYS A N 1
ATOM 5759 C CA . LYS A 1 711 ? -25.802 -3.525 44.662 1.00 88.00 711 LYS A CA 1
ATOM 5760 C C . LYS A 1 711 ? -25.739 -3.445 46.189 1.00 88.00 711 LYS A C 1
ATOM 5762 O O . LYS A 1 711 ? -25.153 -4.316 46.827 1.00 88.00 711 LYS A O 1
ATOM 5767 N N . ASP A 1 712 ? -26.463 -2.483 46.751 1.00 93.06 712 ASP A N 1
ATOM 5768 C CA . ASP A 1 712 ? -26.639 -2.336 48.199 1.00 93.06 712 ASP A CA 1
ATOM 5769 C C . ASP A 1 712 ? -27.867 -3.096 48.710 1.00 93.06 712 ASP A C 1
ATOM 5771 O O . ASP A 1 712 ? -28.897 -3.204 48.033 1.00 93.06 712 ASP A O 1
ATOM 5775 N N . PHE A 1 713 ? -27.776 -3.585 49.945 1.00 93.12 713 PHE A N 1
ATOM 5776 C CA . PHE A 1 713 ? -28.882 -4.192 50.671 1.00 93.12 713 PHE A CA 1
ATOM 5777 C C . PHE A 1 713 ? -29.125 -3.465 51.989 1.00 93.12 713 PHE A C 1
ATOM 5779 O O . PHE A 1 713 ? -28.199 -3.194 52.747 1.00 93.12 713 PHE A O 1
ATOM 5786 N N . PHE A 1 714 ? -30.397 -3.211 52.283 1.00 93.94 714 PHE A N 1
ATOM 5787 C CA . PHE A 1 714 ? -30.838 -2.569 53.516 1.00 93.94 714 PHE A CA 1
ATOM 5788 C C . PHE A 1 714 ? -31.407 -3.625 54.460 1.00 93.94 714 PHE A C 1
ATOM 5790 O O . PHE A 1 714 ? -32.299 -4.385 54.072 1.00 93.94 714 PHE A O 1
ATOM 5797 N N . ILE A 1 715 ? -30.877 -3.676 55.680 1.00 93.56 715 ILE A N 1
ATOM 5798 C CA . ILE A 1 715 ? -31.255 -4.637 56.718 1.00 93.56 715 ILE A CA 1
ATOM 5799 C C . ILE A 1 715 ? -31.861 -3.859 57.883 1.00 93.56 715 ILE A C 1
ATOM 5801 O O . ILE A 1 715 ? -31.189 -3.014 58.472 1.00 93.56 715 ILE A O 1
ATOM 5805 N N . SER A 1 716 ? -33.126 -4.122 58.200 1.00 91.12 716 SER A N 1
ATOM 5806 C CA . SER A 1 716 ? -33.885 -3.406 59.225 1.00 91.12 716 SER A CA 1
ATOM 5807 C C . SER A 1 716 ? -34.000 -4.205 60.522 1.00 91.12 716 SER A C 1
ATOM 5809 O O . SER A 1 716 ? -34.052 -5.438 60.529 1.00 91.12 716 SER A O 1
ATOM 5811 N N . PHE A 1 717 ? -34.070 -3.483 61.639 1.00 87.75 717 PHE A N 1
ATOM 5812 C CA . PHE A 1 717 ? -34.182 -4.065 62.974 1.00 87.75 717 PHE A CA 1
ATOM 5813 C C . PHE A 1 717 ? -35.485 -3.630 63.642 1.00 87.75 717 PHE A C 1
ATOM 5815 O O . PHE A 1 717 ? -35.745 -2.440 63.816 1.00 87.75 717 PHE A O 1
ATOM 5822 N N . ILE A 1 718 ? -36.303 -4.609 64.028 1.00 81.12 718 ILE A N 1
ATOM 5823 C CA . ILE A 1 718 ? -37.595 -4.422 64.688 1.00 81.12 718 ILE A CA 1
ATOM 5824 C C . ILE A 1 718 ? -37.500 -4.955 66.116 1.00 81.12 718 ILE A C 1
ATOM 5826 O O . ILE A 1 718 ? -37.077 -6.084 66.362 1.00 81.12 718 ILE A O 1
ATOM 5830 N N . PHE A 1 719 ? -37.967 -4.164 67.077 1.00 77.75 719 PHE A N 1
ATOM 5831 C CA . PHE A 1 719 ? -37.902 -4.512 68.493 1.00 77.75 719 PHE A CA 1
ATOM 5832 C C . PHE A 1 719 ? -39.309 -4.645 69.064 1.00 77.75 719 PHE A C 1
ATOM 5834 O O . PHE A 1 719 ? -40.064 -3.674 69.159 1.00 77.75 719 PHE A O 1
ATOM 5841 N N . MET A 1 720 ? -39.688 -5.866 69.447 1.00 63.81 720 MET A N 1
ATOM 5842 C CA . MET A 1 720 ? -41.004 -6.120 70.034 1.00 63.81 720 MET A CA 1
ATOM 5843 C C . MET A 1 720 ? -40.970 -5.795 71.531 1.00 63.81 720 MET A C 1
ATOM 5845 O O . MET A 1 720 ? -40.601 -6.636 72.344 1.00 63.81 720 MET A O 1
ATOM 5849 N N . LYS A 1 721 ? -41.409 -4.568 71.854 1.00 61.16 721 LYS A N 1
ATOM 5850 C CA . LYS A 1 721 ? -41.421 -3.902 73.174 1.00 61.16 721 LYS A CA 1
ATOM 5851 C C . LYS A 1 721 ? -40.020 -3.515 73.688 1.00 61.16 721 LYS A C 1
ATOM 5853 O O . LYS A 1 721 ? -39.204 -4.394 73.947 1.00 61.16 721 LYS A O 1
ATOM 5858 N N . PRO A 1 722 ? -39.746 -2.219 73.941 1.00 53.53 722 PRO A N 1
ATOM 5859 C CA . PRO A 1 722 ? -38.543 -1.828 74.659 1.00 53.53 722 PRO A CA 1
ATOM 5860 C C . PRO A 1 722 ? -38.730 -2.213 76.129 1.00 53.53 722 PRO A C 1
ATOM 5862 O O . PRO A 1 722 ? -39.446 -1.539 76.866 1.00 53.53 722 PRO A O 1
ATOM 5865 N N . ILE A 1 723 ? -38.125 -3.311 76.578 1.00 54.22 723 ILE A N 1
ATOM 5866 C CA . ILE A 1 723 ? -37.927 -3.525 78.015 1.00 54.22 723 ILE A CA 1
ATOM 5867 C C . ILE A 1 723 ? -36.474 -3.223 78.326 1.00 54.22 723 ILE A C 1
ATOM 5869 O O . ILE A 1 723 ? -35.673 -4.100 78.621 1.00 54.22 723 ILE A O 1
ATOM 5873 N N . VAL A 1 724 ? -36.161 -1.933 78.352 1.00 53.47 724 VAL A N 1
ATOM 5874 C CA . VAL A 1 724 ? -35.106 -1.470 79.242 1.00 53.47 724 VAL A CA 1
ATOM 5875 C C . VAL A 1 724 ? -35.747 -1.307 80.623 1.00 53.47 724 VAL A C 1
ATOM 5877 O O . VAL A 1 724 ? -36.234 -0.245 80.993 1.00 53.47 724 VAL A O 1
ATOM 5880 N N . LYS A 1 725 ? -35.831 -2.397 81.388 1.00 52.69 725 LYS A N 1
ATOM 5881 C CA . LYS A 1 725 ? -36.088 -2.324 82.832 1.00 52.69 725 LYS A CA 1
ATOM 5882 C C . LYS A 1 725 ? -35.108 -3.222 83.565 1.00 52.69 725 LYS A C 1
ATOM 5884 O O . LYS A 1 725 ? -35.275 -4.435 83.551 1.00 52.69 725 LYS A O 1
ATOM 5889 N N . SER A 1 726 ? -34.199 -2.609 84.314 1.00 45.47 726 SER A N 1
ATOM 5890 C CA . SER A 1 726 ? -34.141 -2.874 85.753 1.00 45.47 726 SER A CA 1
ATOM 5891 C C . SER A 1 726 ? -33.380 -1.766 86.484 1.00 45.47 726 SER A C 1
ATOM 5893 O O . SER A 1 726 ? -32.219 -1.547 86.158 1.00 45.47 726 SER A O 1
ATOM 5895 N N . ILE A 1 727 ? -34.080 -1.169 87.461 1.00 41.28 727 ILE A N 1
ATOM 5896 C CA . ILE A 1 727 ? -33.627 -0.531 88.718 1.00 41.28 727 ILE A CA 1
ATOM 5897 C C . ILE A 1 727 ? -32.525 0.526 88.609 1.00 41.28 727 ILE A C 1
ATOM 5899 O O . ILE A 1 727 ? -31.356 0.166 88.353 1.00 41.28 727 ILE A O 1
#

Secondary structure (DSSP, 8-state):
-HHHHHHHHHHHHHHHHHHHHHHHHHTEEEEEEEEEEETTEEEEEEEEEEEETTEEEEEEEEESSSS--SGGGEEEEEEEE-STT-EEEEEE-TT--TTS--EEEEEEE-SS-EEEEEEE--HHHHHHHHHHHHHHHHHHHHHTTT-----GGGGGGS---PPP---TTTT----GGGTS---TT------------------------------------TTTTS-STTSSS-TTSTTS-------TT-SBPS----SSHHHHHHHHHHHHHHTHHHHEEEEEEEEEEEEEE-TTPPPPSSGGGGHHHHS-SSS--SEEEEEEESS--SGGGGT-S--HHHHHHHHHHGGGS-TTS-EEEEEEEEETTEEEEEEEEGGGGGGEEEEEEEEEE-SGGGT-TTSEEEEEEEEETTEEEEEEEEE---SSSTHHHHHHHHHHHHHH--BTTSBSPBPGGGSSEEEEEEE----B-S-HHHHHHHHHTT-HHHHHTTBHHHHHHSSS--SSSTT-EE----S---B-B-TTSS-B--STT-PPPB--EEEEEEESSEEEEEEEE-TT--SSSS--EEEEEEEEEEEE-HHHHHHHHHHHHHHHHHHHHHTS--EEES-SEEEEES--BT--EEEEEEEEE-SSS-EEEEEEPPTT-SSSS-TTEEEESSEEEE-TT-EEEEEEEE-B-HHHHHHHHHTSS-S-EEEEEEETTS-EEEEEEEEES------

Foldseek 3Di:
DVVVVVVVVVQVVQVVQQQVQCCVVQVFPAKFWFWFQDPNDTFIKIWTWGDDPLWIKIWIWGACDTSDPDPVRIDTPDIGTLAPQWDWDKAWDPDDDPPAATWIWIWIDGPPDIGITIHGDDPRVVVVVVVSVVSNVSNVVVVVVVDDDPCPVCVVSDDDPDDDDPDPCVPPADDCVVPLPDDVPDDDDDDDDDDDDDDDDDDDDDDDDDDDDDDDDDDDDPPPPPDPPPPPDDPPPPPDDDDDDFPPQDFDQDDDDDDPVVVLSVLLVVLCVVCVVLFKDWDKFKEKEKEEAQQCDFPDPPLLLCLLPAAPDPDAGQKYKYKYAPLHPDPCLQPDSDDPSVVRVVVSVQVSHHPVFHKDWPDWDDQSGIIITMIGTPVQPVQKADWFKDWAACPDVSRGRNWAKIKIWIAGARFIEIEIETAFDADAPCLVRLLVRQVRRQVPTFGVSTVVTDGQVNGQKYKYWYQSRWFFPDDQVVLVVCVVVLNCVVRCVRTSVNVCQDPVHQSGPHQKDFDPDSEFAFAFADAPDPHHDPDPVRDRGGNRTGMIMHHPQKDKDDWDWRVSHRRHRGTMIMTMIIHIHMHGNVVSSVVSSVVSVVVVVVVVVLQFWDKDKPDQEAEDEPQEAQDKDKDKIKIAGQGQAKWKKAFDPDVPDPDQKDPQWDKPPRIDIHGHGDMDIIIIMGHHYPVRLVCCVVVVDHPWDWIWMDIDRHDIGIHTYHYDDDPHDDD

Sequence (727 aa):
MFIVATGCYKHTVRFHQSKQLICNILNSVYCVEGTTEVNDQNCQRFVCLITRQGDYAVCILSSLRIPCLHSDDLIIETVLPVDENLRTKLDPATNDKPDSKKRFVLTISNDHQGYKFELSEGETIQQFLTELKQARDLLSQNACFGLPSSFIWLEKYQKKKTYKSENPFENDTFDPLAHMGIDLSQCQLASAKQSRASFIDEISYACDDLPGMRERSSSKDSLDALDSSYFTQSIETIHRNHPYTGITSGLQLDSEERSTLGYREKLLKYYLDKRETEFTRATTFRVFCGTWNVNGQSPPLAVESLRKWLAVDKDPPDIYAIGFQELDLSSQALIFTESVKEDEWQRAVQPCLHPKARYRKVKSIRLVGVLLIVFIKTEHVDDVSLIDTDSVPTGILGIMGNKGGVGIRFTIQNTSLCFVNSHLAAHQEEIDRRNQDYKDIESKMRFKQFFPPLTIADHDVIFWIGDLNYRVDMDINTVHAFIKEEQFKPLLNKDQLLKQLGKEHKDVFRGFKEGPVTFPPTYKFDPNTDTYDTSEKSRIPAWCDRILWKGKGIKQLAYRSHHILKISDHKPVSSIFDVEIRVIDPDKHKKVYEDIMRKLDREENDYLPQVSLGQREFVFKDVKFIEPREQFLPIANIGQVPVNFEFINKLDEKRYGKPWLSVNPPTNFITPGDSMEVAIEIYVDKKTVGKLNSGEDKLDDILVLHLHGGKDFFISFIFMKPIVKSI

InterPro domains:
  IPR000300 Inositol polyphosphate-related phosphatase [PF22669] (290-575)
  IPR000300 Inositol polyphosphate-related phosphatase [SM00128] (283-585)
  IPR013783 Immunoglobulin-like fold [G3DSA:2.60.40.10] (609-719)
  IPR031896 INPP5B, PH domain [PF16776] (29-159)
  IPR036691 Endonuclease/exonuclease/phosphatase superfamily [G3DSA:3.60.10.10] (260-608)
  IPR036691 Endonuclease/exonuclease/phosphatase superfamily [SSF56219] (267-605)
  IPR037793 OCRL1/INPP5B, INPP5c domain [cd09093] (285-579)
  IPR046985 Inositol 5-phosphatase [PTHR11200] (228-716)
  IPR048869 OCRL-1/2, ASH domain [PF21310] (614-716)

Radius of gyration: 38.66 Å; chains: 1; bounding box: 79×92×120 Å

pLDDT: mean 77.68, std 22.69, range [22.5, 98.94]

Organism: NCBI:txid2493646